Protein AF-A0A200QWH9-F1 (afdb_monomer_lite)

Sequence (392 aa):
MADGPEIVFFDLETTYQFHKRERIVILEFASILVCPQRLIKLQSYSTLVRPLEYPFLHEIQRANGITSDALNSAPTFEEVADKIYDILHGKIWAGHNIEKFDHFHIQQAFKEIGRLPPKQKDMIDTLVLLKAEFKETAGDSILEMGMANLATYFGLGKQTHRALDDVRMNLEVVRSCATKLFLESRLPHIFKPVENDSPFNMGPLTNLIGSGYDEFLEPKEVSTNLIRVEPRKLLHNNVLLQLRCSRLKIIYDAQKICLGPTGQPQFDIIVKPSTRLCEVLNCCDELARNEIVKLRSKFEWEHVLLEKFNFSAIRLYIQDIDSMEIYEEASLQLQKLSIRGAEAHDELASLLARDMFVDAFFDLYIHEDNQRAWVALDYLMGRWKEFIFDPP

Structure (mmCIF, N/CA/C/O backbone):
data_AF-A0A200QWH9-F1
#
_entry.id   AF-A0A200QWH9-F1
#
loop_
_atom_site.group_PDB
_atom_site.id
_atom_site.type_symbol
_atom_site.label_atom_id
_atom_site.label_alt_id
_atom_site.label_comp_id
_atom_site.label_asym_id
_atom_site.label_entity_id
_atom_site.label_seq_id
_atom_site.pdbx_PDB_ins_code
_atom_site.Cartn_x
_atom_site.Cartn_y
_atom_site.Cartn_z
_atom_site.occupancy
_atom_site.B_iso_or_equiv
_atom_site.auth_seq_id
_atom_site.auth_comp_id
_atom_site.auth_asym_id
_atom_site.auth_atom_id
_atom_site.pdbx_PDB_model_num
ATOM 1 N N . MET A 1 1 ? -32.935 -13.141 9.992 1.00 40.78 1 MET A N 1
ATOM 2 C CA . MET A 1 1 ? -31.899 -12.198 10.458 1.00 40.78 1 MET A CA 1
ATOM 3 C C . MET A 1 1 ? -30.711 -13.050 10.858 1.00 40.78 1 MET A C 1
ATOM 5 O O . MET A 1 1 ? -30.907 -13.982 11.626 1.00 40.78 1 MET A O 1
ATOM 9 N N . ALA A 1 2 ? -29.566 -12.880 10.200 1.00 43.31 2 ALA A N 1
ATOM 10 C CA . ALA A 1 2 ? -28.411 -13.750 10.398 1.00 43.31 2 ALA A CA 1
ATOM 11 C C . ALA A 1 2 ? -27.652 -13.294 11.650 1.00 43.31 2 ALA A C 1
ATOM 13 O O . ALA A 1 2 ? -26.925 -12.314 11.603 1.00 43.31 2 ALA A O 1
ATOM 14 N N . ASP A 1 3 ? -27.852 -13.998 12.760 1.00 53.56 3 ASP A N 1
ATOM 15 C CA . ASP A 1 3 ? -27.254 -13.718 14.076 1.00 53.56 3 ASP A CA 1
ATOM 16 C C . ASP A 1 3 ? -25.813 -14.275 14.192 1.00 53.56 3 ASP A C 1
ATOM 18 O O . ASP A 1 3 ? -25.374 -14.778 15.225 1.00 53.56 3 ASP A O 1
ATOM 22 N N . GLY A 1 4 ? -25.087 -14.286 13.070 1.00 63.75 4 GLY A N 1
ATOM 23 C CA . GLY A 1 4 ? -23.708 -14.766 12.995 1.00 63.75 4 GLY A CA 1
ATOM 24 C C . GLY A 1 4 ? -22.715 -13.630 13.252 1.00 63.75 4 GLY A C 1
ATOM 25 O O . GLY A 1 4 ? -23.026 -12.484 12.934 1.00 63.75 4 GLY A O 1
ATOM 26 N N . PRO A 1 5 ? -21.515 -13.908 13.800 1.00 71.25 5 PRO A N 1
ATOM 27 C CA . PRO A 1 5 ? -20.472 -12.889 13.888 1.00 71.25 5 PRO A CA 1
ATOM 28 C C . PRO A 1 5 ? -20.179 -12.352 12.486 1.00 71.25 5 PRO A C 1
ATOM 30 O O . PRO A 1 5 ? -20.071 -13.138 11.556 1.00 71.25 5 PRO A O 1
ATOM 33 N N . GLU A 1 6 ? -20.061 -11.040 12.321 1.00 87.00 6 GLU A N 1
ATOM 34 C CA . GLU A 1 6 ? -19.663 -10.424 11.053 1.00 87.00 6 GLU A CA 1
ATOM 35 C C . GLU A 1 6 ? -18.219 -9.934 11.160 1.00 87.00 6 GLU A C 1
ATOM 37 O O . GLU A 1 6 ? -17.797 -9.477 12.228 1.00 87.00 6 GLU A O 1
ATOM 42 N N . ILE A 1 7 ? -17.469 -10.027 10.061 1.00 95.38 7 ILE A N 1
ATOM 43 C CA . ILE A 1 7 ? -16.106 -9.497 9.982 1.00 95.38 7 ILE A CA 1
ATOM 44 C C . ILE A 1 7 ? -16.177 -8.154 9.267 1.00 95.38 7 ILE A C 1
ATOM 46 O O . ILE A 1 7 ? -16.746 -8.057 8.179 1.00 95.38 7 ILE A O 1
ATOM 50 N N . VAL A 1 8 ? -15.603 -7.122 9.870 1.00 97.62 8 VAL A N 1
ATOM 51 C CA . VAL A 1 8 ? -15.427 -5.814 9.249 1.00 97.62 8 VAL A CA 1
ATOM 52 C C . VAL A 1 8 ? -13.947 -5.590 8.993 1.00 97.62 8 VAL A C 1
ATOM 54 O O . VAL A 1 8 ? -13.153 -5.501 9.926 1.00 97.62 8 VAL A O 1
ATOM 57 N N . PHE A 1 9 ? -13.589 -5.508 7.715 1.00 97.88 9 PHE A N 1
ATOM 58 C CA . PHE A 1 9 ? -12.290 -4.987 7.323 1.00 97.88 9 PHE A CA 1
ATOM 59 C C . PHE A 1 9 ? -12.369 -3.466 7.329 1.00 97.88 9 PHE A C 1
ATOM 61 O O . PHE A 1 9 ? -13.326 -2.928 6.770 1.00 97.88 9 PHE A O 1
ATOM 68 N N . PHE A 1 10 ? -11.419 -2.771 7.943 1.00 98.19 10 PHE A N 1
ATOM 69 C CA . PHE A 1 10 ? -11.364 -1.311 7.892 1.00 98.19 10 PHE A CA 1
ATOM 70 C C . PHE A 1 10 ? -9.928 -0.795 7.934 1.00 98.19 10 PHE A C 1
ATOM 72 O O . PHE A 1 10 ? -9.021 -1.517 8.341 1.00 98.19 10 PHE A O 1
ATOM 79 N N . ASP A 1 11 ? -9.769 0.441 7.475 1.00 97.06 11 ASP A N 1
ATOM 80 C CA . ASP A 1 11 ? -8.498 1.152 7.364 1.00 97.06 11 ASP A CA 1
ATOM 81 C C . ASP A 1 11 ? -8.745 2.656 7.550 1.00 97.06 11 ASP A C 1
ATOM 83 O O . ASP A 1 11 ? -9.863 3.151 7.304 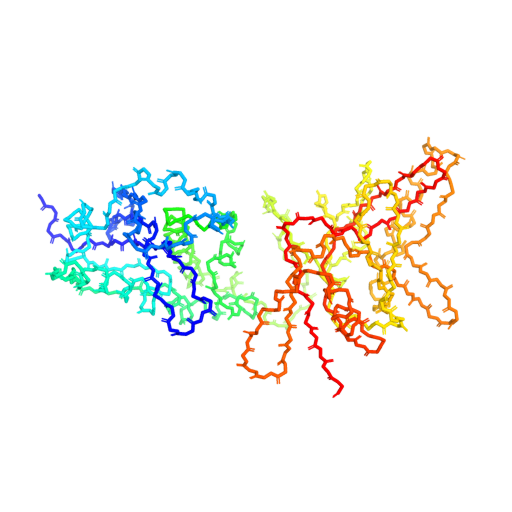1.00 97.06 11 ASP A O 1
ATOM 87 N N . LEU A 1 12 ? -7.723 3.367 8.019 1.00 93.00 12 LEU A N 1
ATOM 88 C CA . LEU A 1 12 ? -7.740 4.802 8.263 1.00 93.00 12 LEU A CA 1
ATOM 89 C C . LEU A 1 12 ? -6.634 5.511 7.487 1.00 93.00 12 LEU A C 1
ATOM 91 O O . LEU A 1 12 ? -5.452 5.231 7.671 1.00 93.00 12 LEU A O 1
ATOM 95 N N . GLU A 1 13 ? -6.998 6.597 6.809 1.00 90.19 13 GLU A N 1
ATOM 96 C CA . GLU A 1 13 ? -6.013 7.626 6.480 1.00 90.19 13 GLU A CA 1
ATOM 97 C C . GLU A 1 13 ? -5.955 8.625 7.630 1.00 90.19 13 GLU A C 1
ATOM 99 O O . GLU A 1 13 ? -6.974 9.201 8.012 1.00 90.19 13 GLU A O 1
ATOM 104 N N . THR A 1 14 ? -4.769 8.881 8.173 1.00 84.12 14 THR A N 1
ATOM 105 C CA . THR A 1 14 ? -4.566 9.833 9.280 1.00 84.12 14 THR A CA 1
ATOM 106 C C . THR A 1 14 ? -3.514 10.866 8.931 1.00 84.12 14 THR A C 1
ATOM 108 O O . THR A 1 14 ? -2.709 10.594 8.051 1.00 84.12 14 THR A O 1
ATOM 111 N N . THR A 1 15 ? -3.427 12.001 9.632 1.00 75.44 15 THR A N 1
ATOM 112 C CA . THR A 1 15 ? -2.305 12.958 9.513 1.00 75.44 15 THR A CA 1
ATOM 113 C C . THR A 1 15 ? -0.940 12.288 9.748 1.00 75.44 15 THR A C 1
ATOM 115 O O . THR A 1 15 ? -0.852 11.266 10.429 1.00 75.44 15 THR A O 1
ATOM 118 N N . TYR A 1 16 ? 0.129 12.847 9.162 1.00 63.06 16 TYR A N 1
ATOM 119 C CA . TYR A 1 16 ? 1.499 12.401 9.447 1.00 63.06 16 TYR A CA 1
ATOM 120 C C . TYR A 1 16 ? 1.950 12.934 10.805 1.00 63.06 16 TYR A C 1
ATOM 122 O O . TYR A 1 16 ? 1.564 14.030 11.208 1.00 63.06 16 TYR A O 1
ATOM 130 N N . GLN A 1 17 ? 2.787 12.159 11.487 1.00 51.91 17 GLN A N 1
ATOM 131 C CA . GLN A 1 17 ? 3.441 12.572 12.719 1.00 51.91 17 GLN A CA 1
ATOM 132 C C . GLN A 1 17 ? 4.877 12.997 12.385 1.00 51.91 17 GLN A C 1
ATOM 134 O O . GLN A 1 17 ? 5.747 12.144 12.227 1.00 51.91 17 GLN A O 1
ATOM 139 N N . PHE A 1 18 ? 5.134 14.300 12.247 1.00 43.72 18 PHE A N 1
ATOM 140 C CA . PHE A 1 18 ? 6.482 14.834 12.008 1.00 43.72 18 PHE A CA 1
ATOM 141 C C . PHE A 1 18 ? 7.312 14.848 13.300 1.00 43.72 18 PHE A C 1
ATOM 143 O O . PHE A 1 18 ? 8.532 14.679 13.277 1.00 43.72 18 PHE A O 1
ATOM 150 N N . HIS A 1 19 ? 6.651 14.966 14.455 1.00 42.47 19 HIS A N 1
ATOM 151 C CA . HIS A 1 19 ? 7.283 14.894 15.772 1.00 42.47 19 HIS A CA 1
ATOM 152 C C . HIS A 1 19 ? 6.542 13.937 16.710 1.00 42.47 19 HIS A C 1
ATOM 154 O O . HIS A 1 19 ? 5.317 13.909 16.733 1.00 42.47 19 HIS A O 1
ATOM 160 N N . LYS A 1 20 ? 7.262 13.226 17.595 1.00 42.56 20 LYS A N 1
ATOM 161 C CA . LYS A 1 20 ? 6.688 12.260 18.571 1.00 42.56 20 LYS A CA 1
ATOM 162 C C . LYS A 1 20 ? 5.583 12.823 19.490 1.00 42.56 20 LYS A C 1
ATOM 164 O O . LYS A 1 20 ? 4.955 12.061 20.216 1.00 42.56 20 LYS A O 1
ATOM 169 N N . ARG A 1 21 ? 5.388 14.146 19.522 1.00 43.97 21 ARG A N 1
ATOM 170 C CA . ARG A 1 21 ? 4.368 14.847 20.323 1.00 43.97 21 ARG A CA 1
ATOM 171 C C . ARG A 1 21 ? 3.194 15.379 19.499 1.00 43.97 21 ARG A C 1
ATOM 173 O O . ARG A 1 21 ? 2.263 15.922 20.082 1.00 43.97 21 ARG A O 1
ATOM 180 N N . GLU A 1 22 ? 3.237 15.256 18.176 1.00 58.72 22 GLU A N 1
ATOM 181 C CA . GLU A 1 22 ? 2.151 15.710 17.314 1.00 58.72 22 GLU A CA 1
ATOM 182 C C . GLU A 1 22 ? 0.977 14.742 17.351 1.00 58.72 22 GLU A C 1
ATOM 184 O O . GLU A 1 22 ? 1.143 13.518 17.390 1.00 58.72 22 GLU A O 1
ATOM 189 N N . ARG A 1 23 ? -0.218 15.330 17.351 1.00 67.94 23 ARG A N 1
ATOM 190 C CA . ARG A 1 23 ? -1.491 14.623 17.385 1.00 67.94 23 ARG A CA 1
ATOM 191 C C . ARG A 1 23 ? -1.795 14.050 16.001 1.00 67.94 23 ARG A C 1
ATOM 193 O O . ARG A 1 23 ? -1.864 14.791 15.021 1.00 67.94 23 ARG A O 1
ATOM 200 N N . ILE A 1 24 ? -2.016 12.740 15.947 1.00 76.81 24 ILE A N 1
ATOM 201 C CA . ILE A 1 24 ? -2.508 12.057 14.750 1.00 76.81 24 ILE A CA 1
ATOM 202 C C . ILE A 1 24 ? -4.035 12.167 14.725 1.00 76.81 24 ILE A C 1
ATOM 204 O O . ILE A 1 24 ? -4.697 11.822 15.701 1.00 76.81 24 ILE A O 1
ATOM 208 N N . VAL A 1 25 ? -4.589 12.658 13.617 1.00 84.38 25 VAL A N 1
ATOM 209 C CA . VAL A 1 25 ? -6.032 12.853 13.421 1.00 84.38 25 VAL A CA 1
ATOM 210 C C . VAL A 1 25 ? -6.494 12.053 12.209 1.00 84.38 25 VAL A C 1
ATOM 212 O O . VAL A 1 25 ? -5.787 11.993 11.206 1.00 84.38 25 VAL A O 1
ATOM 215 N N . ILE A 1 26 ? -7.679 11.446 12.291 1.00 91.25 26 ILE A N 1
ATOM 216 C CA . ILE A 1 26 ? -8.290 10.691 11.189 1.00 91.25 26 ILE A CA 1
ATOM 217 C C . ILE A 1 26 ? -8.768 11.664 10.100 1.00 91.25 26 ILE A C 1
ATOM 219 O O . ILE A 1 26 ? -9.463 12.634 10.398 1.00 91.25 26 ILE A O 1
ATOM 223 N N . LEU A 1 27 ? -8.400 11.383 8.850 1.00 91.38 27 LEU A N 1
ATOM 224 C CA . LEU A 1 27 ? -8.750 12.131 7.637 1.00 91.38 27 LEU A CA 1
ATOM 225 C C . LEU A 1 27 ? -9.683 11.340 6.710 1.00 91.38 27 LEU A C 1
ATOM 227 O O . LEU A 1 27 ? -10.489 11.933 5.997 1.00 91.38 27 LEU A O 1
ATOM 231 N N . GLU A 1 28 ? -9.599 10.011 6.720 1.00 95.31 28 GLU A N 1
ATOM 232 C CA . GLU A 1 28 ? -10.522 9.116 6.018 1.00 95.31 28 GLU A CA 1
ATOM 233 C C . GLU A 1 28 ? -10.771 7.874 6.874 1.00 95.31 28 GLU A C 1
ATOM 235 O O . GLU A 1 28 ? -9.855 7.340 7.494 1.00 95.31 28 GLU A O 1
ATOM 240 N N . PHE A 1 29 ? -12.015 7.408 6.893 1.00 97.88 29 PHE A N 1
ATOM 241 C CA . PHE A 1 29 ? -12.395 6.103 7.421 1.00 97.88 29 PHE A CA 1
ATOM 242 C C . PHE A 1 29 ? -13.025 5.302 6.294 1.00 97.88 29 PHE A C 1
ATOM 244 O O . PHE A 1 29 ? -13.954 5.792 5.642 1.00 97.88 29 PHE A O 1
ATOM 251 N N . ALA A 1 30 ? -12.604 4.055 6.108 1.00 98.06 30 ALA A N 1
ATOM 252 C CA . ALA A 1 30 ? -13.294 3.143 5.213 1.00 98.06 30 ALA A CA 1
ATOM 253 C C . ALA A 1 30 ? -13.419 1.744 5.793 1.00 98.06 30 ALA A C 1
ATOM 255 O O . ALA A 1 30 ? -12.594 1.298 6.576 1.00 98.06 30 ALA A O 1
ATOM 256 N N . SER A 1 31 ? -14.468 1.038 5.382 1.00 98.00 31 SER A N 1
ATOM 257 C CA . SER A 1 31 ? -14.746 -0.317 5.831 1.00 98.00 31 SER A CA 1
ATOM 258 C C . SER A 1 31 ? -15.481 -1.147 4.783 1.00 98.00 31 SER A C 1
ATOM 260 O O . SER A 1 31 ? -16.233 -0.631 3.946 1.00 98.00 31 SER A O 1
ATOM 262 N N . ILE A 1 32 ? -15.292 -2.460 4.866 1.00 96.69 32 ILE A N 1
ATOM 263 C CA . ILE A 1 32 ? -16.027 -3.481 4.133 1.00 96.69 32 ILE A CA 1
ATOM 264 C C . ILE A 1 32 ? -16.518 -4.534 5.124 1.00 96.69 32 ILE A C 1
ATOM 266 O O . ILE A 1 32 ? -15.736 -5.211 5.786 1.00 96.69 32 ILE A O 1
ATOM 270 N N . LEU A 1 33 ? -17.837 -4.702 5.178 1.00 93.81 33 LEU A N 1
ATOM 271 C CA . LEU A 1 33 ? -18.483 -5.786 5.902 1.00 93.81 33 LEU A CA 1
ATOM 272 C C . LEU A 1 33 ? -18.434 -7.061 5.059 1.00 93.81 33 LEU A C 1
ATOM 274 O O . LEU A 1 33 ? -18.843 -7.059 3.892 1.00 93.81 33 LEU A O 1
ATOM 278 N N . VAL A 1 34 ? -17.964 -8.149 5.655 1.00 91.88 34 VAL A N 1
ATOM 279 C CA . VAL A 1 34 ? -17.741 -9.437 5.000 1.00 91.88 34 VAL A CA 1
ATOM 280 C C . VAL A 1 34 ? -18.544 -10.525 5.705 1.00 91.88 34 VAL A C 1
ATOM 282 O O . VAL A 1 34 ? -18.536 -10.639 6.930 1.00 91.88 34 VAL A O 1
ATOM 285 N N . CYS A 1 35 ? -19.221 -11.361 4.915 1.00 85.31 35 CYS A N 1
ATOM 286 C CA . CYS A 1 35 ? -19.870 -12.575 5.410 1.00 85.31 35 CYS A CA 1
ATOM 287 C C . CYS A 1 35 ? -18.797 -13.626 5.744 1.00 85.31 35 CYS A C 1
ATOM 289 O O . CYS A 1 35 ? -18.139 -14.090 4.813 1.00 85.31 35 CYS A O 1
ATOM 291 N N . PRO A 1 36 ? -18.627 -14.066 7.002 1.00 84.06 36 PRO A N 1
ATOM 292 C CA . PRO A 1 36 ? -17.552 -14.999 7.351 1.00 84.06 36 PRO A CA 1
ATOM 293 C C . PRO A 1 36 ? -17.678 -16.365 6.673 1.00 84.06 36 PRO A C 1
ATOM 295 O O . PRO A 1 36 ? -16.674 -16.994 6.372 1.00 84.06 36 PRO A O 1
ATOM 298 N N . GLN A 1 37 ? -18.901 -16.831 6.400 1.00 83.19 37 GLN A N 1
ATOM 299 C CA . GLN A 1 37 ? -19.129 -18.156 5.810 1.00 83.19 37 GLN A CA 1
ATOM 300 C C . GLN A 1 37 ? -18.766 -18.211 4.325 1.00 83.19 37 GLN A C 1
ATOM 302 O O . GLN A 1 37 ? -18.442 -19.272 3.803 1.00 83.19 37 GLN A O 1
ATOM 307 N N . ARG A 1 38 ? -18.888 -17.080 3.624 1.00 81.50 38 ARG A N 1
ATOM 308 C CA . ARG A 1 38 ? -18.714 -17.000 2.165 1.00 81.50 38 ARG A CA 1
ATOM 309 C C . ARG A 1 38 ? -17.546 -16.113 1.751 1.00 81.50 38 ARG A C 1
ATOM 311 O O . ARG A 1 38 ? -17.228 -16.069 0.570 1.00 81.50 38 ARG A O 1
ATOM 318 N N . LEU A 1 39 ? -16.972 -15.370 2.694 1.00 81.44 39 LEU A N 1
ATOM 319 C CA . LEU A 1 39 ? -15.953 -14.341 2.495 1.00 81.44 39 LEU A CA 1
ATOM 320 C C . LEU A 1 39 ? -16.309 -13.330 1.399 1.00 81.44 39 LEU A C 1
ATOM 322 O O . LEU A 1 39 ? -15.423 -12.783 0.754 1.00 81.44 39 LEU A O 1
ATOM 326 N N . ILE A 1 40 ? -17.599 -13.063 1.176 1.00 80.50 40 ILE A N 1
ATOM 327 C CA . ILE A 1 40 ? -18.069 -12.093 0.178 1.00 80.50 40 ILE A CA 1
ATOM 328 C C . ILE A 1 40 ? -18.328 -10.741 0.836 1.00 80.50 40 ILE A C 1
ATOM 330 O O . ILE A 1 40 ? -18.795 -10.671 1.977 1.00 80.50 40 ILE A O 1
ATOM 334 N N . LYS A 1 41 ? -18.064 -9.670 0.087 1.00 88.19 41 LYS A N 1
ATOM 335 C CA . LYS A 1 41 ? -18.444 -8.311 0.472 1.00 88.19 41 LYS A CA 1
ATOM 336 C C . LYS A 1 41 ? -19.970 -8.210 0.555 1.00 88.19 41 LYS A C 1
ATOM 338 O O . LYS A 1 41 ? -20.661 -8.520 -0.412 1.00 88.19 41 LYS A O 1
ATOM 343 N N . LEU A 1 42 ? -20.469 -7.730 1.690 1.00 84.38 42 LEU A N 1
ATOM 344 C CA . LEU A 1 42 ? -21.881 -7.415 1.906 1.00 84.38 42 LEU A CA 1
ATOM 345 C C . LEU A 1 42 ? -22.143 -5.928 1.691 1.00 84.38 42 LEU A C 1
ATOM 347 O O . LEU A 1 42 ? -23.019 -5.543 0.923 1.00 84.38 42 LEU A O 1
ATOM 351 N N . GLN A 1 43 ? -21.344 -5.089 2.347 1.00 89.69 43 GLN A N 1
ATOM 352 C CA . GLN A 1 43 ? -21.494 -3.642 2.318 1.00 89.69 43 GLN A CA 1
ATOM 353 C C . GLN A 1 43 ? -20.123 -2.976 2.401 1.00 89.69 43 GLN A C 1
ATOM 355 O O . GLN A 1 43 ? -19.191 -3.534 2.971 1.00 89.69 43 GLN A O 1
ATOM 360 N N . SER A 1 44 ? -19.995 -1.785 1.821 1.00 94.69 44 SER A N 1
ATOM 361 C CA . SER A 1 44 ? -18.866 -0.889 2.074 1.00 94.69 44 SER A CA 1
ATOM 362 C C . SER A 1 44 ? -19.357 0.458 2.570 1.00 94.69 44 SER A C 1
ATOM 364 O O . SER A 1 44 ? -20.436 0.903 2.176 1.00 94.69 44 SER A O 1
ATOM 366 N N . TYR A 1 45 ? -18.536 1.115 3.373 1.00 97.50 45 TYR A N 1
ATOM 367 C CA . TYR A 1 45 ? -18.731 2.490 3.804 1.00 97.50 45 TYR A CA 1
ATOM 368 C C . TYR A 1 45 ? -17.389 3.213 3.773 1.00 97.50 45 TYR A C 1
ATOM 370 O O . TYR A 1 45 ? -16.382 2.631 4.162 1.00 97.50 45 TYR A O 1
ATOM 378 N N . SER A 1 46 ? -17.377 4.460 3.318 1.00 97.06 46 SER A N 1
ATOM 379 C CA . SER A 1 46 ? -16.198 5.322 3.344 1.00 97.06 46 SER A CA 1
ATOM 380 C C . SER A 1 46 ? -16.621 6.765 3.557 1.00 97.06 46 SER A C 1
ATOM 382 O O . SER A 1 46 ? -17.626 7.195 2.989 1.00 97.06 46 SER A O 1
ATOM 384 N N . THR A 1 47 ? -15.850 7.514 4.334 1.00 96.88 47 THR A N 1
ATOM 385 C CA . THR A 1 47 ? -16.060 8.946 4.546 1.00 96.88 47 THR A CA 1
ATOM 386 C C . THR A 1 47 ? -14.727 9.640 4.766 1.00 96.88 47 THR A C 1
ATOM 388 O O . THR A 1 47 ? -13.865 9.118 5.470 1.00 96.88 47 THR A O 1
ATOM 391 N N . LEU A 1 48 ? -14.583 10.839 4.205 1.00 95.75 48 LEU A N 1
ATOM 392 C CA . LEU A 1 48 ? -13.578 11.782 4.684 1.00 95.75 48 LEU A CA 1
ATOM 393 C C . LEU A 1 48 ? -14.004 12.317 6.055 1.00 95.75 48 LEU A C 1
ATOM 395 O O . LEU A 1 48 ? -15.193 12.305 6.390 1.00 95.75 48 LEU A O 1
ATOM 399 N N . VAL A 1 49 ? -13.031 12.776 6.833 1.00 94.12 49 VAL A N 1
ATOM 400 C CA . VAL A 1 49 ? -13.222 13.330 8.171 1.00 94.12 49 VAL A CA 1
ATOM 401 C C . VAL A 1 49 ? -12.486 14.659 8.262 1.00 94.12 49 VAL A C 1
ATOM 403 O O . VAL A 1 49 ? -11.275 14.737 8.064 1.00 94.12 49 VAL A O 1
ATOM 406 N N . ARG A 1 50 ? -13.231 15.720 8.567 1.00 91.31 50 ARG A N 1
ATOM 407 C CA . ARG A 1 50 ? -12.692 17.063 8.756 1.00 91.31 50 ARG A CA 1
ATOM 408 C C . ARG A 1 50 ? -12.075 17.197 10.150 1.00 91.31 50 ARG A C 1
ATOM 410 O O . ARG A 1 50 ? -12.800 17.048 11.141 1.00 91.31 50 ARG A O 1
ATOM 417 N N . PRO A 1 51 ? -10.777 17.527 10.267 1.00 83.25 51 PRO A N 1
ATOM 418 C CA . PRO A 1 51 ? -10.167 17.816 11.557 1.00 83.25 51 PRO A CA 1
ATOM 419 C C . PRO A 1 51 ? -10.611 19.200 12.068 1.00 83.25 51 PRO A C 1
ATOM 421 O O . PRO A 1 51 ? -10.661 20.163 11.305 1.00 83.25 51 PRO A O 1
ATOM 424 N N . LEU A 1 52 ? -10.937 19.308 13.362 1.00 74.50 52 LEU A N 1
ATOM 425 C CA . LEU A 1 52 ? -11.442 20.552 13.974 1.00 74.50 52 LEU A CA 1
ATOM 426 C C . LEU A 1 52 ? -10.345 21.599 14.239 1.00 74.50 52 LEU A C 1
ATOM 428 O O . LEU A 1 52 ? -10.600 22.794 14.140 1.00 74.50 52 LEU A O 1
ATOM 432 N N . GLU A 1 53 ? -9.128 21.154 14.557 1.00 64.81 53 GLU A N 1
ATOM 433 C CA . GLU A 1 53 ? -8.003 22.007 14.962 1.00 64.81 53 GLU A CA 1
ATOM 434 C C . GLU A 1 53 ? -6.719 21.553 14.258 1.00 64.81 53 GLU A C 1
ATOM 436 O O . GLU A 1 53 ? -5.805 21.014 14.882 1.00 64.81 53 GLU A O 1
ATOM 441 N N . TYR A 1 54 ? -6.653 21.710 12.934 1.00 61.09 54 TYR A N 1
ATOM 442 C CA . TYR A 1 54 ? -5.422 21.423 12.197 1.00 61.09 54 TYR A CA 1
ATOM 443 C C . TYR A 1 54 ? -4.963 22.664 11.420 1.00 61.09 54 TYR A C 1
ATOM 445 O O . TYR A 1 54 ? -5.434 22.897 10.305 1.00 61.09 54 TYR A O 1
ATOM 453 N N . PRO A 1 55 ? -4.064 23.488 12.002 1.00 52.84 55 PRO A N 1
ATOM 454 C CA . PRO A 1 55 ? -3.647 24.766 11.417 1.00 52.84 55 PRO A CA 1
ATOM 455 C C . PRO A 1 55 ? -2.911 24.637 10.072 1.00 52.84 55 PRO A C 1
ATOM 457 O O . PRO A 1 55 ? -2.715 25.641 9.395 1.00 52.84 55 PRO A O 1
ATOM 460 N N . PHE A 1 56 ? -2.568 23.416 9.645 1.00 53.41 56 PHE A N 1
ATOM 461 C CA . PHE A 1 56 ? -1.812 23.136 8.420 1.00 53.41 56 PHE A CA 1
ATOM 462 C C . PHE A 1 56 ? -2.588 22.287 7.398 1.00 53.41 56 PHE A C 1
ATOM 464 O O . PHE A 1 56 ? -1.999 21.532 6.629 1.00 53.41 56 PHE A O 1
ATOM 471 N N . LEU A 1 57 ? -3.922 22.419 7.336 1.00 51.97 57 LEU A N 1
ATOM 472 C CA . LEU A 1 57 ? -4.735 21.786 6.278 1.00 51.97 57 LEU A CA 1
ATOM 473 C C . LEU A 1 57 ? -4.265 22.155 4.856 1.00 51.97 57 LEU A C 1
ATOM 475 O O . LEU A 1 57 ? -4.470 21.376 3.928 1.00 51.97 57 LEU A O 1
ATOM 479 N N . HIS A 1 58 ? -3.620 23.313 4.686 1.00 47.78 58 HIS A N 1
ATOM 480 C CA . HIS A 1 58 ? -3.106 23.818 3.408 1.00 47.78 58 HIS A CA 1
ATOM 481 C C . HIS A 1 58 ? -1.861 23.079 2.883 1.00 47.78 58 HIS A C 1
ATOM 483 O O . HIS A 1 58 ? -1.523 23.237 1.714 1.00 47.78 58 HIS A O 1
ATOM 489 N N . GLU A 1 59 ? -1.202 22.261 3.709 1.00 47.31 59 GLU A N 1
ATOM 490 C CA . GLU A 1 59 ? 0.044 21.559 3.353 1.00 47.31 59 GLU A CA 1
ATOM 491 C C . GLU A 1 59 ? -0.159 20.057 3.089 1.00 47.31 59 GLU A C 1
ATOM 493 O O . GLU A 1 59 ? 0.791 19.328 2.805 1.00 47.31 59 GLU A O 1
ATOM 498 N N . ILE A 1 60 ? -1.405 19.570 3.137 1.00 51.38 60 ILE A N 1
ATOM 499 C CA . ILE A 1 60 ? -1.739 18.168 2.860 1.00 51.38 60 ILE A CA 1
ATOM 500 C C . ILE A 1 60 ? -1.780 17.947 1.335 1.00 51.38 60 ILE A C 1
ATOM 502 O O . ILE A 1 60 ? -2.839 17.778 0.740 1.00 51.38 60 ILE A O 1
ATOM 506 N N . GLN A 1 61 ? -0.617 17.953 0.678 1.00 49.09 61 GLN A N 1
ATOM 507 C CA . GLN A 1 61 ? -0.449 17.367 -0.656 1.00 49.09 61 GLN A CA 1
ATOM 508 C C . GLN A 1 61 ? 0.038 15.927 -0.497 1.00 49.09 61 GLN A C 1
ATOM 510 O O . GLN A 1 61 ? 1.230 15.657 -0.369 1.00 49.09 61 GLN A O 1
ATOM 515 N N . ARG A 1 62 ? -0.907 14.986 -0.451 1.00 56.53 62 ARG A N 1
ATOM 516 C CA . ARG A 1 62 ? -0.619 13.551 -0.344 1.00 56.53 62 ARG A CA 1
ATOM 517 C C . ARG A 1 62 ? -0.632 12.867 -1.699 1.00 56.53 62 ARG A C 1
ATOM 519 O O . ARG A 1 62 ? -1.444 13.195 -2.561 1.00 56.53 62 ARG A O 1
ATOM 526 N N . ALA A 1 63 ? 0.165 11.805 -1.812 1.00 53.62 63 ALA A N 1
ATOM 527 C CA . ALA A 1 63 ? 0.096 10.852 -2.920 1.00 53.62 63 ALA A CA 1
ATOM 528 C C . ALA A 1 63 ? -1.279 10.159 -3.044 1.00 53.62 63 ALA A C 1
ATOM 530 O O . ALA A 1 63 ? -1.587 9.617 -4.102 1.00 53.62 63 ALA A O 1
ATOM 531 N N . ASN A 1 64 ? -2.114 10.211 -1.997 1.00 61.88 64 ASN A N 1
ATOM 532 C CA . ASN A 1 64 ? -3.464 9.655 -2.007 1.00 61.88 64 ASN A CA 1
ATOM 533 C C . ASN A 1 64 ? -4.532 10.553 -2.660 1.00 61.88 64 ASN A C 1
ATOM 535 O O . ASN A 1 64 ? -5.651 10.110 -2.905 1.00 61.88 64 ASN A O 1
ATOM 539 N N . GLY A 1 65 ? -4.218 11.814 -2.970 1.00 69.69 65 GLY A N 1
ATOM 540 C CA . GLY A 1 65 ? -5.150 12.715 -3.652 1.00 69.69 65 GLY A CA 1
ATOM 541 C C . GLY A 1 65 ? -6.300 13.254 -2.789 1.00 69.69 65 GLY A C 1
ATOM 542 O O . GLY A 1 65 ? -7.251 13.807 -3.343 1.00 69.69 65 GLY A O 1
ATOM 543 N N . ILE A 1 66 ? -6.245 13.128 -1.455 1.00 76.06 66 ILE A N 1
ATOM 544 C CA . ILE A 1 66 ? -7.159 13.847 -0.554 1.00 76.06 66 ILE A CA 1
ATOM 545 C C . ILE A 1 66 ? -6.782 15.334 -0.569 1.00 76.06 66 ILE A C 1
ATOM 547 O O . ILE A 1 66 ? -5.679 15.701 -0.171 1.00 76.06 66 ILE A O 1
ATOM 551 N N . THR A 1 67 ? -7.697 16.191 -1.028 1.00 80.12 67 THR A N 1
ATOM 552 C CA . THR A 1 67 ? -7.471 17.641 -1.113 1.00 80.12 67 THR A CA 1
ATOM 553 C C . THR A 1 67 ? -7.974 18.369 0.131 1.00 80.12 67 THR A C 1
ATOM 555 O O . THR A 1 67 ? -8.947 17.952 0.766 1.00 80.12 67 THR A O 1
ATOM 558 N N . SER A 1 68 ? -7.357 19.508 0.453 1.00 78.75 68 SER A N 1
ATOM 559 C CA . SER A 1 68 ? -7.795 20.379 1.551 1.00 78.75 68 SER A CA 1
ATOM 560 C C . SER A 1 68 ? -9.255 20.813 1.394 1.00 78.75 68 SER A C 1
ATOM 562 O O . SER A 1 68 ? -9.999 20.818 2.368 1.00 78.75 68 SER A O 1
ATOM 564 N N . ASP A 1 69 ? -9.698 21.107 0.168 1.00 82.06 69 ASP A N 1
ATOM 565 C CA . ASP A 1 69 ? -11.088 21.491 -0.116 1.00 82.06 69 ASP A CA 1
ATOM 566 C C . ASP A 1 69 ? -12.078 20.351 0.155 1.00 82.06 69 ASP A C 1
ATOM 568 O O . ASP A 1 69 ? -13.161 20.578 0.707 1.00 82.06 69 ASP A O 1
ATOM 572 N N . ALA A 1 70 ? -11.695 19.114 -0.185 1.00 85.81 70 ALA A N 1
ATOM 573 C CA . ALA A 1 70 ? -12.499 17.935 0.108 1.00 85.81 70 ALA A CA 1
ATOM 574 C C . ALA A 1 70 ? -12.608 17.697 1.622 1.00 85.81 70 ALA A C 1
ATOM 576 O O . ALA A 1 70 ? -13.698 17.402 2.106 1.00 85.81 70 ALA A O 1
ATOM 577 N N . LEU A 1 71 ? -11.519 17.892 2.376 1.00 87.00 71 LEU A N 1
ATOM 578 C CA . LEU A 1 71 ? -11.528 17.810 3.842 1.00 87.00 71 LEU A CA 1
ATOM 579 C C . LEU A 1 71 ? -12.336 18.943 4.485 1.00 87.00 71 LEU A C 1
ATOM 581 O O . LEU A 1 71 ? -13.084 18.699 5.425 1.00 87.00 71 LEU A O 1
ATOM 585 N N . ASN A 1 72 ? -12.244 20.169 3.969 1.00 86.50 72 ASN A N 1
ATOM 586 C CA . ASN A 1 72 ? -13.012 21.311 4.474 1.00 86.50 72 ASN A CA 1
ATOM 587 C C . ASN A 1 72 ? -14.523 21.129 4.291 1.00 86.50 72 ASN A C 1
ATOM 589 O O . ASN A 1 72 ? -15.306 21.623 5.101 1.00 86.50 72 ASN A O 1
ATOM 593 N N . SER A 1 73 ? -14.921 20.403 3.247 1.00 89.56 73 SER A N 1
ATOM 594 C CA . SER A 1 73 ? -16.320 20.073 2.959 1.00 89.56 73 SER A CA 1
ATOM 595 C C . SER A 1 73 ? -16.783 18.771 3.628 1.00 89.56 73 SER A C 1
ATOM 597 O O . SER A 1 73 ? -17.960 18.424 3.536 1.00 89.56 73 SER A O 1
ATOM 599 N N . ALA A 1 74 ? -15.874 18.030 4.269 1.00 94.56 74 ALA A N 1
ATOM 600 C CA . ALA A 1 74 ? -16.168 16.755 4.909 1.00 94.56 74 ALA A CA 1
ATOM 601 C C . ALA A 1 74 ? -16.857 16.941 6.278 1.00 94.56 74 ALA A C 1
ATOM 603 O O . ALA A 1 74 ? -16.684 17.975 6.938 1.00 94.56 74 ALA A O 1
ATOM 604 N N . PRO A 1 75 ? -17.618 15.932 6.741 1.00 96.75 75 PRO A N 1
ATOM 605 C CA . PRO A 1 75 ? -18.157 15.936 8.093 1.00 96.75 75 PRO A CA 1
ATOM 606 C C . PRO A 1 75 ? -17.036 15.806 9.131 1.00 96.75 75 PRO A C 1
ATOM 608 O O . PRO A 1 75 ? -15.972 15.242 8.871 1.00 96.75 75 PRO A O 1
ATOM 611 N N . THR A 1 76 ? -17.274 16.314 10.331 1.00 95.94 76 THR A N 1
ATOM 612 C CA . THR A 1 76 ? -16.411 16.102 11.497 1.00 95.94 76 THR A CA 1
ATOM 613 C C . THR A 1 76 ? -16.509 14.656 11.982 1.00 95.94 76 THR A C 1
ATOM 615 O O . THR A 1 76 ? -17.466 13.942 11.673 1.00 95.94 76 THR A O 1
ATOM 618 N N . PHE A 1 77 ? -15.544 14.218 12.796 1.00 96.06 77 PHE A N 1
ATOM 619 C CA . PHE A 1 77 ? -15.601 12.877 13.382 1.00 96.06 77 PHE A CA 1
ATOM 620 C C . PHE A 1 77 ? -16.859 12.676 14.243 1.00 96.06 77 PHE A C 1
ATOM 622 O O . PHE A 1 77 ? -17.471 11.614 14.186 1.00 96.06 77 PHE A O 1
ATOM 629 N N . GLU A 1 78 ? -17.281 13.702 14.991 1.00 96.94 78 GLU A N 1
ATOM 630 C CA . GLU A 1 78 ? -18.488 13.658 15.825 1.00 96.94 78 GLU A CA 1
ATOM 631 C C . GLU A 1 78 ? -19.753 13.378 15.000 1.00 96.94 78 GLU A C 1
ATOM 633 O O . GLU A 1 78 ? -20.566 12.541 15.390 1.00 96.94 78 GLU A O 1
ATOM 638 N N . GLU A 1 79 ? -19.870 13.994 13.820 1.00 97.94 79 GLU A N 1
ATOM 639 C CA . GLU A 1 79 ? -21.013 13.825 12.912 1.00 97.94 79 GLU A CA 1
ATOM 640 C C . GLU A 1 79 ? -21.096 12.412 12.308 1.00 97.94 79 GLU A C 1
ATOM 642 O O . GLU A 1 79 ? -22.191 11.927 12.022 1.00 97.94 79 GLU A O 1
ATOM 647 N N . VAL A 1 80 ? -19.961 11.725 12.128 1.00 98.00 80 VAL A N 1
ATOM 648 C CA . VAL A 1 80 ? -19.920 10.351 11.586 1.00 98.00 80 VAL A CA 1
ATOM 649 C C . VAL A 1 80 ? -19.779 9.267 12.659 1.00 98.00 80 VAL A C 1
ATOM 651 O O . VAL A 1 80 ? -19.870 8.077 12.339 1.00 98.00 80 VAL A O 1
ATOM 654 N N . ALA A 1 81 ? -19.588 9.643 13.927 1.00 98.06 81 ALA A N 1
ATOM 655 C CA . ALA A 1 81 ? -19.257 8.724 15.014 1.00 98.06 81 ALA A CA 1
ATOM 656 C C . ALA A 1 81 ? -20.331 7.653 15.251 1.00 98.06 81 ALA A C 1
ATOM 658 O O . ALA A 1 81 ? -19.981 6.492 15.448 1.00 98.06 81 ALA A O 1
ATOM 659 N N . ASP A 1 82 ? -21.622 8.000 15.179 1.00 98.25 82 ASP A N 1
ATOM 660 C CA . ASP A 1 82 ? -22.718 7.022 15.309 1.00 98.25 82 ASP A CA 1
ATOM 661 C C . ASP A 1 82 ? -22.626 5.937 14.239 1.00 98.25 82 ASP A C 1
ATOM 663 O O . ASP A 1 82 ? -22.683 4.741 14.524 1.00 98.25 82 ASP A O 1
ATOM 667 N N . LYS A 1 83 ? -22.403 6.357 12.991 1.00 98.25 83 LYS A N 1
ATOM 668 C CA . LYS A 1 83 ? -22.345 5.434 11.865 1.00 98.25 83 LYS A CA 1
ATOM 669 C C . LYS A 1 83 ? -21.137 4.509 11.958 1.00 98.25 83 LYS A C 1
ATOM 671 O O . LYS A 1 83 ? -21.268 3.312 11.706 1.00 98.25 83 LYS A O 1
ATOM 676 N N . ILE A 1 84 ? -19.975 5.056 12.315 1.00 98.31 84 ILE A N 1
ATOM 677 C CA . ILE A 1 84 ? -18.748 4.279 12.526 1.00 98.31 84 ILE A CA 1
ATOM 678 C C . ILE A 1 84 ? -18.930 3.315 13.705 1.00 98.31 84 ILE A C 1
ATOM 680 O O . ILE A 1 84 ? -18.533 2.154 13.609 1.00 98.31 84 ILE A O 1
ATOM 684 N N . TYR A 1 85 ? -19.577 3.751 14.789 1.00 98.44 85 TYR A N 1
ATOM 685 C CA . TYR A 1 85 ? -19.863 2.898 15.938 1.00 98.44 85 TYR A CA 1
ATOM 686 C C . TYR A 1 85 ? -20.714 1.691 15.537 1.00 98.44 85 TYR A C 1
ATOM 688 O O . TYR A 1 85 ? -20.325 0.567 15.832 1.00 98.44 85 TYR A O 1
ATOM 696 N N . ASP A 1 86 ? -21.810 1.889 14.802 1.00 97.19 86 ASP A N 1
ATOM 697 C CA . ASP A 1 86 ? -22.679 0.793 14.345 1.00 97.19 86 ASP A CA 1
ATOM 698 C C . ASP A 1 86 ? -21.965 -0.188 13.401 1.00 97.19 86 ASP A C 1
ATOM 700 O O . ASP A 1 86 ? -22.244 -1.391 13.387 1.00 97.19 86 ASP A O 1
ATOM 704 N N . ILE A 1 87 ? -21.033 0.324 12.591 1.00 97.06 87 ILE A N 1
ATOM 705 C CA . ILE A 1 87 ? -20.217 -0.487 11.683 1.00 97.06 87 ILE A CA 1
ATOM 706 C C . ILE A 1 87 ? -19.223 -1.353 12.458 1.00 97.06 87 ILE A C 1
ATOM 708 O O . ILE A 1 87 ? -18.971 -2.482 12.050 1.00 97.06 87 ILE A O 1
ATOM 712 N N . LEU A 1 88 ? -18.650 -0.851 13.550 1.00 97.44 88 LEU A N 1
ATOM 713 C CA . LEU A 1 88 ? -17.546 -1.514 14.243 1.00 97.44 88 LEU A CA 1
ATOM 714 C C . LEU A 1 88 ? -17.984 -2.301 15.485 1.00 97.44 88 LEU A C 1
ATOM 716 O O . LEU A 1 88 ? -17.412 -3.350 15.791 1.00 97.44 88 LEU A O 1
ATOM 720 N N . HIS A 1 89 ? -18.968 -1.810 16.232 1.00 97.06 89 HIS A N 1
ATOM 721 C CA . HIS A 1 89 ? -19.322 -2.353 17.537 1.00 97.06 89 HIS A CA 1
ATOM 722 C C . HIS A 1 89 ? -19.887 -3.776 17.433 1.00 97.06 89 HIS A C 1
ATOM 724 O O . HIS A 1 89 ? -20.778 -4.065 16.637 1.00 97.06 89 HIS A O 1
ATOM 730 N N . GLY A 1 90 ? -19.365 -4.678 18.264 1.00 95.56 90 GLY A N 1
ATOM 731 C CA . GLY A 1 90 ? -19.778 -6.080 18.322 1.00 95.56 90 GLY A CA 1
ATOM 732 C C . GLY A 1 90 ? -19.327 -6.935 17.132 1.00 95.56 90 GLY A C 1
ATOM 733 O O . GLY A 1 90 ? -19.671 -8.118 17.085 1.00 95.56 90 GLY A O 1
ATOM 734 N N . LYS A 1 91 ? -18.555 -6.379 16.188 1.00 95.44 91 LYS A N 1
ATOM 735 C CA . LYS A 1 91 ? -18.020 -7.101 15.022 1.00 95.44 91 LYS A CA 1
ATOM 736 C C . LYS A 1 91 ? -16.588 -7.570 15.253 1.00 95.44 91 LYS A C 1
ATOM 738 O O . LYS A 1 91 ? -15.901 -7.085 16.151 1.00 95.44 91 LYS A O 1
ATOM 743 N N . ILE A 1 92 ? -16.141 -8.526 14.445 1.00 96.25 92 ILE A N 1
ATOM 744 C CA . ILE A 1 92 ? -14.733 -8.930 14.387 1.00 96.25 92 ILE A CA 1
ATOM 745 C C . ILE A 1 92 ? -14.004 -7.926 13.504 1.00 96.25 92 ILE A C 1
ATOM 747 O O . ILE A 1 92 ? -14.430 -7.686 12.377 1.00 96.25 92 ILE A O 1
ATOM 751 N N . TRP A 1 93 ? -12.938 -7.327 14.014 1.00 97.62 93 TRP A N 1
ATOM 752 C CA . TRP A 1 93 ? -12.174 -6.315 13.291 1.00 97.62 93 TRP A CA 1
ATOM 753 C C . TRP A 1 93 ? -11.058 -6.975 12.497 1.00 97.62 93 TRP A C 1
ATOM 755 O O . TRP A 1 93 ? -10.379 -7.852 13.017 1.00 97.62 93 TRP A O 1
ATOM 765 N N . ALA A 1 94 ? -10.854 -6.556 11.256 1.00 97.56 94 ALA A N 1
ATOM 766 C CA . ALA A 1 94 ? -9.750 -7.018 10.432 1.00 97.56 94 ALA A CA 1
ATOM 767 C C . ALA A 1 94 ? -9.089 -5.835 9.720 1.00 97.56 94 ALA A C 1
ATOM 769 O O . ALA A 1 94 ? -9.762 -4.907 9.280 1.00 97.56 94 ALA A O 1
ATOM 770 N N . GLY A 1 95 ? -7.769 -5.863 9.608 1.00 96.00 95 GLY A N 1
ATOM 771 C CA . GLY A 1 95 ? -7.002 -4.805 8.954 1.00 96.00 95 GLY A CA 1
ATOM 772 C C . GLY A 1 95 ? -5.522 -5.160 8.908 1.00 96.00 95 GLY A C 1
ATOM 773 O O . GLY A 1 95 ? -5.122 -6.226 9.381 1.00 96.00 95 GLY A O 1
ATOM 774 N N . HIS A 1 96 ? -4.700 -4.323 8.285 1.00 91.56 96 HIS A N 1
ATOM 775 C CA . HIS A 1 96 ? -3.269 -4.581 8.139 1.00 91.56 96 HIS A CA 1
ATOM 776 C C . HIS A 1 96 ? -2.502 -3.693 9.104 1.00 91.56 96 HIS A C 1
ATOM 778 O O . HIS A 1 96 ? -2.572 -2.480 8.973 1.00 91.56 96 HIS A O 1
ATOM 784 N N . ASN A 1 97 ? -1.799 -4.280 10.081 1.00 87.56 97 ASN A N 1
ATOM 785 C CA . ASN A 1 97 ? -1.219 -3.538 11.209 1.00 87.56 97 ASN A CA 1
ATOM 786 C C . ASN A 1 97 ? -2.279 -2.833 12.094 1.00 87.56 97 ASN A C 1
ATOM 788 O O . ASN A 1 97 ? -1.987 -1.870 12.812 1.00 87.56 97 ASN A O 1
ATOM 792 N N . ILE A 1 98 ? -3.514 -3.345 12.061 1.00 91.81 98 ILE A N 1
ATOM 793 C CA . ILE A 1 98 ? -4.691 -2.794 12.744 1.00 91.81 98 ILE A CA 1
ATOM 794 C C . ILE A 1 98 ? -4.512 -2.706 14.263 1.00 91.81 98 ILE A C 1
ATOM 796 O O . ILE A 1 98 ? -5.021 -1.775 14.888 1.00 91.81 98 ILE A O 1
ATOM 800 N N . GLU A 1 99 ? -3.773 -3.642 14.869 1.00 86.38 99 GLU A N 1
ATOM 801 C CA . GLU A 1 99 ? -3.552 -3.687 16.318 1.00 86.38 99 GLU A CA 1
ATOM 802 C C . GLU A 1 99 ? -2.787 -2.467 16.817 1.00 86.38 99 GLU A C 1
ATOM 804 O O . GLU A 1 99 ? -3.113 -1.884 17.855 1.00 86.38 99 GLU A O 1
ATOM 809 N N . LYS A 1 100 ? -1.746 -2.093 16.072 1.00 81.19 100 LYS A N 1
ATOM 810 C CA . LYS A 1 100 ? -0.820 -1.026 16.454 1.00 81.19 100 LYS A CA 1
ATOM 811 C C . LYS A 1 100 ? -1.261 0.338 15.951 1.00 81.19 100 LYS A C 1
ATOM 813 O O . LYS A 1 100 ? -0.767 1.341 16.462 1.00 81.19 100 LYS A O 1
ATOM 818 N N . PHE A 1 101 ? -2.153 0.375 14.963 1.00 85.88 101 PHE A N 1
ATOM 819 C CA . PHE A 1 101 ? -2.503 1.600 14.266 1.00 85.88 101 PHE A CA 1
ATOM 820 C C . PHE A 1 101 ? -3.993 1.927 14.367 1.00 85.88 101 PHE A C 1
ATOM 822 O O . PHE A 1 101 ? -4.381 2.715 15.234 1.00 85.88 101 PHE A O 1
ATOM 829 N N . ASP A 1 102 ? -4.841 1.353 13.520 1.00 91.62 102 ASP A N 1
ATOM 830 C CA . ASP A 1 102 ? -6.222 1.811 13.352 1.00 91.62 102 ASP A CA 1
ATOM 831 C C . ASP A 1 102 ? -7.059 1.626 14.617 1.00 91.62 102 ASP A C 1
ATOM 833 O O . ASP A 1 102 ? -7.849 2.505 14.978 1.00 91.62 102 ASP A O 1
ATOM 837 N N . HIS A 1 103 ? -6.848 0.517 15.339 1.00 90.12 103 HIS A N 1
ATOM 838 C CA . HIS A 1 103 ? -7.511 0.272 16.615 1.00 90.12 103 HIS A CA 1
ATOM 839 C C . HIS A 1 103 ? -7.239 1.418 17.591 1.00 90.12 103 HIS A C 1
ATOM 841 O O . HIS A 1 103 ? -8.175 1.988 18.153 1.00 90.12 103 HIS A O 1
ATOM 847 N N . PHE A 1 104 ? -5.973 1.802 17.764 1.00 89.44 104 PHE A N 1
ATOM 848 C CA . PHE A 1 104 ? -5.600 2.878 18.676 1.00 89.44 104 PHE A CA 1
ATOM 849 C C . PHE A 1 104 ? -6.247 4.207 18.270 1.00 89.44 104 PHE A C 1
ATOM 851 O O . PHE A 1 104 ? -6.861 4.867 19.111 1.00 89.44 104 PHE A O 1
ATOM 858 N N . HIS A 1 105 ? -6.171 4.579 16.992 1.00 89.19 105 HIS A N 1
ATOM 859 C CA . HIS A 1 105 ? -6.657 5.876 16.518 1.00 89.19 105 HIS A CA 1
ATOM 860 C C . HIS A 1 105 ? -8.182 5.998 16.569 1.00 89.19 105 HIS A C 1
ATOM 862 O O . HIS A 1 105 ? -8.683 7.034 17.005 1.00 89.19 105 HIS A O 1
ATOM 868 N N . ILE A 1 106 ? -8.932 4.940 16.238 1.00 95.12 106 ILE A N 1
ATOM 869 C CA . ILE A 1 106 ? -10.390 4.928 16.433 1.00 95.12 106 ILE A CA 1
ATOM 870 C C . ILE A 1 106 ? -10.737 5.090 17.913 1.00 95.12 106 ILE A C 1
ATOM 872 O O . ILE A 1 106 ? -11.589 5.906 18.262 1.00 95.12 106 ILE A O 1
ATOM 876 N N . GLN A 1 107 ? -10.063 4.362 18.807 1.00 93.44 107 GLN A N 1
ATOM 877 C CA . GLN A 1 107 ? -10.328 4.461 20.244 1.00 93.44 107 GLN A CA 1
ATOM 878 C C . GLN A 1 107 ? -10.057 5.874 20.777 1.00 93.44 107 GLN A C 1
ATOM 880 O O . GLN A 1 107 ? -10.820 6.362 21.611 1.00 93.44 107 GLN A O 1
ATOM 885 N N . GLN A 1 108 ? -8.994 6.536 20.308 1.00 91.25 108 GLN A N 1
ATOM 886 C CA . GLN A 1 108 ? -8.703 7.921 20.683 1.00 91.25 108 GLN A CA 1
ATOM 887 C C . GLN A 1 108 ? -9.743 8.894 20.127 1.00 91.25 108 GLN A C 1
ATOM 889 O O . GLN A 1 108 ? -10.284 9.681 20.898 1.00 91.25 108 GLN A O 1
ATOM 894 N N . ALA A 1 109 ? -10.102 8.792 18.847 1.00 93.25 109 ALA A N 1
ATOM 895 C CA . ALA A 1 109 ? -11.059 9.702 18.219 1.00 93.25 109 ALA A CA 1
ATOM 896 C C . ALA A 1 109 ? -12.428 9.705 18.930 1.00 93.25 109 ALA A C 1
ATOM 898 O O . ALA A 1 109 ? -13.007 10.765 19.159 1.00 93.25 109 ALA A O 1
ATOM 899 N N . PHE A 1 110 ? -12.922 8.540 19.371 1.00 96.75 110 PHE A N 1
ATOM 900 C CA . PHE A 1 110 ? -14.148 8.461 20.182 1.00 96.75 110 PHE A CA 1
ATOM 901 C C . PHE A 1 110 ? -13.989 9.093 21.573 1.00 96.75 110 PHE A C 1
ATOM 903 O O . PHE A 1 110 ? -14.895 9.790 22.033 1.00 96.75 110 PHE A O 1
ATOM 910 N N . LYS A 1 111 ? -12.847 8.883 22.240 1.00 94.62 111 LYS A N 1
ATOM 911 C CA . LYS A 1 111 ? -12.573 9.489 23.554 1.00 94.62 111 LYS A CA 1
ATOM 912 C C . LYS A 1 111 ? -12.514 11.011 23.479 1.00 94.62 111 LYS A C 1
ATOM 914 O O . LYS A 1 111 ? -13.014 11.672 24.383 1.00 94.62 111 LYS A O 1
ATOM 919 N N . GLU A 1 112 ? -11.926 11.555 22.418 1.00 91.75 112 GLU A N 1
ATOM 920 C CA . GLU A 1 112 ? -11.775 13.000 22.214 1.00 91.75 112 GLU A CA 1
ATOM 921 C C . GLU A 1 112 ? -13.122 13.721 22.099 1.00 91.75 112 GLU A C 1
ATOM 923 O O . GLU A 1 112 ? -13.273 14.817 22.630 1.00 91.75 112 GLU A O 1
ATOM 928 N N . ILE A 1 113 ? -14.121 13.083 21.487 1.00 94.56 113 ILE A N 1
ATOM 929 C CA . ILE A 1 113 ? -15.495 13.609 21.419 1.00 94.56 113 ILE A CA 1
ATOM 930 C C . ILE A 1 113 ? -16.344 13.221 22.645 1.00 94.56 113 ILE A C 1
ATOM 932 O O . ILE A 1 113 ? -17.565 13.346 22.629 1.00 94.56 113 ILE A O 1
ATOM 936 N N . GLY A 1 114 ? -15.727 12.698 23.711 1.00 96.00 114 GLY A N 1
ATOM 937 C CA . GLY A 1 114 ? -16.415 12.330 24.952 1.00 96.00 114 GLY A CA 1
ATOM 938 C C . GLY A 1 114 ? -17.351 11.123 24.828 1.00 96.00 114 GLY A C 1
ATOM 939 O O . GLY A 1 114 ? -18.256 10.960 25.648 1.00 96.00 114 GLY A O 1
ATOM 940 N N . ARG A 1 115 ? -17.157 10.268 23.818 1.00 97.00 115 ARG A N 1
ATOM 941 C CA . ARG A 1 115 ? -18.007 9.100 23.554 1.00 97.00 115 ARG A CA 1
ATOM 942 C C . ARG A 1 115 ? -17.309 7.794 23.911 1.00 97.00 115 ARG A C 1
ATOM 944 O O . ARG A 1 115 ? -16.086 7.670 23.877 1.00 97.00 115 ARG A O 1
ATOM 951 N N . LEU A 1 116 ? -18.111 6.781 24.242 1.00 96.94 116 LEU A N 1
ATOM 952 C CA . LEU A 1 116 ? -17.594 5.430 24.430 1.00 96.94 116 LEU A CA 1
ATOM 953 C C . LEU A 1 116 ? -17.173 4.849 23.072 1.00 96.94 116 LEU A C 1
ATOM 955 O O . LEU A 1 116 ? -17.983 4.850 22.143 1.00 96.94 116 LEU A O 1
ATOM 959 N N . PRO A 1 117 ? -15.941 4.335 22.947 1.00 96.94 117 PRO A N 1
ATOM 960 C CA . PRO A 1 117 ? -15.480 3.749 21.701 1.00 96.94 117 PRO A CA 1
ATOM 961 C C . PRO A 1 117 ? -16.171 2.406 21.413 1.00 96.94 117 PRO A C 1
ATOM 963 O O . PRO A 1 117 ? -16.595 1.706 22.345 1.00 96.94 117 PRO A O 1
ATOM 966 N N . PRO A 1 118 ? -16.274 2.006 20.132 1.00 97.06 118 PRO A N 1
ATOM 967 C CA . PRO A 1 118 ? -16.806 0.703 19.767 1.00 97.06 118 PRO A CA 1
ATOM 968 C C . PRO A 1 118 ? -15.920 -0.416 20.331 1.00 97.06 118 PRO A C 1
ATOM 970 O O . PRO A 1 118 ? -14.704 -0.264 20.470 1.00 97.06 118 PRO A O 1
ATOM 973 N N . LYS A 1 119 ? -16.543 -1.549 20.669 1.00 95.88 119 LYS A N 1
ATOM 974 C CA . LYS A 1 119 ? -15.856 -2.743 21.168 1.00 95.88 119 LYS A CA 1
ATOM 975 C C . LYS A 1 119 ? -15.889 -3.818 20.100 1.00 95.88 119 LYS A C 1
ATOM 977 O O . LYS A 1 119 ? -16.970 -4.210 19.664 1.00 95.88 119 LYS A O 1
ATOM 982 N N . GLN A 1 120 ? -14.720 -4.295 19.712 1.00 95.06 120 GLN A N 1
ATOM 983 C CA . GLN A 1 120 ? -14.576 -5.461 18.859 1.00 95.06 120 GLN A CA 1
ATOM 984 C C . GLN A 1 120 ? -14.960 -6.737 19.613 1.00 95.06 120 GLN A C 1
ATOM 986 O O . GLN A 1 120 ? -14.755 -6.848 20.823 1.00 95.06 120 GLN A O 1
ATOM 991 N N . LYS A 1 121 ? -15.508 -7.709 18.886 1.00 95.44 121 LYS A N 1
ATOM 992 C CA . LYS A 1 121 ? -15.736 -9.068 19.393 1.00 95.44 121 LYS A CA 1
ATOM 993 C C . LYS A 1 121 ? -14.455 -9.899 19.362 1.00 95.44 121 LYS A C 1
ATOM 995 O O . LYS A 1 121 ? -14.240 -10.710 20.253 1.00 95.44 121 LYS A O 1
ATOM 1000 N N . ASP A 1 122 ? -13.650 -9.681 18.330 1.00 95.44 122 ASP A N 1
ATOM 1001 C CA . ASP A 1 122 ? -12.336 -10.280 18.113 1.00 95.44 122 ASP A CA 1
ATOM 1002 C C . ASP A 1 122 ? -11.556 -9.404 17.116 1.00 95.44 122 ASP A C 1
ATOM 1004 O O . ASP A 1 122 ? -12.129 -8.457 16.559 1.00 95.44 122 ASP A O 1
ATOM 1008 N N . MET A 1 123 ? -10.279 -9.695 16.880 1.00 95.12 123 MET A N 1
ATOM 1009 C CA . MET A 1 123 ? -9.422 -8.915 15.990 1.00 95.12 123 MET A CA 1
ATOM 1010 C C . MET A 1 123 ? -8.478 -9.796 15.170 1.00 95.12 123 MET A C 1
ATOM 1012 O O . MET A 1 123 ? -7.903 -10.756 15.668 1.00 95.12 123 MET A O 1
ATOM 1016 N N . ILE A 1 124 ? -8.318 -9.443 13.898 1.00 95.25 124 ILE A N 1
ATOM 1017 C CA . ILE A 1 124 ? -7.447 -10.108 12.936 1.00 95.25 124 ILE A CA 1
ATOM 1018 C C . ILE A 1 124 ? -6.495 -9.057 12.374 1.00 95.25 124 ILE A C 1
ATOM 1020 O O . ILE A 1 124 ? -6.838 -8.314 11.451 1.00 95.25 124 ILE A O 1
ATOM 1024 N N . ASP A 1 125 ? -5.282 -9.010 12.918 1.00 94.25 125 ASP A N 1
ATOM 1025 C CA . ASP A 1 125 ? -4.200 -8.268 12.288 1.00 94.25 125 ASP A CA 1
ATOM 1026 C C . ASP A 1 125 ? -3.584 -9.105 11.169 1.00 94.25 125 ASP A C 1
ATOM 1028 O O . ASP A 1 125 ? -2.862 -10.078 11.393 1.00 94.25 125 ASP A O 1
ATOM 1032 N N . THR A 1 126 ? -3.895 -8.725 9.935 1.00 91.75 126 THR A N 1
ATOM 1033 C CA . THR A 1 126 ? -3.445 -9.442 8.741 1.00 91.75 126 THR A CA 1
ATOM 1034 C C . THR A 1 126 ? -1.933 -9.369 8.555 1.00 91.75 126 THR A C 1
ATOM 1036 O O . THR A 1 126 ? -1.363 -10.312 8.023 1.00 91.75 126 THR A O 1
ATOM 1039 N N . LEU A 1 127 ? -1.244 -8.336 9.054 1.00 88.88 127 LEU A N 1
ATOM 1040 C CA . LEU A 1 127 ? 0.220 -8.301 9.018 1.00 88.88 127 LEU A CA 1
ATOM 1041 C C . LEU A 1 127 ? 0.806 -9.383 9.930 1.00 88.88 127 LEU A C 1
ATOM 1043 O O . LEU A 1 127 ? 1.727 -10.099 9.537 1.00 88.88 127 LEU A O 1
ATOM 1047 N N . VAL A 1 128 ? 0.265 -9.516 11.143 1.00 87.69 128 VAL A N 1
ATOM 1048 C CA . VAL A 1 128 ? 0.699 -10.534 12.112 1.00 87.69 128 VAL A CA 1
ATOM 1049 C C . VAL A 1 128 ? 0.365 -11.933 11.600 1.00 87.69 128 VAL A C 1
ATOM 1051 O O . VAL A 1 128 ? 1.237 -12.801 11.580 1.00 87.69 128 VAL A O 1
ATOM 1054 N N . LEU A 1 129 ? -0.871 -12.131 11.132 1.00 88.06 129 LEU A N 1
ATOM 1055 C CA . LEU A 1 129 ? -1.345 -13.404 10.598 1.00 88.06 129 LEU A CA 1
ATOM 1056 C C . LEU A 1 129 ? -0.486 -13.871 9.419 1.00 88.06 129 LEU A C 1
ATOM 1058 O O . LEU A 1 129 ? -0.030 -15.009 9.399 1.00 88.06 129 LEU A O 1
ATOM 1062 N N . LEU A 1 130 ? -0.231 -12.992 8.448 1.00 85.50 130 LEU A N 1
ATOM 1063 C CA . LEU A 1 130 ? 0.559 -13.351 7.274 1.00 85.50 130 LEU A CA 1
ATOM 1064 C C . LEU A 1 130 ? 2.024 -13.601 7.640 1.00 85.50 130 LEU A C 1
ATOM 1066 O O . LEU A 1 130 ? 2.619 -14.539 7.114 1.00 85.50 130 LEU A O 1
ATOM 1070 N N . LYS A 1 131 ? 2.596 -12.849 8.591 1.00 82.81 131 LYS A N 1
ATOM 1071 C CA . LYS A 1 131 ? 3.964 -13.104 9.078 1.00 82.81 131 LYS A CA 1
ATOM 1072 C C . LYS A 1 131 ? 4.111 -14.470 9.732 1.00 82.81 131 LYS A C 1
ATOM 1074 O O . LYS A 1 131 ? 5.176 -15.066 9.610 1.00 82.81 131 LYS A O 1
ATOM 1079 N N . ALA A 1 132 ? 3.073 -14.949 10.409 1.00 81.12 132 ALA A N 1
ATOM 1080 C CA . ALA A 1 132 ? 3.075 -16.264 11.033 1.00 81.12 132 ALA A CA 1
ATOM 1081 C C . ALA A 1 132 ? 2.853 -17.391 10.013 1.00 81.12 132 ALA A C 1
ATOM 1083 O O . ALA A 1 132 ? 3.595 -18.367 10.009 1.00 81.12 132 ALA A O 1
ATOM 1084 N N . GLU A 1 133 ? 1.858 -17.246 9.137 1.00 77.75 133 GLU A N 1
ATOM 1085 C CA . GLU A 1 133 ? 1.345 -18.363 8.331 1.00 77.75 133 GLU A CA 1
ATOM 1086 C C . GLU A 1 133 ? 1.886 -18.395 6.896 1.00 77.75 133 GLU A C 1
ATOM 1088 O O . GLU A 1 133 ? 1.890 -19.442 6.258 1.00 77.75 133 GLU A O 1
ATOM 1093 N N . PHE A 1 134 ? 2.324 -17.256 6.352 1.00 74.31 134 PHE A N 1
ATOM 1094 C CA . PHE A 1 134 ? 2.665 -17.122 4.931 1.00 74.31 134 PHE A CA 1
ATOM 1095 C C . PHE A 1 134 ? 4.157 -16.886 4.669 1.00 74.31 134 PHE A C 1
ATOM 1097 O O . PHE A 1 134 ? 4.610 -17.015 3.533 1.00 74.31 134 PHE A O 1
ATOM 1104 N N . LYS A 1 135 ? 4.947 -16.559 5.698 1.00 68.94 135 LYS A N 1
ATOM 1105 C CA . LYS A 1 135 ? 6.362 -16.179 5.539 1.00 68.94 135 LYS A CA 1
ATOM 1106 C C . LYS A 1 135 ? 7.213 -17.299 4.950 1.00 68.94 135 LYS A C 1
ATOM 1108 O O . LYS A 1 135 ? 7.957 -17.066 4.004 1.00 68.94 135 LYS A O 1
ATOM 1113 N N . GLU A 1 136 ? 7.043 -18.512 5.464 1.00 64.62 136 GLU A N 1
ATOM 1114 C CA . GLU A 1 136 ? 7.743 -19.713 4.988 1.00 64.62 136 GLU A CA 1
ATOM 1115 C C . GLU A 1 136 ? 7.416 -20.024 3.518 1.00 64.62 136 GLU A C 1
ATOM 1117 O O . GLU A 1 136 ? 8.256 -20.484 2.752 1.00 64.62 136 GLU A O 1
ATOM 1122 N N . THR A 1 137 ? 6.192 -19.707 3.103 1.00 57.88 137 THR A N 1
ATOM 1123 C CA . THR A 1 137 ? 5.665 -19.927 1.753 1.00 57.88 137 THR A CA 1
ATOM 1124 C C . THR A 1 137 ? 6.087 -18.839 0.750 1.00 57.88 137 THR A C 1
ATOM 1126 O O . THR A 1 137 ? 6.072 -19.039 -0.469 1.00 57.88 137 THR A O 1
ATOM 1129 N N . ALA A 1 138 ? 6.409 -17.648 1.245 1.00 58.31 138 ALA A N 1
ATOM 1130 C CA . ALA A 1 138 ? 6.762 -16.480 0.451 1.00 58.31 138 ALA A CA 1
ATOM 1131 C C . ALA A 1 138 ? 8.261 -16.396 0.118 1.00 58.31 138 ALA A C 1
ATOM 1133 O O . ALA A 1 138 ? 8.620 -15.772 -0.879 1.00 58.31 138 ALA A O 1
ATOM 1134 N N . GLY A 1 139 ? 9.116 -17.033 0.925 1.00 56.06 139 GLY A N 1
ATOM 1135 C CA . GLY A 1 139 ? 10.571 -16.896 0.846 1.00 56.06 139 GLY A CA 1
ATOM 1136 C C . GLY A 1 139 ? 11.087 -15.535 1.340 1.00 56.06 139 GLY A C 1
ATOM 1137 O O . GLY A 1 139 ? 10.319 -14.660 1.749 1.00 56.06 139 GLY A O 1
ATOM 1138 N N . ASP A 1 140 ? 12.409 -15.343 1.277 1.00 45.81 140 ASP A N 1
ATOM 1139 C CA . ASP A 1 140 ? 13.109 -14.126 1.734 1.00 45.81 140 ASP A CA 1
ATOM 1140 C C . ASP A 1 140 ? 12.781 -12.860 0.910 1.00 45.81 140 ASP A C 1
ATOM 1142 O O . ASP A 1 140 ? 13.266 -11.775 1.214 1.00 45.81 140 ASP A O 1
ATOM 1146 N N . SER A 1 141 ? 11.947 -12.947 -0.130 1.00 47.31 141 SER A N 1
ATOM 1147 C CA . SER A 1 141 ? 11.585 -11.811 -0.990 1.00 47.31 141 SER A CA 1
ATOM 1148 C C . SER A 1 141 ? 10.408 -10.969 -0.473 1.00 47.31 141 SER A C 1
ATOM 1150 O O . SER A 1 141 ? 10.157 -9.894 -1.009 1.00 47.31 141 SER A O 1
ATOM 1152 N N . ILE A 1 142 ? 9.707 -11.388 0.592 1.00 53.97 142 ILE A N 1
ATOM 1153 C CA . ILE A 1 142 ? 8.601 -10.619 1.211 1.00 53.97 142 ILE A CA 1
ATOM 1154 C C . ILE A 1 142 ? 8.933 -10.244 2.666 1.00 53.97 142 ILE A C 1
ATOM 1156 O O . ILE A 1 142 ? 8.105 -10.370 3.571 1.00 53.97 142 ILE A O 1
ATOM 1160 N N . LEU A 1 143 ? 10.166 -9.794 2.922 1.00 49.12 143 LEU A N 1
ATOM 1161 C CA . LEU A 1 143 ? 10.686 -9.584 4.283 1.00 49.12 143 LEU A CA 1
ATOM 1162 C C . LEU A 1 143 ? 9.864 -8.608 5.143 1.00 49.12 143 LEU A C 1
ATOM 1164 O O . LEU A 1 143 ? 9.839 -8.756 6.366 1.00 49.12 143 LEU A O 1
ATOM 1168 N N . GLU A 1 144 ? 9.121 -7.679 4.540 1.00 61.66 144 GLU A N 1
ATOM 1169 C CA . GLU A 1 144 ? 8.344 -6.694 5.306 1.00 61.66 144 GLU A CA 1
ATOM 1170 C C . GLU A 1 144 ? 6.837 -6.972 5.371 1.00 61.66 144 GLU A C 1
ATOM 1172 O O . GLU A 1 144 ? 6.169 -6.467 6.276 1.00 61.66 144 GLU A O 1
ATOM 1177 N N . MET A 1 145 ? 6.306 -7.820 4.479 1.00 71.81 145 MET A N 1
ATOM 1178 C CA . MET A 1 145 ? 4.866 -8.107 4.333 1.00 71.81 145 MET A CA 1
ATOM 1179 C C . MET A 1 145 ? 3.958 -6.873 4.315 1.00 71.81 145 MET A C 1
ATOM 1181 O O . MET A 1 145 ? 2.800 -6.964 4.701 1.00 71.81 145 MET A O 1
ATOM 1185 N N . GLY A 1 146 ? 4.466 -5.723 3.870 1.00 79.06 146 GLY A N 1
ATOM 1186 C CA . GLY A 1 146 ? 3.645 -4.532 3.691 1.00 79.06 146 GLY A CA 1
ATOM 1187 C C . GLY A 1 146 ? 2.585 -4.739 2.609 1.00 79.06 146 GLY A C 1
ATOM 1188 O O . GLY A 1 146 ? 2.783 -5.520 1.673 1.00 79.06 146 GLY A O 1
ATOM 1189 N N . MET A 1 147 ? 1.478 -4.002 2.715 1.00 79.62 147 MET A N 1
ATOM 1190 C CA . MET A 1 147 ? 0.367 -4.068 1.758 1.00 79.62 147 MET A CA 1
ATOM 1191 C C . MET A 1 147 ? 0.815 -3.904 0.303 1.00 79.62 147 MET A C 1
ATOM 1193 O O . MET A 1 147 ? 0.438 -4.726 -0.527 1.00 79.62 147 MET A O 1
ATOM 1197 N N . ALA A 1 148 ? 1.666 -2.920 -0.006 1.00 76.94 148 ALA A N 1
ATOM 1198 C CA . ALA A 1 148 ? 2.201 -2.721 -1.355 1.00 76.94 148 ALA A CA 1
ATOM 1199 C C . ALA A 1 148 ? 2.984 -3.942 -1.874 1.00 76.94 148 ALA A C 1
ATOM 1201 O O . ALA A 1 148 ? 2.766 -4.374 -3.002 1.00 76.94 148 ALA A O 1
ATOM 1202 N N . ASN A 1 149 ? 3.835 -4.549 -1.040 1.00 76.94 149 ASN A N 1
ATOM 1203 C CA . ASN A 1 149 ? 4.618 -5.729 -1.422 1.00 76.94 149 ASN A CA 1
ATOM 1204 C C . ASN A 1 149 ? 3.714 -6.939 -1.673 1.00 76.94 149 ASN A C 1
ATOM 1206 O O . ASN A 1 149 ? 3.902 -7.663 -2.648 1.00 76.94 149 ASN A O 1
ATOM 1210 N N . LEU A 1 150 ? 2.704 -7.142 -0.822 1.00 79.06 150 LEU A N 1
ATOM 1211 C CA . LEU A 1 150 ? 1.713 -8.207 -0.992 1.00 79.06 150 LEU A CA 1
ATOM 1212 C C . LEU A 1 150 ? 0.855 -7.981 -2.244 1.00 79.06 150 LEU A C 1
ATOM 1214 O O . LEU A 1 150 ? 0.560 -8.930 -2.968 1.00 79.06 150 LEU A O 1
ATOM 1218 N N . ALA A 1 151 ? 0.491 -6.734 -2.533 1.00 76.50 151 ALA A N 1
ATOM 1219 C CA . ALA A 1 151 ? -0.245 -6.381 -3.738 1.00 76.50 151 ALA A CA 1
ATOM 1220 C C . ALA A 1 151 ? 0.566 -6.662 -5.004 1.00 76.50 151 ALA A C 1
ATOM 1222 O O . ALA A 1 151 ? 0.044 -7.288 -5.924 1.00 76.50 151 ALA A O 1
ATOM 1223 N N . THR A 1 152 ? 1.845 -6.280 -5.025 1.00 77.56 152 THR A N 1
ATOM 1224 C CA . THR A 1 152 ? 2.773 -6.621 -6.111 1.00 77.56 152 THR A CA 1
ATOM 1225 C C . THR A 1 152 ? 2.898 -8.133 -6.259 1.00 77.56 152 THR A C 1
ATOM 1227 O O . THR A 1 152 ? 2.701 -8.659 -7.352 1.00 77.56 152 THR A O 1
ATOM 1230 N N . TYR A 1 153 ? 3.123 -8.846 -5.153 1.00 76.19 153 TYR A N 1
ATOM 1231 C CA . TYR A 1 153 ? 3.294 -10.297 -5.141 1.00 76.19 153 TYR A CA 1
ATOM 1232 C C . TYR A 1 153 ? 2.109 -11.054 -5.762 1.00 76.19 153 TYR A C 1
ATOM 1234 O O . TYR A 1 153 ? 2.299 -12.015 -6.505 1.00 76.19 153 TYR A O 1
ATOM 1242 N N . PHE A 1 154 ? 0.879 -10.618 -5.478 1.00 77.69 154 PHE A N 1
ATOM 1243 C CA . PHE A 1 154 ? -0.339 -11.231 -6.015 1.00 77.69 154 PHE A CA 1
ATOM 1244 C C . PHE A 1 154 ? -0.859 -10.577 -7.306 1.00 77.69 154 PHE A C 1
ATOM 1246 O O . PHE A 1 154 ? -1.901 -10.993 -7.811 1.00 77.69 154 PHE A O 1
ATOM 1253 N N . GLY A 1 155 ? -0.176 -9.563 -7.846 1.00 77.06 155 GLY A N 1
ATOM 1254 C CA . GLY A 1 155 ? -0.617 -8.851 -9.049 1.00 77.06 155 GLY A CA 1
ATOM 1255 C C . GLY A 1 155 ? -1.915 -8.050 -8.863 1.00 77.06 155 GLY A C 1
ATOM 1256 O O . GLY A 1 155 ? -2.710 -7.935 -9.792 1.00 77.06 155 GLY A O 1
ATOM 1257 N N . LEU A 1 156 ? -2.151 -7.495 -7.670 1.00 79.00 156 LEU A N 1
ATOM 1258 C CA . LEU A 1 156 ? -3.371 -6.755 -7.306 1.00 79.00 156 LEU A CA 1
ATOM 1259 C C . LEU A 1 156 ? -3.324 -5.259 -7.674 1.00 79.00 156 LEU A C 1
ATOM 1261 O O . LEU A 1 156 ? -4.267 -4.521 -7.389 1.00 79.00 156 LEU A O 1
ATOM 1265 N N . GLY A 1 157 ? -2.247 -4.813 -8.321 1.00 75.94 157 GLY A N 1
ATOM 1266 C CA . GLY A 1 157 ? -2.028 -3.419 -8.699 1.00 75.94 157 GLY A CA 1
ATOM 1267 C C . GLY A 1 157 ? -1.391 -2.575 -7.591 1.00 75.94 157 GLY A C 1
ATOM 1268 O O . GLY A 1 157 ? -1.009 -3.070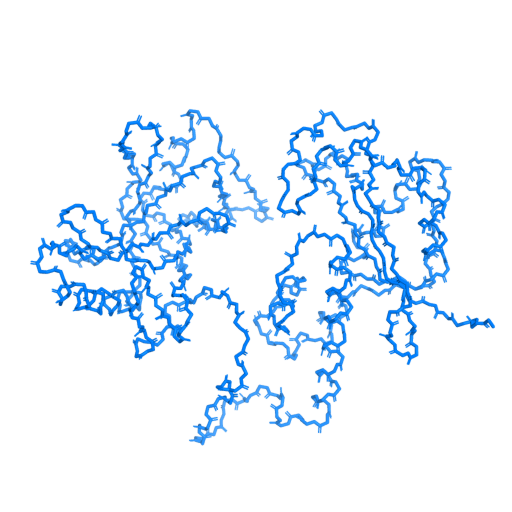 -6.532 1.00 75.94 157 GLY A O 1
ATOM 1269 N N . LYS A 1 158 ? -1.239 -1.275 -7.863 1.00 76.38 158 LYS A N 1
ATOM 1270 C CA . LYS A 1 158 ? -0.555 -0.331 -6.970 1.00 76.38 158 LYS A CA 1
ATOM 1271 C C . LYS A 1 158 ? -1.465 0.111 -5.820 1.00 76.38 158 LYS A C 1
ATOM 1273 O O . LYS A 1 158 ? -2.608 0.497 -6.056 1.00 76.38 158 LYS A O 1
ATOM 1278 N N . GLN A 1 159 ? -0.925 0.142 -4.601 1.00 78.69 159 GLN A N 1
ATOM 1279 C CA . GLN A 1 159 ? -1.589 0.756 -3.449 1.00 78.69 159 GLN A CA 1
ATOM 1280 C C . GLN A 1 159 ? -1.770 2.265 -3.680 1.00 78.69 159 GLN A C 1
ATOM 1282 O O . GLN A 1 159 ? -0.824 2.969 -4.043 1.00 78.69 159 GLN A O 1
ATOM 1287 N N . THR A 1 160 ? -2.996 2.758 -3.506 1.00 78.94 160 THR A N 1
ATOM 1288 C CA . THR A 1 160 ? -3.344 4.169 -3.742 1.00 78.94 160 THR A CA 1
ATOM 1289 C C . THR A 1 160 ? -3.278 5.011 -2.471 1.00 78.94 160 THR A C 1
ATOM 1291 O O . THR A 1 160 ? -3.348 6.236 -2.570 1.00 78.94 160 THR A O 1
ATOM 1294 N N . HIS A 1 161 ? -3.122 4.375 -1.301 1.00 79.81 161 HIS A N 1
ATOM 1295 C CA . HIS A 1 161 ? -3.216 5.011 0.018 1.00 79.81 161 HIS A CA 1
ATOM 1296 C C . HIS A 1 161 ? -4.567 5.706 0.221 1.00 79.81 161 HIS A C 1
ATOM 1298 O O . HIS A 1 161 ? -4.667 6.822 0.726 1.00 79.81 161 HIS A O 1
ATOM 1304 N N . ARG A 1 162 ? -5.626 5.072 -0.286 1.00 88.12 162 ARG A N 1
ATOM 1305 C CA . ARG A 1 162 ? -7.008 5.458 -0.026 1.00 88.12 162 ARG A CA 1
ATOM 1306 C C . ARG A 1 162 ? -7.631 4.375 0.811 1.00 88.12 162 ARG A C 1
ATOM 1308 O O . ARG A 1 162 ? -7.673 3.229 0.367 1.00 88.12 162 ARG A O 1
ATOM 1315 N N . ALA A 1 163 ? -8.204 4.753 1.951 1.00 91.44 163 ALA A N 1
ATOM 1316 C CA . ALA A 1 163 ? -8.644 3.792 2.957 1.00 91.44 163 ALA A CA 1
ATOM 1317 C C . ALA A 1 163 ? -9.545 2.701 2.354 1.00 91.44 163 ALA A C 1
ATOM 1319 O O . ALA A 1 163 ? -9.394 1.516 2.630 1.00 91.44 163 ALA A O 1
ATOM 1320 N N . LEU A 1 164 ? -10.486 3.058 1.468 1.00 92.81 164 LEU A N 1
ATOM 1321 C CA . LEU A 1 164 ? -11.390 2.056 0.890 1.00 92.81 164 LEU A CA 1
ATOM 1322 C C . LEU A 1 164 ? -10.697 1.114 -0.105 1.00 92.81 164 LEU A C 1
ATOM 1324 O O . LEU A 1 164 ? -11.091 -0.049 -0.207 1.00 92.81 164 LEU A O 1
ATOM 1328 N N . ASP A 1 165 ? -9.715 1.605 -0.854 1.00 91.38 165 ASP A N 1
ATOM 1329 C CA . ASP A 1 165 ? -8.942 0.782 -1.784 1.00 91.38 165 ASP A CA 1
ATOM 1330 C C . ASP A 1 165 ? -8.011 -0.154 -1.015 1.00 91.38 165 ASP A C 1
ATOM 1332 O O . ASP A 1 165 ? -7.944 -1.339 -1.338 1.00 91.38 165 ASP A O 1
ATOM 1336 N N . ASP A 1 166 ? -7.416 0.330 0.071 1.00 91.31 166 ASP A N 1
ATOM 1337 C CA . ASP A 1 166 ? -6.5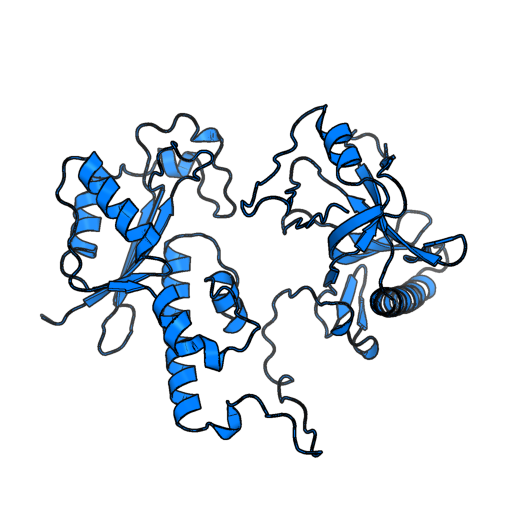39 -0.452 0.939 1.00 91.31 166 ASP A CA 1
ATOM 1338 C C . ASP A 1 166 ? -7.325 -1.542 1.689 1.00 91.31 166 ASP A C 1
ATOM 1340 O O . ASP A 1 166 ? -6.895 -2.696 1.736 1.00 91.31 166 ASP A O 1
ATOM 1344 N N . VAL A 1 167 ? -8.556 -1.258 2.138 1.00 94.50 167 VAL A N 1
ATOM 1345 C CA . VAL A 1 167 ? -9.477 -2.280 2.677 1.00 94.50 167 VAL A CA 1
ATOM 1346 C C . VAL A 1 167 ? -9.813 -3.355 1.639 1.00 94.50 167 VAL A C 1
ATOM 1348 O O . VAL A 1 167 ? -9.861 -4.544 1.970 1.00 94.50 167 VAL A O 1
ATOM 1351 N N . ARG A 1 168 ? -10.071 -2.970 0.379 1.00 91.56 168 ARG A N 1
ATOM 1352 C CA . ARG A 1 168 ? -10.327 -3.938 -0.707 1.00 91.56 168 ARG A CA 1
ATOM 1353 C C . ARG A 1 168 ? -9.097 -4.795 -0.959 1.00 91.56 168 ARG A C 1
ATOM 1355 O O . ARG A 1 168 ? -9.219 -6.013 -1.033 1.00 91.56 168 ARG A O 1
ATOM 1362 N N . MET A 1 169 ? -7.938 -4.157 -1.067 1.00 92.75 169 MET A N 1
ATOM 1363 C CA . MET A 1 169 ? -6.667 -4.815 -1.324 1.00 92.75 169 MET A CA 1
ATOM 1364 C C . MET A 1 169 ? -6.337 -5.807 -0.215 1.00 92.75 169 MET A C 1
ATOM 1366 O O . MET A 1 169 ? -6.009 -6.949 -0.509 1.00 92.75 169 MET A O 1
ATOM 1370 N N . ASN A 1 170 ? -6.514 -5.421 1.049 1.00 94.00 170 ASN A N 1
ATOM 1371 C CA . ASN A 1 170 ? -6.310 -6.304 2.191 1.00 94.00 170 ASN A CA 1
ATOM 1372 C C . ASN A 1 170 ? -7.202 -7.553 2.105 1.00 94.00 170 ASN A C 1
ATOM 1374 O O . ASN A 1 170 ? -6.723 -8.683 2.211 1.00 94.00 170 ASN A O 1
ATOM 1378 N N . LEU A 1 171 ? -8.491 -7.371 1.811 1.00 92.75 171 LEU A N 1
ATOM 1379 C CA . LEU A 1 171 ? -9.409 -8.493 1.641 1.00 92.75 171 LEU A CA 1
ATOM 1380 C C . LEU A 1 171 ? -8.983 -9.435 0.499 1.00 92.75 171 LEU A C 1
ATOM 1382 O O . LEU A 1 171 ? -9.053 -10.655 0.664 1.00 92.75 171 LEU A O 1
ATOM 1386 N N . GLU A 1 172 ? -8.526 -8.904 -0.640 1.00 91.00 172 GLU A N 1
ATOM 1387 C CA . GLU A 1 172 ? -8.027 -9.732 -1.748 1.00 91.00 172 GLU A CA 1
ATOM 1388 C C . GLU A 1 172 ? -6.698 -10.424 -1.420 1.00 91.00 172 GLU A C 1
ATOM 1390 O O . GLU A 1 172 ? -6.521 -11.596 -1.758 1.00 91.00 172 GLU A O 1
ATOM 1395 N N . VAL A 1 173 ? -5.790 -9.757 -0.705 1.00 90.62 173 VAL A N 1
ATOM 1396 C CA . VAL A 1 173 ? -4.544 -10.356 -0.208 1.00 90.62 173 VAL A CA 1
ATOM 1397 C C . VAL A 1 173 ? -4.857 -11.547 0.692 1.00 90.62 173 VAL A C 1
ATOM 1399 O O . VAL A 1 173 ? -4.347 -12.638 0.454 1.00 90.62 173 VAL A O 1
ATOM 1402 N N . VAL A 1 174 ? -5.753 -11.393 1.673 1.00 91.06 174 VAL A N 1
ATOM 1403 C CA . VAL A 1 174 ? -6.149 -12.496 2.564 1.00 91.06 174 VAL A CA 1
ATOM 1404 C C . VAL A 1 174 ? -6.731 -13.668 1.772 1.00 91.06 174 VAL A C 1
ATOM 1406 O O . VAL A 1 174 ? -6.362 -14.817 2.021 1.00 91.06 174 VAL A O 1
ATOM 1409 N N . ARG A 1 175 ? -7.597 -13.409 0.783 1.00 89.31 175 ARG A N 1
ATOM 1410 C CA . ARG A 1 175 ? -8.140 -14.467 -0.088 1.00 89.31 175 ARG A CA 1
ATOM 1411 C C . ARG A 1 175 ? -7.054 -15.162 -0.905 1.00 89.31 175 ARG A C 1
ATOM 1413 O O . ARG A 1 175 ? -7.103 -16.384 -1.059 1.00 89.31 175 ARG A O 1
ATOM 1420 N N . SER A 1 176 ? -6.089 -14.405 -1.413 1.00 88.62 176 SER A N 1
ATOM 1421 C CA . SER A 1 176 ? -5.001 -14.920 -2.248 1.00 88.62 176 SER A CA 1
ATOM 1422 C C . SER A 1 176 ? -4.038 -15.775 -1.424 1.00 88.62 176 SER A C 1
ATOM 1424 O O . SER A 1 176 ? -3.746 -16.908 -1.809 1.00 88.62 176 SER A O 1
ATOM 1426 N N . CYS A 1 177 ? -3.652 -15.304 -0.235 1.00 86.94 177 CYS A N 1
ATOM 1427 C CA . CYS A 1 177 ? -2.876 -16.067 0.742 1.00 86.94 177 CYS A CA 1
ATOM 1428 C C . CYS A 1 177 ? -3.594 -17.358 1.144 1.00 86.94 177 CYS A C 1
ATOM 1430 O O . CYS A 1 177 ? -3.006 -18.433 1.061 1.00 86.94 177 CYS A O 1
ATOM 1432 N N . ALA A 1 178 ? -4.876 -17.278 1.515 1.00 87.50 178 ALA A N 1
ATOM 1433 C CA . ALA A 1 178 ? -5.661 -18.449 1.901 1.00 87.50 178 ALA A CA 1
ATOM 1434 C C . ALA A 1 178 ? -5.764 -19.474 0.759 1.00 87.50 178 ALA A C 1
ATOM 1436 O O . ALA A 1 178 ? -5.612 -20.675 0.985 1.00 87.50 178 ALA A O 1
ATOM 1437 N N . THR A 1 179 ? -5.976 -19.008 -0.475 1.00 86.31 179 THR A N 1
ATOM 1438 C CA . THR A 1 179 ? -6.030 -19.867 -1.667 1.00 86.31 179 THR A CA 1
ATOM 1439 C C . THR A 1 179 ? -4.689 -20.540 -1.918 1.00 86.31 179 THR A C 1
ATOM 1441 O O . THR A 1 179 ? -4.653 -21.750 -2.142 1.00 86.31 179 THR A O 1
ATOM 1444 N N . LYS A 1 180 ? -3.590 -19.781 -1.847 1.00 83.06 180 LYS A N 1
ATOM 1445 C CA . LYS A 1 180 ? -2.248 -20.327 -2.023 1.00 83.06 180 LYS A CA 1
ATOM 1446 C C . LYS A 1 180 ? -1.975 -21.388 -0.961 1.00 83.06 180 LYS A C 1
ATOM 1448 O O . LYS A 1 180 ? -1.813 -22.539 -1.339 1.00 83.06 180 LYS A O 1
ATOM 1453 N N . LEU A 1 181 ? -2.064 -21.058 0.330 1.00 84.31 181 LEU A N 1
ATOM 1454 C CA . LEU A 1 181 ? -1.845 -22.005 1.437 1.00 84.31 181 LEU A CA 1
ATOM 1455 C C . LEU A 1 181 ? -2.690 -23.282 1.296 1.00 84.31 181 LEU A C 1
ATOM 1457 O O . LEU A 1 181 ? -2.192 -24.393 1.491 1.00 84.31 181 LEU A O 1
ATOM 1461 N N . PHE A 1 182 ? -3.958 -23.146 0.890 1.00 85.56 182 PHE A N 1
ATOM 1462 C CA . PHE A 1 182 ? -4.812 -24.296 0.604 1.00 85.56 182 PHE A CA 1
ATOM 1463 C C . PHE A 1 182 ? -4.243 -25.170 -0.524 1.00 85.56 182 PHE A C 1
ATOM 1465 O O . PHE A 1 182 ? -4.135 -26.385 -0.353 1.00 85.56 182 PHE A O 1
ATOM 1472 N N . LEU A 1 183 ? -3.852 -24.584 -1.658 1.00 82.88 183 LEU A N 1
ATOM 1473 C CA . LEU A 1 183 ? -3.266 -25.321 -2.782 1.00 82.88 183 LEU A CA 1
ATOM 1474 C C . LEU A 1 183 ? -1.920 -25.964 -2.423 1.00 82.88 183 LEU A C 1
ATOM 1476 O O . LEU A 1 183 ? -1.710 -27.134 -2.751 1.00 82.88 183 LEU A O 1
ATOM 1480 N N . GLU A 1 184 ? -1.045 -25.261 -1.701 1.00 81.06 184 GLU A N 1
ATOM 1481 C CA . GLU A 1 184 ? 0.255 -25.791 -1.265 1.00 81.06 184 GLU A CA 1
ATOM 1482 C C . GLU A 1 184 ? 0.097 -27.023 -0.380 1.00 81.06 184 GLU A C 1
ATOM 1484 O O . GLU A 1 184 ? 0.798 -28.019 -0.567 1.00 81.06 184 GLU A O 1
ATOM 1489 N N . SER A 1 185 ? -0.886 -27.003 0.527 1.00 83.75 185 SER A N 1
ATOM 1490 C CA . SER A 1 185 ? -1.181 -28.144 1.400 1.00 83.75 185 SER A CA 1
ATOM 1491 C C . SER A 1 185 ? -1.579 -29.409 0.625 1.00 83.75 185 SER A C 1
ATOM 1493 O O . SER A 1 185 ? -1.430 -30.526 1.124 1.00 83.75 185 SER A O 1
ATOM 1495 N N . ARG A 1 186 ? -2.087 -29.257 -0.607 1.00 84.12 186 ARG A N 1
ATOM 1496 C CA . ARG A 1 186 ? -2.544 -30.360 -1.468 1.00 84.12 186 ARG A CA 1
ATOM 1497 C C . ARG A 1 186 ? -1.500 -30.777 -2.495 1.00 84.12 186 ARG A C 1
ATOM 1499 O O . ARG A 1 186 ? -1.451 -31.952 -2.854 1.00 84.12 186 ARG A O 1
ATOM 1506 N N . LEU A 1 187 ? -0.697 -29.835 -2.981 1.00 82.50 187 LEU A N 1
ATOM 1507 C CA . LEU A 1 187 ? 0.257 -30.028 -4.074 1.00 82.50 187 LEU A CA 1
ATOM 1508 C C . LEU A 1 187 ? 1.656 -29.515 -3.690 1.00 82.50 187 LEU A C 1
ATOM 1510 O O . LEU A 1 187 ? 2.227 -28.685 -4.398 1.00 82.50 187 LEU A O 1
ATOM 1514 N N . PRO A 1 188 ? 2.267 -30.023 -2.603 1.00 76.25 188 PRO A N 1
ATOM 1515 C CA . PRO A 1 188 ? 3.510 -29.460 -2.078 1.00 76.25 188 PRO A CA 1
ATOM 1516 C C . PRO A 1 188 ? 4.681 -29.556 -3.066 1.00 76.25 188 PRO A C 1
ATOM 1518 O O . PRO A 1 188 ? 5.578 -28.735 -3.027 1.00 76.25 188 PRO A O 1
ATOM 1521 N N . HIS A 1 189 ? 4.681 -30.520 -3.984 1.00 73.81 189 HIS A N 1
ATOM 1522 C CA . HIS A 1 189 ? 5.729 -30.685 -4.999 1.00 73.81 189 HIS A CA 1
ATOM 1523 C C . HIS A 1 189 ? 5.684 -29.627 -6.116 1.00 73.81 189 HIS A C 1
ATOM 1525 O O . HIS A 1 189 ? 6.673 -29.458 -6.818 1.00 73.81 189 HIS A O 1
ATOM 1531 N N . ILE A 1 190 ? 4.550 -28.940 -6.295 1.00 75.00 190 ILE A N 1
ATOM 1532 C CA . ILE A 1 190 ? 4.408 -27.833 -7.254 1.00 75.00 190 ILE A CA 1
ATOM 1533 C C . ILE A 1 190 ? 4.775 -26.503 -6.591 1.00 75.00 190 ILE A C 1
ATOM 1535 O O . ILE A 1 190 ? 5.322 -25.623 -7.246 1.00 75.00 190 ILE A O 1
ATOM 1539 N N . PHE A 1 191 ? 4.453 -26.363 -5.302 1.00 66.56 191 PHE A N 1
ATOM 1540 C CA . PHE A 1 191 ? 4.505 -25.082 -4.600 1.00 66.56 191 PHE A CA 1
ATOM 1541 C C . PHE A 1 191 ? 5.641 -24.950 -3.575 1.00 66.56 191 PHE A C 1
ATOM 1543 O O . PHE A 1 191 ? 5.905 -23.841 -3.121 1.00 66.56 191 PHE A O 1
ATOM 1550 N N . LYS A 1 192 ? 6.349 -26.029 -3.216 1.00 57.66 192 LYS A N 1
ATOM 1551 C CA . LYS A 1 192 ? 7.590 -25.897 -2.444 1.00 57.66 192 LYS A CA 1
ATOM 1552 C C . LYS A 1 192 ? 8.683 -25.264 -3.313 1.00 57.66 192 LYS A C 1
ATOM 1554 O O . LYS A 1 192 ? 8.792 -25.624 -4.488 1.00 57.66 192 LYS A O 1
ATOM 1559 N N . PRO A 1 193 ? 9.536 -24.397 -2.741 1.00 48.16 193 PRO A N 1
ATOM 1560 C CA . PRO A 1 193 ? 10.772 -24.008 -3.398 1.00 48.16 193 PRO A CA 1
ATOM 1561 C C . PRO A 1 193 ? 11.575 -25.274 -3.711 1.00 48.16 193 PRO A C 1
ATOM 1563 O O . PRO A 1 193 ? 11.701 -26.158 -2.861 1.00 48.16 193 PRO A O 1
ATOM 1566 N N . VAL A 1 194 ? 12.077 -25.385 -4.941 1.00 43.69 194 VAL A N 1
ATOM 1567 C CA . VAL A 1 194 ? 12.958 -26.486 -5.342 1.00 43.69 194 VAL A CA 1
ATOM 1568 C C . VAL A 1 194 ? 14.192 -26.434 -4.442 1.00 43.69 194 VAL A C 1
ATOM 1570 O O . VAL A 1 194 ? 14.993 -25.507 -4.545 1.00 43.69 194 VAL A O 1
ATOM 1573 N N . GLU A 1 195 ? 14.340 -27.407 -3.542 1.00 41.50 195 GLU A N 1
ATOM 1574 C CA . GLU A 1 195 ? 15.616 -27.637 -2.868 1.00 41.50 195 GLU A CA 1
ATOM 1575 C C . GLU A 1 195 ? 16.645 -27.990 -3.948 1.00 41.50 195 GLU A C 1
ATOM 1577 O O . GLU A 1 195 ? 16.408 -28.855 -4.795 1.00 41.50 195 GLU A O 1
ATOM 1582 N N . ASN A 1 196 ? 17.749 -27.242 -3.959 1.00 39.91 196 ASN A N 1
ATOM 1583 C CA . ASN A 1 196 ? 18.841 -27.331 -4.923 1.00 39.91 196 ASN A CA 1
ATOM 1584 C C . ASN A 1 196 ? 19.466 -28.735 -4.960 1.00 39.91 196 ASN A C 1
ATOM 1586 O O . ASN A 1 196 ? 20.497 -28.916 -4.333 1.00 39.91 196 ASN A O 1
ATOM 1590 N N . ASP A 1 197 ? 18.888 -29.699 -5.682 1.00 38.34 197 ASP A N 1
ATOM 1591 C CA . ASP A 1 197 ? 19.552 -30.962 -6.045 1.00 38.34 197 ASP A CA 1
ATOM 1592 C C . ASP A 1 197 ? 18.756 -31.743 -7.117 1.00 38.34 197 ASP A C 1
ATOM 1594 O O . ASP A 1 197 ? 18.007 -32.665 -6.804 1.00 38.34 197 ASP A O 1
ATOM 1598 N N . SER A 1 198 ? 18.894 -31.398 -8.408 1.00 32.97 198 SER A N 1
ATOM 1599 C CA . SER A 1 198 ? 18.727 -32.340 -9.545 1.00 32.97 198 SER A CA 1
ATOM 1600 C C . SER A 1 198 ? 18.962 -31.657 -10.909 1.00 32.97 198 SER A C 1
ATOM 1602 O O . SER A 1 198 ? 18.515 -30.528 -11.110 1.00 32.97 198 SER A O 1
ATOM 1604 N N . PRO A 1 199 ? 19.617 -32.321 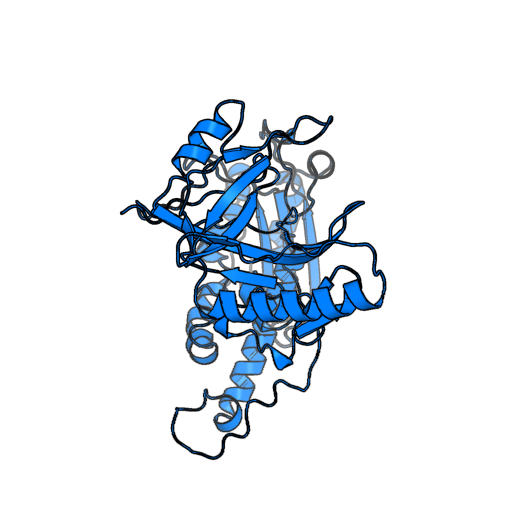-11.890 1.00 34.62 199 PRO A N 1
ATOM 1605 C CA . PRO A 1 199 ? 20.122 -31.694 -13.115 1.00 34.62 199 PRO A CA 1
ATOM 1606 C C . PRO A 1 199 ? 19.098 -31.578 -14.260 1.00 34.62 199 PRO A C 1
ATOM 1608 O O . PRO A 1 199 ? 19.469 -31.224 -15.379 1.00 34.62 199 PRO A O 1
ATOM 1611 N N . PHE A 1 200 ? 17.811 -31.836 -14.019 1.00 33.25 200 PHE A N 1
ATOM 1612 C CA . PHE A 1 200 ? 16.760 -31.613 -15.020 1.00 33.25 200 PHE A CA 1
ATOM 1613 C C . PHE A 1 200 ? 16.125 -30.238 -14.829 1.00 33.25 200 PHE A C 1
ATOM 1615 O O . PHE A 1 200 ? 15.007 -30.092 -14.342 1.00 33.25 200 PHE A O 1
ATOM 1622 N N . ASN A 1 201 ? 16.888 -29.221 -15.225 1.00 32.69 201 ASN A N 1
ATOM 1623 C CA . ASN A 1 201 ? 16.490 -27.823 -15.215 1.00 32.69 201 ASN A CA 1
ATOM 1624 C C . ASN A 1 201 ? 15.465 -27.550 -16.335 1.00 32.69 201 ASN A C 1
ATOM 1626 O O . ASN A 1 201 ? 15.804 -27.057 -17.409 1.00 32.69 201 ASN A O 1
ATOM 1630 N N . MET A 1 202 ? 14.201 -27.905 -16.099 1.00 35.84 202 MET A N 1
ATOM 1631 C CA . MET A 1 202 ? 13.083 -27.199 -16.722 1.00 35.84 202 MET A CA 1
ATOM 1632 C C . MET A 1 202 ? 12.831 -25.982 -15.837 1.00 35.84 202 MET A C 1
ATOM 1634 O O . MET A 1 202 ? 12.221 -26.102 -14.777 1.00 35.84 202 MET A O 1
ATOM 1638 N N . GLY A 1 203 ? 13.396 -24.841 -16.242 1.00 34.44 203 GLY A N 1
ATOM 1639 C CA . GLY A 1 203 ? 13.251 -23.572 -15.533 1.00 34.44 203 GLY A CA 1
ATOM 1640 C C . GLY A 1 203 ? 11.780 -23.212 -15.283 1.00 34.44 203 GLY A C 1
ATOM 1641 O O . GLY A 1 203 ? 10.889 -23.773 -15.931 1.00 34.44 203 GLY A O 1
ATOM 1642 N N . PRO A 1 204 ? 11.505 -22.289 -14.346 1.00 35.91 204 PRO A N 1
ATOM 1643 C CA . PRO A 1 204 ? 10.145 -21.974 -13.942 1.00 35.91 204 PRO A CA 1
ATOM 1644 C C . PRO A 1 204 ? 9.293 -21.617 -15.161 1.00 35.91 204 PRO A C 1
ATOM 1646 O O . PRO A 1 204 ? 9.687 -20.813 -16.006 1.00 35.91 204 PRO A O 1
ATOM 1649 N N . LEU A 1 205 ? 8.101 -22.206 -15.232 1.00 32.28 205 LEU A N 1
ATOM 1650 C CA . LEU A 1 205 ? 7.026 -21.880 -16.172 1.00 32.28 205 LEU A CA 1
ATOM 1651 C C . LEU A 1 205 ? 6.445 -20.467 -15.912 1.00 32.28 205 LEU A C 1
ATOM 1653 O O . LEU A 1 205 ? 5.240 -20.260 -15.990 1.00 32.28 205 LEU A O 1
ATOM 1657 N N . THR A 1 206 ? 7.290 -19.472 -15.628 1.00 37.28 206 THR A N 1
ATOM 1658 C CA . THR A 1 206 ? 6.930 -18.052 -15.477 1.00 37.28 206 THR A CA 1
ATOM 1659 C C . THR A 1 206 ? 6.674 -17.358 -16.818 1.00 37.28 206 THR A C 1
ATOM 1661 O O . THR A 1 206 ? 6.221 -16.221 -16.850 1.00 37.28 206 THR A O 1
ATOM 1664 N N . ASN A 1 207 ? 6.867 -18.053 -17.944 1.00 33.75 207 ASN A N 1
ATOM 1665 C CA . ASN A 1 207 ? 6.587 -17.523 -19.282 1.00 33.75 207 ASN A CA 1
ATOM 1666 C C . ASN A 1 207 ? 5.107 -17.578 -19.705 1.00 33.75 207 ASN A C 1
ATOM 1668 O O . ASN A 1 207 ? 4.799 -17.263 -20.853 1.00 33.75 207 ASN A O 1
ATOM 1672 N N . LEU A 1 208 ? 4.176 -17.945 -18.820 1.00 31.02 208 LEU A N 1
ATOM 1673 C CA . LEU A 1 208 ? 2.742 -17.908 -19.116 1.00 31.02 208 LEU A CA 1
ATOM 1674 C C . LEU A 1 208 ? 1.969 -17.285 -17.946 1.00 31.02 208 LEU A C 1
ATOM 1676 O O . LEU A 1 208 ? 1.407 -17.997 -17.129 1.00 31.02 208 LEU A O 1
ATOM 1680 N N . ILE A 1 209 ? 1.991 -15.956 -17.853 1.00 29.73 209 ILE A N 1
ATOM 1681 C CA . ILE A 1 209 ? 0.861 -15.053 -17.554 1.00 29.73 209 ILE A CA 1
ATOM 1682 C C . ILE A 1 209 ? 1.475 -13.650 -17.523 1.00 29.73 209 ILE A C 1
ATOM 1684 O O . ILE A 1 209 ? 2.098 -13.225 -16.557 1.00 29.73 209 ILE A O 1
ATOM 1688 N N . GLY A 1 210 ? 1.341 -12.946 -18.645 1.00 35.22 210 GLY A N 1
ATOM 1689 C CA . GLY A 1 210 ? 1.572 -11.514 -18.686 1.00 35.22 210 GLY A CA 1
ATOM 1690 C C . GLY A 1 210 ? 0.400 -10.790 -18.030 1.00 35.22 210 GLY A C 1
ATOM 1691 O O . GLY A 1 210 ? -0.731 -10.896 -18.498 1.00 35.22 210 GLY A O 1
ATOM 1692 N N . SER A 1 211 ? 0.683 -10.016 -16.990 1.00 29.73 211 SER A N 1
ATOM 1693 C CA . SER A 1 211 ? -0.090 -8.828 -16.623 1.00 29.73 211 SER A CA 1
ATOM 1694 C C . SER A 1 211 ? 0.889 -7.841 -15.995 1.00 29.73 211 SER A C 1
ATOM 1696 O O . SER A 1 211 ? 1.354 -8.050 -14.879 1.00 29.73 211 SER A O 1
ATOM 1698 N N . GLY A 1 212 ? 1.302 -6.855 -16.789 1.00 31.45 212 GLY A N 1
ATOM 1699 C CA . GLY A 1 212 ? 2.473 -6.030 -16.514 1.00 31.45 212 GLY A CA 1
ATOM 1700 C C . GLY A 1 212 ? 2.349 -5.104 -15.311 1.00 31.45 212 GLY A C 1
ATOM 1701 O O . GLY A 1 212 ? 1.297 -4.511 -15.117 1.00 31.45 212 GLY A O 1
ATOM 1702 N N . TYR A 1 213 ? 3.461 -4.936 -14.591 1.00 33.53 213 TYR A N 1
ATOM 1703 C CA . TYR A 1 213 ? 3.812 -3.737 -13.828 1.00 33.53 213 TYR A CA 1
ATOM 1704 C C . TYR A 1 213 ? 5.342 -3.595 -13.715 1.00 33.53 213 TYR A C 1
ATOM 1706 O O . TYR A 1 213 ? 6.067 -4.585 -13.718 1.00 33.53 213 TYR A O 1
ATOM 1714 N N . ASP A 1 214 ? 5.766 -2.332 -13.652 1.00 43.03 214 ASP A N 1
ATOM 1715 C CA . ASP A 1 214 ? 7.104 -1.761 -13.440 1.00 43.03 214 ASP A CA 1
ATOM 1716 C C . ASP A 1 214 ? 7.871 -2.352 -12.228 1.00 43.03 214 ASP A C 1
ATOM 1718 O O . ASP A 1 214 ? 7.634 -1.937 -11.090 1.00 43.03 214 ASP A O 1
ATOM 1722 N N . GLU A 1 215 ? 8.827 -3.257 -12.446 1.00 58.97 215 GLU A N 1
ATOM 1723 C CA . GLU A 1 215 ? 9.781 -3.712 -11.420 1.00 58.97 215 GLU A CA 1
ATOM 1724 C C . GLU A 1 215 ? 11.199 -3.269 -11.820 1.00 58.97 215 GLU A C 1
ATOM 1726 O O . GLU A 1 215 ? 11.667 -3.582 -12.916 1.00 58.97 215 GLU A O 1
ATOM 1731 N N . PHE A 1 216 ? 11.873 -2.494 -10.958 1.00 69.31 216 PHE A N 1
ATOM 1732 C CA . PHE A 1 216 ? 13.270 -2.105 -11.173 1.00 69.31 216 PHE A CA 1
ATOM 1733 C C . PHE A 1 216 ? 14.159 -3.335 -10.991 1.00 69.31 216 PHE A C 1
ATOM 1735 O O . PHE A 1 216 ? 14.244 -3.879 -9.893 1.00 69.31 216 PHE A O 1
ATOM 1742 N N . LEU A 1 217 ? 14.847 -3.738 -12.054 1.00 80.94 217 LEU A N 1
ATOM 1743 C CA . LEU A 1 217 ? 15.717 -4.907 -12.057 1.00 80.94 217 LEU A CA 1
ATOM 1744 C C . LEU A 1 217 ? 17.086 -4.565 -11.466 1.00 80.94 217 LEU A C 1
ATOM 1746 O O . LEU A 1 217 ? 17.673 -3.524 -11.772 1.00 80.94 217 LEU A O 1
ATOM 1750 N N . GLU A 1 218 ? 17.667 -5.470 -10.689 1.00 81.62 218 GLU A N 1
ATOM 1751 C CA . GLU A 1 218 ? 19.102 -5.411 -10.441 1.00 81.62 218 GLU A CA 1
ATOM 1752 C C . GLU A 1 218 ? 19.872 -5.756 -11.732 1.00 81.62 218 GLU A C 1
ATOM 1754 O O . GLU A 1 218 ? 19.441 -6.612 -12.511 1.00 81.62 218 GLU A O 1
ATOM 1759 N N . PRO A 1 219 ? 21.081 -5.205 -11.967 1.00 85.06 219 PRO A N 1
ATOM 1760 C CA . PRO A 1 219 ? 21.863 -5.510 -13.170 1.00 85.06 219 PRO A CA 1
ATOM 1761 C C . PRO A 1 219 ? 22.088 -7.013 -13.420 1.00 85.06 219 PRO A C 1
ATOM 1763 O O . PRO A 1 219 ? 22.238 -7.450 -14.564 1.00 85.06 219 PRO A O 1
ATOM 1766 N N . LYS A 1 220 ? 22.120 -7.824 -12.355 1.00 82.94 220 LYS A N 1
ATOM 1767 C CA . LYS A 1 220 ? 22.282 -9.286 -12.429 1.00 82.94 220 LYS A CA 1
ATOM 1768 C C . LYS A 1 220 ? 21.059 -10.006 -13.014 1.00 82.94 220 LYS A C 1
ATOM 1770 O O . LYS A 1 220 ? 21.215 -11.087 -13.570 1.00 82.94 220 LYS A O 1
ATOM 1775 N N . GLU A 1 221 ? 19.878 -9.403 -12.926 1.00 80.06 221 GLU A N 1
ATOM 1776 C CA . GLU A 1 221 ? 18.596 -9.963 -13.378 1.00 80.06 221 GLU A CA 1
ATOM 1777 C C . GLU A 1 221 ? 18.316 -9.630 -14.848 1.00 80.06 221 GLU A C 1
ATOM 1779 O O . GLU A 1 221 ? 17.575 -10.329 -15.544 1.00 80.06 221 GLU A O 1
ATOM 1784 N N . VAL A 1 222 ? 18.966 -8.587 -15.365 1.00 82.12 222 VAL A N 1
ATOM 1785 C CA . VAL A 1 222 ? 18.818 -8.160 -16.753 1.00 82.12 222 VAL A CA 1
ATOM 1786 C C . VAL A 1 222 ? 19.511 -9.148 -17.679 1.00 82.12 222 VAL A C 1
ATOM 1788 O O . VAL A 1 222 ? 20.730 -9.156 -17.804 1.00 82.12 222 VAL A O 1
ATOM 1791 N N . SER A 1 223 ? 18.750 -9.961 -18.401 1.00 87.44 223 SER A N 1
ATOM 1792 C CA . SER A 1 223 ? 19.278 -10.696 -19.559 1.00 87.44 223 SER A CA 1
ATOM 1793 C C . SER A 1 223 ? 19.488 -9.766 -20.764 1.00 87.44 223 SER A C 1
ATOM 1795 O O . SER A 1 223 ? 18.520 -9.250 -21.321 1.00 87.44 223 SER A O 1
ATOM 1797 N N . THR A 1 224 ? 20.737 -9.586 -21.208 1.00 88.12 224 THR A N 1
ATOM 1798 C CA . THR A 1 224 ? 21.106 -8.695 -22.330 1.00 88.12 224 THR A CA 1
ATOM 1799 C C . THR A 1 224 ? 20.452 -9.094 -23.656 1.00 88.12 224 THR A C 1
ATOM 1801 O O . THR A 1 224 ? 20.107 -8.237 -24.460 1.00 88.12 224 THR A O 1
ATOM 1804 N N . ASN A 1 225 ? 20.179 -10.386 -23.854 1.00 86.06 225 ASN A N 1
ATOM 1805 C CA . ASN A 1 225 ? 19.496 -10.903 -25.048 1.00 86.06 225 ASN A CA 1
ATOM 1806 C C . ASN A 1 225 ? 18.009 -10.520 -25.124 1.00 86.06 225 ASN A C 1
ATOM 1808 O O . ASN A 1 225 ? 17.384 -10.679 -26.172 1.00 86.06 225 ASN A O 1
ATOM 1812 N N . LEU A 1 226 ? 17.425 -10.071 -24.012 1.00 86.25 226 LEU A N 1
ATOM 1813 C CA . LEU A 1 226 ? 16.028 -9.643 -23.937 1.00 86.25 226 LEU A CA 1
ATOM 1814 C C . LEU A 1 226 ? 15.878 -8.121 -24.022 1.00 86.25 226 LEU A C 1
ATOM 1816 O O . LEU A 1 226 ? 14.750 -7.629 -23.942 1.00 86.25 226 LEU A O 1
ATOM 1820 N N . ILE A 1 227 ? 16.986 -7.390 -24.187 1.00 88.31 227 ILE A N 1
ATOM 1821 C CA . ILE A 1 227 ? 16.970 -5.941 -24.360 1.00 88.31 227 ILE A CA 1
ATOM 1822 C C . ILE A 1 227 ? 16.542 -5.616 -25.791 1.00 88.31 227 ILE A C 1
ATOM 1824 O O . ILE A 1 227 ? 17.048 -6.181 -26.762 1.00 88.31 227 ILE A O 1
ATOM 1828 N N . ARG A 1 228 ? 15.586 -4.699 -25.923 1.00 86.44 228 ARG A N 1
ATOM 1829 C CA . ARG A 1 228 ? 15.075 -4.199 -27.199 1.00 86.44 228 ARG A CA 1
ATOM 1830 C C . ARG A 1 228 ? 15.048 -2.683 -27.190 1.00 86.44 228 ARG A C 1
ATOM 1832 O O . ARG A 1 228 ? 14.841 -2.062 -26.153 1.00 86.44 228 ARG A O 1
ATOM 1839 N N . VAL A 1 229 ? 15.232 -2.100 -28.365 1.00 86.88 229 VAL A N 1
ATOM 1840 C CA . VAL A 1 229 ? 15.171 -0.654 -28.563 1.00 86.88 229 VAL A CA 1
ATOM 1841 C C . VAL A 1 229 ? 13.876 -0.313 -29.276 1.00 86.88 229 VAL A C 1
ATOM 1843 O O . VAL A 1 229 ? 13.565 -0.875 -30.325 1.00 86.88 229 VAL A O 1
ATOM 1846 N N . GLU A 1 230 ? 13.147 0.635 -28.707 1.00 83.69 230 GLU A N 1
ATOM 1847 C CA . GLU A 1 230 ? 12.026 1.316 -29.340 1.00 83.69 230 GLU A CA 1
ATOM 1848 C C . GLU A 1 230 ? 12.332 2.818 -29.436 1.00 83.69 230 GLU A C 1
ATOM 1850 O O . GLU A 1 230 ? 13.253 3.309 -28.776 1.00 83.69 230 GLU A O 1
ATOM 1855 N N . PRO A 1 231 ? 11.585 3.595 -30.243 1.00 79.31 231 PRO A N 1
ATOM 1856 C CA . PRO A 1 231 ? 11.793 5.035 -30.319 1.00 79.31 231 PRO A CA 1
ATOM 1857 C C . PRO A 1 231 ? 11.781 5.684 -28.927 1.00 79.31 231 PRO A C 1
ATOM 1859 O O . PRO A 1 231 ? 10.760 5.690 -28.239 1.00 79.31 231 PRO A O 1
ATOM 1862 N N . ARG A 1 232 ? 12.931 6.252 -28.536 1.00 77.25 232 ARG A N 1
ATOM 1863 C CA . ARG A 1 232 ? 13.189 6.912 -27.241 1.00 77.25 232 ARG A CA 1
ATOM 1864 C C . ARG A 1 232 ? 13.167 6.004 -26.001 1.00 77.25 232 ARG A C 1
ATOM 1866 O O . ARG A 1 232 ? 13.263 6.535 -24.898 1.00 77.25 232 ARG A O 1
ATOM 1873 N N . LYS A 1 233 ? 13.057 4.677 -26.132 1.00 81.94 233 LYS A N 1
ATOM 1874 C CA . LYS A 1 233 ? 12.922 3.751 -24.991 1.00 81.94 233 LYS A CA 1
ATOM 1875 C C . LYS A 1 233 ? 13.812 2.521 -25.130 1.00 81.94 233 LYS A C 1
ATOM 1877 O O . LYS A 1 233 ? 13.941 1.957 -26.215 1.00 81.94 233 LYS A O 1
ATOM 1882 N N . LEU A 1 234 ? 14.349 2.064 -24.004 1.00 84.62 234 LEU A N 1
ATOM 1883 C CA . LEU A 1 234 ? 14.954 0.743 -23.877 1.00 84.62 234 LEU A CA 1
ATOM 1884 C C . LEU A 1 234 ? 13.995 -0.163 -23.119 1.00 84.62 234 LEU A C 1
ATOM 1886 O O . LEU A 1 234 ? 13.470 0.216 -22.076 1.00 84.62 234 LEU A O 1
ATOM 1890 N N . LEU A 1 235 ? 13.751 -1.350 -23.659 1.00 83.19 235 LEU A N 1
ATOM 1891 C CA . LEU A 1 235 ? 12.865 -2.338 -23.069 1.00 83.19 235 LEU A CA 1
ATOM 1892 C C . LEU A 1 235 ? 13.651 -3.586 -22.683 1.00 83.19 235 LEU A C 1
ATOM 1894 O O . LEU A 1 235 ? 14.547 -3.999 -23.414 1.00 83.19 235 LEU A O 1
ATOM 1898 N N . HIS A 1 236 ? 13.266 -4.244 -21.598 1.00 85.06 236 HIS A N 1
ATOM 1899 C CA . HIS A 1 236 ? 13.671 -5.604 -21.267 1.00 85.06 236 HIS A CA 1
ATOM 1900 C C . HIS A 1 236 ? 12.423 -6.468 -21.143 1.00 85.06 236 HIS A C 1
ATOM 1902 O O . HIS A 1 236 ? 11.455 -6.087 -20.493 1.00 85.06 236 HIS A O 1
ATOM 1908 N N . ASN A 1 237 ? 12.397 -7.596 -21.858 1.00 81.38 237 ASN A N 1
ATOM 1909 C CA . ASN A 1 237 ? 11.218 -8.466 -21.921 1.00 81.38 237 ASN A CA 1
ATOM 1910 C C . ASN A 1 237 ? 9.913 -7.721 -22.316 1.00 81.38 237 ASN A C 1
ATOM 1912 O O . ASN A 1 237 ? 8.826 -8.032 -21.837 1.00 81.38 237 ASN A O 1
ATOM 1916 N N . ASN A 1 238 ? 10.029 -6.733 -23.214 1.00 75.81 238 ASN A N 1
ATOM 1917 C CA . ASN A 1 238 ? 8.950 -5.843 -23.681 1.00 75.81 238 ASN A CA 1
ATOM 1918 C C . ASN A 1 238 ? 8.347 -4.899 -22.618 1.00 75.81 238 ASN A C 1
ATOM 1920 O O . ASN A 1 238 ? 7.288 -4.319 -22.854 1.00 75.81 238 ASN A O 1
ATOM 1924 N N . VAL A 1 239 ? 9.012 -4.714 -21.480 1.00 75.88 239 VAL A N 1
ATOM 1925 C CA . VAL A 1 239 ? 8.678 -3.704 -20.462 1.00 75.88 239 VAL A CA 1
ATOM 1926 C C . VAL A 1 239 ? 9.797 -2.667 -20.423 1.00 75.88 239 VAL A C 1
ATOM 1928 O O . VAL A 1 239 ? 10.916 -2.981 -20.817 1.00 75.88 239 VAL A O 1
ATOM 1931 N N . LEU A 1 240 ? 9.512 -1.428 -20.010 1.00 80.12 240 LEU A N 1
ATOM 1932 C CA . LEU A 1 240 ? 10.543 -0.396 -19.862 1.00 80.12 240 LEU A CA 1
ATOM 1933 C C . LEU A 1 240 ? 11.692 -0.926 -18.995 1.00 80.12 240 LEU A C 1
ATOM 1935 O O . LEU A 1 240 ? 11.457 -1.489 -17.930 1.00 80.12 240 LEU A O 1
ATOM 1939 N N . LEU A 1 241 ? 12.929 -0.771 -19.466 1.00 84.06 241 LEU A N 1
ATOM 1940 C CA . LEU A 1 241 ? 14.101 -1.192 -18.715 1.00 84.06 241 LEU A CA 1
ATOM 1941 C C . LEU A 1 241 ? 14.377 -0.177 -17.605 1.00 84.06 241 LEU A C 1
ATOM 1943 O O . LEU A 1 241 ? 14.822 0.942 -17.860 1.00 84.06 241 LEU A O 1
ATOM 1947 N N . GLN A 1 242 ? 14.111 -0.602 -16.377 1.00 82.75 242 GLN A N 1
ATOM 1948 C CA . GLN A 1 242 ? 14.304 0.167 -15.154 1.00 82.75 242 GLN A CA 1
ATOM 1949 C C . GLN A 1 242 ? 15.306 -0.575 -14.271 1.00 82.75 242 GLN A C 1
ATOM 1951 O O . GLN A 1 242 ? 15.194 -1.794 -14.126 1.00 82.75 242 GLN A O 1
ATOM 1956 N N . LEU A 1 243 ? 16.296 0.127 -13.709 1.00 82.06 243 LEU A N 1
ATOM 1957 C CA . LEU A 1 243 ? 17.375 -0.487 -12.927 1.00 82.06 243 LEU A CA 1
ATOM 1958 C C . LEU A 1 243 ? 17.455 0.032 -11.493 1.00 82.06 243 LEU A C 1
ATOM 1960 O O . LEU A 1 243 ? 17.424 1.240 -11.262 1.00 82.06 243 LEU A O 1
ATOM 1964 N N . ARG A 1 244 ? 17.657 -0.890 -10.548 1.00 79.94 244 ARG A N 1
ATOM 1965 C CA . ARG A 1 244 ? 18.071 -0.609 -9.168 1.00 79.94 244 ARG A CA 1
ATOM 1966 C C . ARG A 1 244 ? 19.534 -0.995 -8.990 1.00 79.94 244 ARG A C 1
ATOM 1968 O O . ARG A 1 244 ? 19.914 -2.140 -9.218 1.00 79.94 244 ARG A O 1
ATOM 1975 N N . CYS A 1 245 ? 20.357 -0.060 -8.533 1.00 78.19 245 CYS A N 1
ATOM 1976 C CA . CYS A 1 245 ? 21.774 -0.277 -8.271 1.00 78.19 245 CYS A CA 1
ATOM 1977 C C . CYS A 1 245 ? 22.114 0.126 -6.839 1.00 78.19 245 CYS A C 1
ATOM 1979 O O . CYS A 1 245 ? 22.030 1.302 -6.504 1.00 78.19 245 CYS A O 1
ATOM 1981 N N . SER A 1 246 ? 22.552 -0.833 -6.027 1.00 76.19 246 SER A N 1
ATOM 1982 C CA . SER A 1 246 ? 22.987 -0.557 -4.657 1.00 76.19 246 SER A CA 1
ATOM 1983 C C . SER A 1 246 ? 24.494 -0.326 -4.552 1.00 76.19 246 SER A C 1
ATOM 1985 O O . SER A 1 246 ? 25.282 -0.909 -5.304 1.00 76.19 246 SER A O 1
ATOM 1987 N N . ARG A 1 247 ? 24.895 0.501 -3.583 1.00 73.62 247 ARG A N 1
ATOM 1988 C CA . ARG A 1 247 ? 26.282 0.801 -3.197 1.00 73.62 247 ARG A CA 1
ATOM 1989 C C . ARG A 1 247 ? 27.167 1.282 -4.351 1.00 73.62 247 ARG A C 1
ATOM 1991 O O . ARG A 1 247 ? 28.320 0.864 -4.493 1.00 73.62 247 ARG A O 1
ATOM 1998 N N . LEU A 1 248 ? 26.657 2.188 -5.176 1.00 80.44 248 LEU A N 1
ATOM 1999 C CA . LEU A 1 248 ? 27.443 2.895 -6.182 1.00 80.44 248 LEU A CA 1
ATOM 2000 C C . LEU A 1 248 ? 28.397 3.878 -5.499 1.00 80.44 248 LEU A C 1
ATOM 2002 O O . LEU A 1 248 ? 27.978 4.749 -4.745 1.00 80.44 248 LEU A O 1
ATOM 2006 N N . LYS A 1 249 ? 29.696 3.756 -5.770 1.00 82.56 249 LYS A N 1
ATOM 2007 C CA . LYS A 1 249 ? 30.705 4.633 -5.166 1.00 82.56 249 LYS A CA 1
ATOM 2008 C C . LYS A 1 249 ? 30.816 5.951 -5.931 1.00 82.56 249 LYS A C 1
ATOM 2010 O O . LYS A 1 249 ? 31.104 5.913 -7.125 1.00 82.56 249 LYS A O 1
ATOM 2015 N N . ILE A 1 250 ? 30.686 7.091 -5.261 1.00 82.38 250 ILE A N 1
ATOM 2016 C CA . ILE A 1 250 ? 30.927 8.423 -5.828 1.00 82.38 250 ILE A CA 1
ATOM 2017 C C . ILE A 1 250 ? 32.435 8.625 -6.040 1.00 82.38 250 ILE A C 1
ATOM 2019 O O . ILE A 1 250 ? 33.244 8.443 -5.130 1.00 82.38 250 ILE A O 1
ATOM 2023 N N . ILE A 1 251 ? 32.833 8.985 -7.260 1.00 82.44 251 ILE A N 1
ATOM 2024 C CA . ILE A 1 251 ? 34.244 9.136 -7.661 1.00 82.44 251 ILE A CA 1
ATOM 2025 C C . ILE A 1 251 ? 34.677 10.610 -7.675 1.00 82.44 251 ILE A C 1
ATOM 2027 O O . ILE A 1 251 ? 35.852 10.907 -7.453 1.00 82.44 251 ILE A O 1
ATOM 2031 N N . TYR A 1 252 ? 33.740 11.527 -7.917 1.00 78.56 252 TYR A N 1
ATOM 2032 C CA . TYR A 1 252 ? 33.966 12.972 -7.914 1.00 78.56 252 TYR A CA 1
ATOM 2033 C C . TYR A 1 252 ? 32.887 13.658 -7.088 1.00 78.56 252 TYR A C 1
ATOM 2035 O O . TYR A 1 252 ? 31.731 13.244 -7.158 1.00 78.56 252 TYR A O 1
ATOM 2043 N N . ASP A 1 253 ? 33.273 14.701 -6.353 1.00 72.31 253 ASP A N 1
ATOM 2044 C CA . ASP A 1 253 ? 32.335 15.529 -5.596 1.00 72.31 253 ASP A CA 1
ATOM 2045 C C . ASP A 1 253 ? 31.232 16.056 -6.517 1.00 72.31 253 ASP A C 1
ATOM 2047 O O . ASP A 1 253 ? 31.508 16.434 -7.664 1.00 72.31 253 ASP A O 1
ATOM 2051 N N . ALA A 1 254 ? 29.996 16.065 -6.017 1.00 69.81 254 ALA A N 1
ATOM 2052 C CA . ALA A 1 254 ? 28.853 16.552 -6.774 1.00 69.81 254 ALA A CA 1
ATOM 2053 C C . ALA A 1 254 ? 29.100 17.983 -7.271 1.00 69.81 254 ALA A C 1
ATOM 2055 O O . ALA A 1 254 ? 29.485 18.867 -6.500 1.00 69.81 254 ALA A O 1
ATOM 2056 N N . GLN A 1 255 ? 28.872 18.224 -8.563 1.00 66.19 255 GLN A N 1
ATOM 2057 C CA . GLN A 1 255 ? 29.047 19.550 -9.146 1.00 66.19 255 GLN A CA 1
ATOM 2058 C C . GLN A 1 255 ? 27.697 20.187 -9.448 1.00 66.19 255 GLN A C 1
ATOM 2060 O O . GLN A 1 255 ? 26.754 19.552 -9.920 1.00 66.19 255 GLN A O 1
ATOM 2065 N N . LYS A 1 256 ? 27.613 21.492 -9.185 1.00 66.62 256 LYS A N 1
ATOM 2066 C CA . LYS A 1 256 ? 26.475 22.302 -9.603 1.00 66.62 256 LYS A CA 1
ATOM 2067 C C . LYS A 1 256 ? 26.597 22.597 -11.094 1.00 66.62 256 LYS A C 1
ATOM 2069 O O . LYS A 1 256 ? 27.523 23.289 -11.518 1.00 66.62 256 LYS A O 1
ATOM 2074 N N . ILE A 1 257 ? 25.625 22.143 -11.874 1.00 64.19 257 ILE A N 1
ATOM 2075 C CA . ILE A 1 257 ? 25.486 22.471 -13.288 1.00 64.19 257 ILE A CA 1
ATOM 2076 C C . ILE A 1 257 ? 24.440 23.582 -13.432 1.00 64.19 257 ILE A C 1
ATOM 2078 O O . ILE A 1 257 ? 23.275 23.440 -13.056 1.00 64.19 257 ILE A O 1
ATOM 2082 N N . CYS A 1 258 ? 24.853 24.711 -14.007 1.00 52.22 258 CYS A N 1
ATOM 2083 C CA . CYS A 1 258 ? 23.942 25.771 -14.433 1.00 52.22 258 CYS A CA 1
ATOM 2084 C C . CYS A 1 258 ? 23.571 25.536 -15.904 1.00 52.22 258 CYS A C 1
ATOM 2086 O O . CYS A 1 258 ? 24.383 25.832 -16.780 1.00 52.22 258 CYS A O 1
ATOM 2088 N N . LEU A 1 259 ? 22.368 25.036 -16.201 1.00 46.22 259 LEU A N 1
ATOM 2089 C CA . LEU A 1 259 ? 21.881 24.943 -17.583 1.00 46.22 259 LEU A CA 1
ATOM 2090 C C . LEU A 1 259 ? 20.488 25.565 -17.749 1.00 46.22 259 LEU A C 1
ATOM 2092 O O . LEU A 1 259 ? 19.528 25.178 -17.094 1.00 46.22 259 LEU A O 1
ATOM 2096 N N . GLY A 1 260 ? 20.397 26.494 -18.708 1.00 41.16 260 GLY A N 1
ATOM 2097 C CA . GLY A 1 260 ? 19.157 26.929 -19.358 1.00 41.16 260 GLY A CA 1
ATOM 2098 C C . GLY A 1 260 ? 18.370 28.079 -18.697 1.00 41.16 260 GLY A C 1
ATOM 2099 O O . GLY A 1 260 ? 18.422 28.271 -17.485 1.00 41.16 260 GLY A O 1
ATOM 2100 N N . PRO A 1 261 ? 17.605 28.859 -19.493 1.00 35.00 261 PRO A N 1
ATOM 2101 C CA . PRO A 1 261 ? 17.001 30.149 -19.118 1.00 35.00 261 PRO A CA 1
ATOM 2102 C C . PRO A 1 261 ? 15.884 30.094 -18.055 1.00 35.00 261 PRO A C 1
ATOM 2104 O O . PRO A 1 261 ? 15.334 31.137 -17.711 1.00 35.00 261 PRO A O 1
ATOM 2107 N N . THR A 1 262 ? 15.549 28.914 -17.526 1.00 45.75 262 THR A N 1
ATOM 2108 C CA . THR A 1 262 ? 14.559 28.716 -16.452 1.00 45.75 262 THR A CA 1
ATOM 2109 C C . THR A 1 262 ? 15.180 28.545 -15.059 1.00 45.75 262 THR A C 1
ATOM 2111 O O . THR A 1 262 ? 14.444 28.443 -14.084 1.00 45.75 262 THR A O 1
ATOM 2114 N N . GLY A 1 263 ? 16.514 28.578 -14.933 1.00 46.00 263 GLY A N 1
ATOM 2115 C CA . GLY A 1 263 ? 17.196 28.886 -13.668 1.00 46.00 263 GLY A CA 1
ATOM 2116 C C . GLY A 1 263 ? 17.101 27.852 -12.540 1.00 46.00 263 GLY A C 1
ATOM 2117 O O . GLY A 1 263 ? 17.410 28.208 -11.404 1.00 46.00 263 GLY A O 1
ATOM 2118 N N . GLN A 1 264 ? 16.719 26.599 -12.807 1.00 51.75 264 GLN A N 1
ATOM 2119 C CA . GLN A 1 264 ? 16.803 25.548 -11.790 1.00 51.75 264 GLN A CA 1
ATOM 2120 C C . GLN A 1 264 ? 18.207 24.913 -11.752 1.00 51.75 264 GLN A C 1
ATOM 2122 O O . GLN A 1 264 ? 18.757 24.564 -12.798 1.00 51.75 264 GLN A O 1
ATOM 2127 N N . PRO A 1 265 ? 18.808 24.761 -10.562 1.00 49.72 265 PRO A N 1
ATOM 2128 C CA . PRO A 1 265 ? 20.089 24.083 -10.390 1.00 49.72 265 PRO A CA 1
ATOM 2129 C C . PRO A 1 265 ? 19.958 22.573 -10.656 1.00 49.72 265 PRO A C 1
ATOM 2131 O O . PRO A 1 265 ? 19.111 21.913 -10.059 1.00 49.72 265 PRO A O 1
ATOM 2134 N N . GLN A 1 266 ? 20.812 22.026 -11.527 1.00 61.59 266 GLN A N 1
ATOM 2135 C CA . GLN A 1 266 ? 20.929 20.586 -11.800 1.00 61.59 266 GLN A CA 1
ATOM 2136 C C . GLN A 1 266 ? 22.247 20.081 -11.198 1.00 61.59 266 GLN A C 1
ATOM 2138 O O . GLN A 1 266 ? 23.284 20.704 -11.410 1.00 61.59 266 GLN A O 1
ATOM 2143 N N . PHE A 1 267 ? 22.230 18.994 -10.427 1.00 66.94 267 PHE A N 1
ATOM 2144 C CA . PHE A 1 267 ? 23.461 18.377 -9.908 1.00 66.94 267 PHE A CA 1
ATOM 2145 C C . PHE A 1 267 ? 23.832 17.190 -10.778 1.00 66.94 267 PHE A C 1
ATOM 2147 O O . PHE A 1 267 ? 22.950 16.473 -11.250 1.00 66.94 267 PHE A O 1
ATOM 2154 N N . ASP A 1 268 ? 25.123 16.944 -10.954 1.00 72.56 268 ASP A N 1
ATOM 2155 C CA . ASP A 1 268 ? 25.603 15.645 -11.400 1.00 72.56 268 ASP A CA 1
ATOM 2156 C C . ASP A 1 268 ? 26.527 15.007 -10.369 1.00 72.56 268 ASP A C 1
ATOM 2158 O O . ASP A 1 268 ? 27.299 15.669 -9.674 1.00 72.56 268 ASP A O 1
ATOM 2162 N N . ILE A 1 269 ? 26.440 13.684 -10.297 1.00 74.69 269 ILE A N 1
ATOM 2163 C CA . ILE A 1 269 ? 27.417 12.850 -9.610 1.00 74.69 269 ILE A CA 1
ATOM 2164 C C . ILE A 1 269 ? 28.007 11.864 -10.602 1.00 74.69 269 ILE A C 1
ATOM 2166 O O . ILE A 1 269 ? 27.340 11.390 -11.526 1.00 74.69 269 ILE A O 1
ATOM 2170 N N . ILE A 1 270 ? 29.279 11.543 -10.406 1.00 81.44 270 ILE A N 1
ATOM 2171 C CA . ILE A 1 270 ? 29.962 10.520 -11.189 1.00 81.44 270 ILE A CA 1
ATOM 2172 C C . ILE A 1 270 ? 30.222 9.338 -10.273 1.00 81.44 270 ILE A C 1
ATOM 2174 O O . ILE A 1 270 ? 30.921 9.469 -9.268 1.00 81.44 270 ILE A O 1
ATOM 2178 N N . VAL A 1 271 ? 29.679 8.185 -10.641 1.00 84.06 271 VAL A N 1
ATOM 2179 C CA . VAL A 1 271 ? 29.708 6.973 -9.825 1.00 84.06 271 VAL A CA 1
ATOM 2180 C C . VAL A 1 271 ? 30.440 5.831 -10.516 1.00 84.06 271 VAL A C 1
ATOM 2182 O O . VAL A 1 271 ? 30.542 5.779 -11.745 1.00 84.06 271 VAL A O 1
ATOM 2185 N N . LYS A 1 272 ? 30.951 4.897 -9.711 1.00 86.00 272 LYS A N 1
ATOM 2186 C CA . LYS A 1 272 ? 31.596 3.671 -10.175 1.00 86.00 272 LYS A CA 1
ATOM 2187 C C . LYS A 1 272 ? 30.558 2.556 -10.370 1.00 86.00 272 LYS A C 1
ATOM 2189 O O . LYS A 1 272 ? 30.046 2.056 -9.368 1.00 86.00 272 LYS A O 1
ATOM 2194 N N . PRO A 1 273 ? 30.270 2.125 -11.610 1.00 87.75 273 PRO A N 1
ATOM 2195 C CA . PRO A 1 273 ? 29.427 0.959 -11.858 1.00 87.75 273 PRO A CA 1
ATOM 2196 C C . PRO A 1 273 ? 30.075 -0.365 -11.445 1.00 87.75 273 PRO A C 1
ATOM 2198 O O . PRO A 1 273 ? 31.300 -0.508 -11.431 1.00 87.75 273 PRO A O 1
ATOM 2201 N N . SER A 1 274 ? 29.230 -1.366 -11.184 1.00 87.00 274 SER A N 1
ATOM 2202 C CA . SER A 1 274 ? 29.649 -2.770 -11.126 1.00 87.00 274 SER A CA 1
ATOM 2203 C C . SER A 1 274 ? 29.946 -3.309 -12.530 1.00 87.00 274 SER A C 1
ATOM 2205 O O . SER A 1 274 ? 29.419 -2.802 -13.521 1.00 87.00 274 SER A O 1
ATOM 2207 N N . THR A 1 275 ? 30.734 -4.386 -12.630 1.00 88.56 275 THR A N 1
ATOM 2208 C CA . THR A 1 275 ? 31.013 -5.056 -13.916 1.00 88.56 275 THR A CA 1
ATOM 2209 C C . THR A 1 275 ? 29.725 -5.418 -14.649 1.00 88.56 275 THR A C 1
ATOM 2211 O O . THR A 1 275 ? 29.600 -5.182 -15.847 1.00 88.56 275 THR A O 1
ATOM 2214 N N . ARG A 1 276 ? 28.728 -5.916 -13.909 1.00 90.56 276 ARG A N 1
ATOM 2215 C CA . ARG A 1 276 ? 27.449 -6.306 -14.492 1.00 90.56 276 ARG A CA 1
ATOM 2216 C C . ARG A 1 276 ? 26.649 -5.111 -15.007 1.00 90.56 276 ARG A C 1
ATOM 2218 O O . ARG A 1 276 ? 26.042 -5.201 -16.069 1.00 90.56 276 ARG A O 1
ATOM 2225 N N . LEU A 1 277 ? 26.672 -3.989 -14.288 1.00 89.81 277 LEU A N 1
ATOM 2226 C CA . LEU A 1 277 ? 26.043 -2.757 -14.756 1.00 89.81 277 LEU A CA 1
ATOM 2227 C C . LEU A 1 277 ? 26.724 -2.238 -16.031 1.00 89.81 277 LEU A C 1
ATOM 2229 O O . LEU A 1 277 ? 26.024 -1.865 -16.968 1.00 89.81 277 LEU A O 1
ATOM 2233 N N . CYS A 1 278 ? 28.059 -2.288 -16.117 1.00 89.88 278 CYS A N 1
ATOM 2234 C CA . CYS A 1 278 ? 28.777 -1.941 -17.349 1.00 89.88 278 CYS A CA 1
ATOM 2235 C C . CYS A 1 278 ? 28.334 -2.802 -18.538 1.00 89.88 278 CYS A C 1
ATOM 2237 O O . CYS A 1 278 ? 28.092 -2.270 -19.615 1.00 89.88 278 CYS A O 1
ATOM 2239 N N . GLU A 1 279 ? 28.210 -4.118 -18.354 1.00 90.94 279 GLU A N 1
ATOM 2240 C CA . GLU A 1 279 ? 27.771 -5.038 -19.413 1.00 90.94 279 GLU A CA 1
ATOM 2241 C C . GLU A 1 279 ? 26.364 -4.706 -19.923 1.00 90.94 279 GLU A C 1
ATOM 2243 O O . GLU A 1 279 ? 26.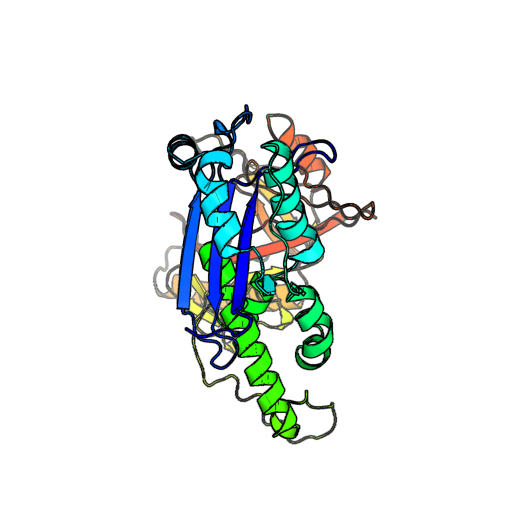139 -4.653 -21.133 1.00 90.94 279 GLU A O 1
ATOM 2248 N N . VAL A 1 280 ? 25.422 -4.457 -19.007 1.00 91.00 280 VAL A N 1
ATOM 2249 C CA . VAL A 1 280 ? 24.042 -4.088 -19.356 1.00 91.00 280 VAL A CA 1
ATOM 2250 C C . VAL A 1 280 ? 24.010 -2.763 -20.112 1.00 91.00 280 VAL A C 1
ATOM 2252 O O . VAL A 1 280 ? 23.370 -2.672 -21.160 1.00 91.00 280 VAL A O 1
ATOM 2255 N N . LEU A 1 281 ? 24.721 -1.751 -19.614 1.00 91.81 281 LEU A N 1
ATOM 2256 C CA . LEU A 1 281 ? 24.730 -0.421 -20.217 1.00 91.81 281 LEU A CA 1
ATOM 2257 C C . LEU A 1 281 ? 25.434 -0.395 -21.570 1.00 91.81 281 LEU A C 1
ATOM 2259 O O . LEU A 1 281 ? 24.901 0.208 -22.492 1.00 91.81 281 LEU A O 1
ATOM 2263 N N . ASN A 1 282 ? 26.553 -1.104 -21.729 1.00 91.06 282 ASN A N 1
ATOM 2264 C CA . ASN A 1 282 ? 27.207 -1.258 -23.029 1.00 91.06 282 ASN A CA 1
ATOM 2265 C C . ASN A 1 282 ? 26.284 -1.927 -24.047 1.00 91.06 282 ASN A C 1
ATOM 2267 O O . ASN A 1 282 ? 26.192 -1.475 -25.184 1.00 91.06 282 ASN A O 1
ATOM 2271 N N . CYS A 1 283 ? 25.551 -2.966 -23.637 1.00 92.12 283 CYS A N 1
ATOM 2272 C CA . CYS A 1 283 ? 24.575 -3.609 -24.512 1.00 92.12 283 CYS A CA 1
ATOM 2273 C C . CYS A 1 283 ? 23.457 -2.637 -24.926 1.00 92.12 283 CYS A C 1
ATOM 2275 O O . CYS A 1 283 ? 23.124 -2.552 -26.108 1.00 92.12 283 CYS A O 1
ATOM 2277 N N . CYS A 1 284 ? 22.912 -1.868 -23.977 1.00 90.75 284 CYS A N 1
ATOM 2278 C CA . CYS A 1 284 ? 21.911 -0.839 -24.265 1.00 90.75 284 CYS A CA 1
ATOM 2279 C C . CYS A 1 284 ? 22.442 0.214 -25.242 1.00 90.75 284 CYS A C 1
ATOM 2281 O O . CYS A 1 284 ? 21.759 0.565 -26.202 1.00 90.75 284 CYS A O 1
ATOM 2283 N N . ASP A 1 285 ? 23.661 0.689 -25.003 1.00 89.56 285 ASP A N 1
ATOM 2284 C CA . ASP A 1 285 ? 24.325 1.723 -25.784 1.00 89.56 285 ASP A CA 1
ATOM 2285 C C . ASP A 1 285 ? 24.584 1.262 -27.226 1.00 89.56 285 ASP A C 1
ATOM 2287 O O . ASP A 1 285 ? 24.216 1.945 -28.180 1.00 89.56 285 ASP A O 1
ATOM 2291 N N . GLU A 1 286 ? 25.106 0.046 -27.410 1.00 90.50 286 GLU A N 1
ATOM 2292 C CA . GLU A 1 286 ? 25.320 -0.546 -28.731 1.00 90.50 286 GLU A CA 1
ATOM 2293 C C . GLU A 1 286 ? 24.015 -0.746 -29.505 1.00 90.50 286 GLU A C 1
ATOM 2295 O O . GLU A 1 286 ? 23.945 -0.418 -30.695 1.00 90.50 286 GLU A O 1
ATOM 2300 N N . LEU A 1 287 ? 22.977 -1.280 -28.852 1.00 90.44 287 LEU A N 1
ATOM 2301 C CA . LEU A 1 287 ? 21.675 -1.489 -29.482 1.00 90.44 287 LEU A CA 1
ATOM 2302 C C . LEU A 1 287 ? 21.041 -0.151 -29.879 1.00 90.44 287 LEU A C 1
ATOM 2304 O O . LEU A 1 287 ? 20.592 -0.002 -31.018 1.00 90.44 287 LEU A O 1
ATOM 2308 N N . ALA A 1 288 ? 21.036 0.829 -28.973 1.00 87.25 288 ALA A N 1
ATOM 2309 C CA . ALA A 1 288 ? 20.427 2.134 -29.206 1.00 87.25 288 ALA A CA 1
ATOM 2310 C C . ALA A 1 288 ? 21.158 2.913 -30.308 1.00 87.25 288 ALA A C 1
ATOM 2312 O O . ALA A 1 288 ? 20.518 3.419 -31.235 1.00 87.25 288 ALA A O 1
ATOM 2313 N N . ARG A 1 289 ? 22.498 2.912 -30.284 1.00 87.81 289 ARG A N 1
ATOM 2314 C CA . ARG A 1 289 ? 23.335 3.490 -31.341 1.00 87.81 289 ARG A CA 1
ATOM 2315 C C . ARG A 1 289 ? 23.025 2.870 -32.693 1.00 87.81 289 ARG A C 1
ATOM 2317 O O . ARG A 1 289 ? 22.847 3.588 -33.674 1.00 87.81 289 ARG A O 1
ATOM 2324 N N . ASN A 1 290 ? 22.958 1.541 -32.761 1.00 85.44 290 ASN A N 1
ATOM 2325 C CA . ASN A 1 290 ? 22.704 0.840 -34.014 1.00 85.44 290 ASN A CA 1
ATOM 2326 C C . ASN A 1 290 ? 21.328 1.180 -34.592 1.00 85.44 290 ASN A C 1
ATOM 2328 O O . ASN A 1 290 ? 21.213 1.303 -35.806 1.00 85.44 290 ASN A O 1
ATOM 2332 N N . GLU A 1 291 ? 20.300 1.353 -33.767 1.00 82.81 291 GLU A N 1
ATOM 2333 C CA . GLU A 1 291 ? 18.970 1.722 -34.257 1.00 82.81 291 GLU A CA 1
ATOM 2334 C C . GLU A 1 291 ? 18.879 3.196 -34.677 1.00 82.81 291 GLU A C 1
ATOM 2336 O O . GLU A 1 291 ? 18.350 3.505 -35.747 1.00 82.81 291 GLU A O 1
ATOM 2341 N N . ILE A 1 292 ? 19.466 4.117 -33.910 1.00 75.00 292 ILE A N 1
ATOM 2342 C CA . ILE A 1 292 ? 19.375 5.557 -34.199 1.00 75.00 292 ILE A CA 1
ATOM 2343 C C . ILE A 1 292 ? 20.279 5.968 -35.359 1.00 75.00 292 ILE A C 1
ATOM 2345 O O . ILE A 1 292 ? 19.831 6.682 -36.260 1.00 75.00 292 ILE A O 1
ATOM 2349 N N . VAL A 1 293 ? 21.520 5.477 -35.405 1.00 69.75 293 VAL A N 1
ATOM 2350 C CA . VAL A 1 293 ? 22.466 5.806 -36.484 1.00 69.75 293 VAL A CA 1
ATOM 2351 C C . VAL A 1 293 ? 21.988 5.254 -37.833 1.00 69.75 293 VAL A C 1
ATOM 2353 O O . VAL A 1 293 ? 22.188 5.906 -38.859 1.00 69.75 293 VAL A O 1
ATOM 2356 N N . LYS A 1 294 ? 21.286 4.107 -37.856 1.00 66.25 294 LYS A N 1
ATOM 2357 C CA . LYS A 1 294 ? 20.643 3.578 -39.078 1.00 66.25 294 LYS A CA 1
ATOM 2358 C C . LYS A 1 294 ? 19.559 4.511 -39.619 1.00 66.25 294 LYS A C 1
ATOM 2360 O O . LYS A 1 294 ? 19.434 4.659 -40.832 1.00 66.25 294 LYS A O 1
ATOM 2365 N N . LEU A 1 295 ? 18.759 5.109 -38.737 1.00 62.31 295 LEU A N 1
ATOM 2366 C CA . LEU A 1 295 ? 17.614 5.935 -39.120 1.00 62.31 295 LEU A CA 1
ATOM 2367 C C . LEU A 1 295 ? 18.001 7.397 -39.383 1.00 62.31 295 LEU A C 1
ATOM 2369 O O . LEU A 1 295 ? 17.325 8.078 -40.158 1.00 62.31 295 LEU A O 1
ATOM 2373 N N . ARG A 1 296 ? 19.054 7.904 -38.727 1.00 66.62 296 ARG A N 1
ATOM 2374 C CA . ARG A 1 296 ? 19.411 9.330 -38.705 1.00 66.62 296 ARG A CA 1
ATOM 2375 C C . ARG A 1 296 ? 20.930 9.528 -38.666 1.00 66.62 296 ARG A C 1
ATOM 2377 O O . ARG A 1 296 ? 21.517 9.807 -37.627 1.00 66.62 296 ARG A O 1
ATOM 2384 N N . SER A 1 297 ? 21.559 9.476 -39.837 1.00 59.00 297 SER A N 1
ATOM 2385 C CA . SER A 1 297 ? 23.018 9.546 -40.050 1.00 59.00 297 SER A CA 1
ATOM 2386 C C . SER A 1 297 ? 23.726 10.856 -39.648 1.00 59.00 297 SER A C 1
ATOM 2388 O O . SER A 1 297 ? 24.907 11.017 -39.943 1.00 59.00 297 SER A O 1
ATOM 2390 N N . LYS A 1 298 ? 23.029 11.812 -39.018 1.00 67.94 298 LYS A N 1
ATOM 2391 C CA . LYS A 1 298 ? 23.565 13.138 -38.657 1.00 67.94 298 LYS A CA 1
ATOM 2392 C C . LYS A 1 298 ? 23.883 13.316 -37.168 1.00 67.94 298 LYS A C 1
ATOM 2394 O O . LYS A 1 298 ? 24.462 14.342 -36.833 1.00 67.94 298 LYS A O 1
ATOM 2399 N N . PHE A 1 299 ? 23.499 12.381 -36.299 1.00 71.12 299 PHE A N 1
ATOM 2400 C CA . PHE A 1 299 ? 23.750 12.494 -34.859 1.00 71.12 299 PHE A CA 1
ATOM 2401 C C . PHE A 1 299 ? 25.112 11.920 -34.463 1.00 71.12 299 PHE A C 1
ATOM 2403 O O . PHE A 1 299 ? 25.487 10.839 -34.918 1.00 71.12 299 PHE A O 1
ATOM 2410 N N . GLU A 1 300 ? 25.825 12.630 -33.589 1.00 80.50 300 GLU A N 1
ATOM 2411 C CA . GLU A 1 300 ? 26.990 12.105 -32.874 1.00 80.50 300 GLU A CA 1
ATOM 2412 C C . GLU A 1 300 ? 26.510 11.297 -31.656 1.00 80.50 300 GLU A C 1
ATOM 2414 O O . GLU A 1 300 ? 25.683 11.774 -30.877 1.00 80.50 300 GLU A O 1
ATOM 2419 N N . TRP A 1 301 ? 26.976 10.053 -31.516 1.00 83.62 301 TRP A N 1
ATOM 2420 C CA . TRP A 1 301 ? 26.583 9.190 -30.400 1.00 83.62 301 TRP A CA 1
ATOM 2421 C C . TRP A 1 301 ? 27.491 9.422 -29.193 1.00 83.62 301 TRP A C 1
ATOM 2423 O O . TRP A 1 301 ? 28.708 9.275 -29.307 1.00 83.62 301 TRP A O 1
ATOM 2433 N N . GLU A 1 302 ? 26.903 9.747 -28.045 1.00 82.94 302 GLU A N 1
ATOM 2434 C CA . GLU A 1 302 ? 27.611 9.906 -26.776 1.00 82.94 302 GLU A CA 1
ATOM 2435 C C . GLU A 1 302 ? 27.377 8.667 -25.897 1.00 82.94 302 GLU A C 1
ATOM 2437 O O . GLU A 1 302 ? 26.243 8.270 -25.638 1.00 82.94 302 GLU A O 1
ATOM 2442 N N . HIS A 1 303 ? 28.470 8.024 -25.479 1.00 83.62 303 HIS A N 1
ATOM 2443 C CA . HIS A 1 303 ? 28.422 6.779 -24.716 1.00 83.62 303 HIS A CA 1
ATOM 2444 C C . HIS A 1 303 ? 27.992 7.025 -23.267 1.00 83.62 303 HIS A C 1
ATOM 2446 O O . HIS A 1 303 ? 28.538 7.895 -22.585 1.00 83.62 303 HIS A O 1
ATOM 2452 N N . VAL A 1 304 ? 27.075 6.193 -22.764 1.00 85.44 304 VAL A N 1
ATOM 2453 C CA . VAL A 1 304 ? 26.632 6.238 -21.355 1.00 85.44 304 VAL A CA 1
ATOM 2454 C C . VAL A 1 304 ? 27.763 5.946 -20.358 1.00 85.44 304 VAL A C 1
ATOM 2456 O O . VAL A 1 304 ? 27.785 6.496 -19.254 1.00 85.44 304 VAL A O 1
ATOM 2459 N N . LEU A 1 305 ? 28.723 5.094 -20.739 1.00 85.31 305 LEU A N 1
ATOM 2460 C CA . LEU A 1 305 ? 29.924 4.841 -19.949 1.00 85.31 305 LEU A CA 1
ATOM 2461 C C . LEU A 1 305 ? 31.006 5.870 -20.280 1.00 85.31 305 LEU A C 1
ATOM 2463 O O . LEU A 1 305 ? 31.464 5.997 -21.413 1.00 85.31 305 LEU A O 1
ATOM 2467 N N . LEU A 1 306 ? 31.473 6.555 -19.243 1.00 81.06 306 LEU A N 1
ATOM 2468 C CA . LEU A 1 306 ? 32.617 7.448 -19.298 1.00 81.06 306 LEU A CA 1
ATOM 2469 C C . LEU A 1 306 ? 33.893 6.639 -19.058 1.00 81.06 306 LEU A C 1
ATOM 2471 O O . LEU A 1 306 ? 34.169 6.217 -17.934 1.00 81.06 306 LEU A O 1
ATOM 2475 N N . GLU A 1 307 ? 34.698 6.449 -20.098 1.00 75.25 307 GLU A N 1
ATOM 2476 C CA . GLU A 1 307 ? 36.023 5.842 -19.971 1.00 75.25 307 GLU A CA 1
ATOM 2477 C C . GLU A 1 307 ? 37.067 6.925 -19.676 1.00 75.25 307 GLU A C 1
ATOM 2479 O O . GLU A 1 307 ? 37.472 7.692 -20.552 1.00 75.25 307 GLU A O 1
ATOM 2484 N N . LYS A 1 308 ? 37.502 7.028 -18.415 1.00 60.72 308 LYS A N 1
ATOM 2485 C CA . LYS A 1 308 ? 38.569 7.954 -18.005 1.00 60.72 308 LYS A CA 1
ATOM 2486 C C . LYS A 1 308 ? 39.536 7.255 -17.053 1.00 60.72 308 LYS A C 1
ATOM 2488 O O . LYS A 1 308 ? 39.120 6.592 -16.114 1.00 60.72 308 LYS A O 1
ATOM 2493 N N . PHE A 1 309 ? 40.840 7.430 -17.284 1.00 48.03 309 PHE A N 1
ATOM 2494 C CA . PHE A 1 309 ? 41.914 7.057 -16.348 1.00 48.03 309 PHE A CA 1
ATOM 2495 C C . PHE A 1 309 ? 41.799 5.631 -15.750 1.00 48.03 309 PHE A C 1
ATOM 2497 O O . PHE A 1 309 ? 41.887 5.453 -14.537 1.00 48.03 309 PHE A O 1
ATOM 2504 N N . ASN A 1 310 ? 41.652 4.614 -16.611 1.00 67.38 310 ASN A N 1
ATOM 2505 C CA . ASN A 1 310 ? 41.632 3.171 -16.292 1.0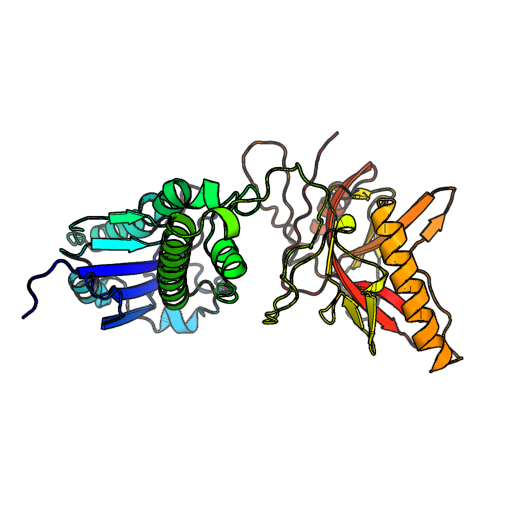0 67.38 310 ASN A CA 1
ATOM 2506 C C . ASN A 1 310 ? 40.398 2.623 -15.547 1.00 67.38 310 ASN A C 1
ATOM 2508 O O . ASN A 1 310 ? 40.445 1.493 -15.057 1.00 67.38 310 ASN A O 1
ATOM 2512 N N . PHE A 1 311 ? 39.289 3.357 -15.464 1.00 71.44 311 PHE A N 1
ATOM 2513 C CA . PHE A 1 311 ? 38.027 2.809 -14.960 1.00 71.44 311 PHE A CA 1
ATOM 2514 C C . PHE A 1 311 ? 36.828 3.320 -15.764 1.00 71.44 311 PHE A C 1
ATOM 2516 O O . PHE A 1 311 ? 36.850 4.423 -16.310 1.00 71.44 311 PHE A O 1
ATOM 2523 N N . SER A 1 312 ? 35.773 2.507 -15.822 1.00 83.38 312 SER A N 1
ATOM 2524 C CA . SER A 1 312 ? 34.464 2.933 -16.315 1.00 83.38 312 SER A CA 1
ATOM 2525 C C . SER A 1 312 ? 33.748 3.716 -15.221 1.00 83.38 312 SER A C 1
ATOM 2527 O O . SER A 1 312 ? 33.786 3.331 -14.049 1.00 83.38 312 SER A O 1
ATOM 2529 N N . ALA A 1 313 ? 33.084 4.798 -15.603 1.00 85.38 313 ALA A N 1
ATOM 2530 C CA . ALA A 1 313 ? 32.237 5.583 -14.722 1.00 85.38 313 ALA A CA 1
ATOM 2531 C C . ALA A 1 313 ? 30.909 5.904 -15.404 1.00 85.38 313 ALA A C 1
ATOM 2533 O O . ALA A 1 313 ? 30.799 5.866 -16.626 1.00 85.38 313 ALA A O 1
ATOM 2534 N N . ILE A 1 314 ? 29.909 6.238 -14.603 1.00 85.44 314 ILE A N 1
ATOM 2535 C CA . ILE A 1 314 ? 28.604 6.687 -15.077 1.00 85.44 314 ILE A CA 1
ATOM 2536 C C . ILE A 1 314 ? 28.339 8.060 -14.488 1.00 85.44 314 ILE A C 1
ATOM 2538 O O . ILE A 1 314 ? 28.647 8.306 -13.322 1.00 85.44 314 ILE A O 1
ATOM 2542 N N . ARG A 1 315 ? 27.746 8.944 -15.286 1.00 79.88 315 ARG A N 1
ATOM 2543 C CA . ARG A 1 315 ? 27.215 10.217 -14.808 1.00 79.88 315 ARG A CA 1
ATOM 2544 C C . ARG A 1 315 ? 25.724 10.073 -14.526 1.00 79.88 315 ARG A C 1
ATOM 2546 O O . ARG A 1 315 ? 24.971 9.689 -15.414 1.00 79.88 315 ARG A O 1
ATOM 2553 N N . LEU A 1 316 ? 25.319 10.388 -13.301 1.00 77.50 316 LEU A N 1
ATOM 2554 C CA . LEU A 1 316 ? 23.919 10.458 -12.899 1.00 77.50 316 LEU A CA 1
ATOM 2555 C C . LEU A 1 316 ? 23.538 11.923 -12.722 1.00 77.50 316 LEU A C 1
ATOM 2557 O O . LEU A 1 316 ? 24.244 12.674 -12.047 1.00 77.50 316 LEU A O 1
ATOM 2561 N N . TYR A 1 317 ? 22.424 12.313 -13.329 1.00 72.50 317 TYR A N 1
ATOM 2562 C CA . TYR A 1 317 ? 21.886 13.661 -13.227 1.00 72.50 317 TYR A CA 1
ATOM 2563 C C . TYR A 1 317 ? 20.776 13.686 -12.181 1.00 72.50 317 TYR A C 1
ATOM 2565 O O . TYR A 1 317 ? 19.816 12.923 -12.254 1.00 72.50 317 TYR A O 1
ATOM 2573 N N . ILE A 1 318 ? 20.901 14.586 -11.214 1.00 66.50 318 ILE A N 1
ATOM 2574 C CA . ILE A 1 318 ? 19.915 14.804 -10.164 1.00 66.50 318 ILE A CA 1
ATOM 2575 C C . ILE A 1 318 ? 19.133 16.063 -10.526 1.00 66.50 318 ILE A C 1
ATOM 2577 O O . ILE A 1 318 ? 19.633 17.189 -10.442 1.00 66.50 318 ILE A O 1
ATOM 2581 N N . GLN A 1 319 ? 17.890 15.846 -10.940 1.00 60.31 319 GLN A N 1
ATOM 2582 C CA . GLN A 1 319 ? 16.905 16.895 -11.170 1.00 60.31 319 GLN A CA 1
ATOM 2583 C C . GLN A 1 319 ? 16.011 17.045 -9.930 1.00 60.31 319 GLN A C 1
ATOM 2585 O O . GLN A 1 319 ? 15.894 16.108 -9.130 1.00 60.31 319 GLN A O 1
ATOM 2590 N N . ASP A 1 320 ? 15.403 18.226 -9.786 1.00 56.38 320 ASP A N 1
ATOM 2591 C CA . ASP A 1 320 ? 14.369 18.527 -8.789 1.00 56.38 320 ASP A CA 1
ATOM 2592 C C . ASP A 1 320 ? 14.776 18.165 -7.343 1.00 56.38 320 ASP A C 1
ATOM 2594 O O . ASP A 1 320 ? 14.375 17.155 -6.762 1.00 56.38 320 ASP A O 1
ATOM 2598 N N . ILE A 1 321 ? 15.676 18.974 -6.778 1.00 54.56 321 ILE A N 1
ATOM 2599 C CA . ILE A 1 321 ? 16.232 18.778 -5.426 1.00 54.56 321 ILE A CA 1
ATOM 2600 C C . ILE A 1 321 ? 15.145 18.956 -4.362 1.00 54.56 321 ILE A C 1
ATOM 2602 O O . ILE A 1 321 ? 15.177 18.275 -3.344 1.00 54.56 321 ILE A O 1
ATOM 2606 N N . ASP A 1 322 ? 14.151 19.806 -4.624 1.00 51.28 322 ASP A N 1
ATOM 2607 C CA . ASP A 1 322 ? 13.071 20.113 -3.682 1.00 51.28 322 ASP A CA 1
ATOM 2608 C C . ASP A 1 322 ? 12.147 18.906 -3.409 1.00 51.28 322 ASP A C 1
ATOM 2610 O O . ASP A 1 322 ? 11.476 18.865 -2.377 1.00 51.28 322 ASP A O 1
ATOM 2614 N N . SER A 1 323 ? 12.123 17.907 -4.303 1.00 47.69 323 SER A N 1
ATOM 2615 C CA . SER A 1 323 ? 11.366 16.654 -4.143 1.00 47.69 323 SER A CA 1
ATOM 2616 C C . SER A 1 323 ? 12.233 15.452 -3.738 1.00 47.69 323 SER A C 1
ATOM 2618 O O . SER A 1 323 ? 11.764 14.312 -3.735 1.00 47.69 323 SER A O 1
ATOM 2620 N N . MET A 1 324 ? 13.504 15.689 -3.397 1.00 48.75 324 MET A N 1
ATOM 2621 C CA . MET A 1 324 ? 14.460 14.653 -3.013 1.00 48.75 324 MET A CA 1
ATOM 2622 C C . MET A 1 324 ? 14.276 14.213 -1.560 1.00 48.75 324 MET A C 1
ATOM 2624 O O . MET A 1 324 ? 14.268 15.035 -0.650 1.00 48.75 324 MET A O 1
ATOM 2628 N N . GLU A 1 325 ? 14.184 12.903 -1.337 1.00 46.28 325 GLU A N 1
ATOM 2629 C CA . GLU A 1 325 ? 14.255 12.302 -0.004 1.00 46.28 325 GLU A CA 1
ATOM 2630 C C . GLU A 1 325 ? 15.631 11.650 0.169 1.00 46.28 325 GLU A C 1
ATOM 2632 O O . GLU A 1 325 ? 16.128 10.988 -0.741 1.00 46.28 325 GLU A O 1
ATOM 2637 N N . ILE A 1 326 ? 16.278 11.897 1.308 1.00 48.84 326 ILE A N 1
ATOM 2638 C CA . ILE A 1 326 ? 17.612 11.379 1.633 1.00 48.84 326 ILE A CA 1
ATOM 2639 C C . ILE A 1 326 ? 17.533 10.632 2.961 1.00 48.84 326 ILE A C 1
ATOM 2641 O O . ILE A 1 326 ? 16.901 11.117 3.905 1.00 48.84 326 ILE A O 1
ATOM 2645 N N . TYR A 1 327 ? 18.183 9.467 3.007 1.00 48.25 327 TYR A N 1
ATOM 2646 C CA . TYR A 1 327 ? 18.149 8.527 4.120 1.00 48.25 327 TYR A CA 1
ATOM 2647 C C . TYR A 1 327 ? 19.578 8.253 4.619 1.00 48.25 327 TYR A C 1
ATOM 2649 O O . TYR A 1 327 ? 20.411 7.724 3.886 1.00 48.25 327 TYR A O 1
ATOM 2657 N N . GLU A 1 328 ? 19.872 8.612 5.870 1.00 45.56 328 GLU A N 1
ATOM 2658 C CA . GLU A 1 328 ? 21.161 8.332 6.522 1.00 45.56 328 GLU A CA 1
ATOM 2659 C C . GLU A 1 328 ? 21.037 7.107 7.448 1.00 45.56 328 GLU A C 1
ATOM 2661 O O . GLU A 1 328 ? 20.143 7.047 8.295 1.00 45.56 328 GLU A O 1
ATOM 2666 N N . GLU A 1 329 ? 21.925 6.117 7.302 1.00 41.47 329 GLU A N 1
ATOM 2667 C CA . GLU A 1 329 ? 21.823 4.814 7.987 1.00 41.47 329 GLU A CA 1
ATOM 2668 C C . GLU A 1 329 ? 22.347 4.832 9.448 1.00 41.47 329 GLU A C 1
ATOM 2670 O O . GLU A 1 329 ? 22.100 3.918 10.237 1.00 41.47 329 GLU A O 1
ATOM 2675 N N . ALA A 1 330 ? 23.027 5.903 9.869 1.00 36.28 330 ALA A N 1
ATOM 2676 C CA . ALA A 1 330 ? 23.992 5.882 10.972 1.00 36.28 330 ALA A CA 1
ATOM 2677 C C . ALA A 1 330 ? 23.463 5.738 12.423 1.00 36.28 330 ALA A C 1
ATOM 2679 O O . ALA A 1 330 ? 24.264 5.822 13.355 1.00 36.28 330 ALA A O 1
ATOM 2680 N N . SER A 1 331 ? 22.167 5.536 12.706 1.00 32.75 331 SER A N 1
ATOM 2681 C CA . SER A 1 331 ? 21.719 5.562 14.122 1.00 32.75 331 SER A CA 1
ATOM 2682 C C . SER A 1 331 ? 20.492 4.737 14.539 1.00 32.75 331 SER A C 1
ATOM 2684 O O . SER A 1 331 ? 19.923 4.995 15.601 1.00 32.75 331 SER A O 1
ATOM 2686 N N . LEU A 1 332 ? 20.093 3.696 13.792 1.00 33.62 332 LEU A N 1
ATOM 2687 C CA . LEU A 1 332 ? 18.912 2.861 14.127 1.00 33.62 332 LEU A CA 1
ATOM 2688 C C . LEU A 1 332 ? 17.598 3.672 14.280 1.00 33.62 332 LEU A C 1
ATOM 2690 O O . LEU A 1 332 ? 16.617 3.197 14.856 1.00 33.62 332 LEU A O 1
ATOM 2694 N N . GLN A 1 333 ? 17.561 4.893 13.744 1.00 32.06 333 GLN A N 1
ATOM 2695 C CA . GLN A 1 333 ? 16.369 5.711 13.548 1.00 32.06 333 GLN A CA 1
ATOM 2696 C C . GLN A 1 333 ? 16.437 6.290 12.138 1.00 32.06 333 GLN A C 1
ATOM 2698 O O . GLN A 1 333 ? 17.294 7.116 11.851 1.00 32.06 333 GLN A O 1
ATOM 2703 N N . LEU A 1 334 ? 15.526 5.848 11.271 1.00 33.19 334 LEU A N 1
ATOM 2704 C CA . LEU A 1 334 ? 15.327 6.428 9.945 1.00 33.19 334 LEU A CA 1
ATOM 2705 C C . LEU A 1 334 ? 14.946 7.908 10.106 1.00 33.19 334 LEU A C 1
ATOM 2707 O O . LEU A 1 334 ? 13.890 8.216 10.664 1.00 33.19 334 LEU A O 1
ATOM 2711 N N . GLN A 1 335 ? 15.802 8.819 9.641 1.00 36.19 335 GLN A N 1
ATOM 2712 C CA . GLN A 1 335 ? 15.496 10.245 9.545 1.00 36.19 335 GLN A CA 1
ATOM 2713 C C . GLN A 1 335 ? 15.401 10.647 8.075 1.00 36.19 335 GLN A C 1
ATOM 2715 O O . GLN A 1 335 ? 16.341 10.469 7.308 1.00 36.19 335 GLN A O 1
ATOM 2720 N N . LYS A 1 336 ? 14.247 11.201 7.694 1.00 39.19 336 LYS A N 1
ATOM 2721 C CA . LYS A 1 336 ? 14.039 11.845 6.397 1.00 39.19 336 LYS A CA 1
ATOM 2722 C C . LYS A 1 336 ? 14.658 13.241 6.447 1.00 39.19 336 LYS A C 1
ATOM 2724 O O . LYS A 1 336 ? 14.134 14.112 7.142 1.00 39.19 336 LYS A O 1
ATOM 2729 N N . LEU A 1 337 ? 15.736 13.467 5.702 1.00 42.19 337 LEU A N 1
ATOM 2730 C CA . LEU A 1 337 ? 16.304 14.805 5.521 1.00 42.19 337 LEU A CA 1
ATOM 2731 C C . LEU A 1 337 ? 15.467 15.568 4.484 1.00 42.19 337 LEU A C 1
ATOM 2733 O O . LEU A 1 337 ? 15.493 15.262 3.295 1.00 42.19 337 LEU A O 1
ATOM 2737 N N . SER A 1 338 ? 14.678 16.544 4.943 1.00 46.50 338 SER A N 1
ATOM 2738 C CA . SER A 1 338 ? 13.978 17.496 4.069 1.00 46.50 338 SER A CA 1
ATOM 2739 C C . SER A 1 338 ? 14.895 18.686 3.815 1.00 46.50 338 SER A C 1
ATOM 2741 O O . SER A 1 338 ? 14.763 19.720 4.471 1.00 46.50 338 SER A O 1
ATOM 2743 N N . ILE A 1 339 ? 15.806 18.549 2.860 1.00 51.88 339 ILE A N 1
ATOM 2744 C CA . ILE A 1 339 ? 16.681 19.645 2.463 1.00 51.88 339 ILE A CA 1
ATOM 2745 C C . ILE A 1 339 ? 15.835 20.698 1.715 1.00 51.88 339 ILE A C 1
ATOM 2747 O O . ILE A 1 339 ? 15.305 20.420 0.642 1.00 51.88 339 ILE A O 1
ATOM 2751 N N . ARG A 1 340 ? 15.657 21.901 2.284 1.00 49.44 340 ARG A N 1
ATOM 2752 C CA . ARG A 1 340 ? 14.887 23.006 1.669 1.00 49.44 340 ARG A CA 1
ATOM 2753 C C . ARG A 1 340 ? 15.663 24.321 1.705 1.00 49.44 340 ARG A C 1
ATOM 2755 O O . ARG A 1 340 ? 16.206 24.693 2.738 1.00 49.44 340 ARG A O 1
ATOM 2762 N N . GLY A 1 341 ? 15.601 25.086 0.613 1.00 49.34 341 GLY A N 1
ATOM 2763 C CA . GLY A 1 341 ? 16.082 26.473 0.554 1.00 49.34 341 GLY A CA 1
ATOM 2764 C C . GLY A 1 341 ? 17.473 26.651 -0.068 1.00 49.34 341 GLY A C 1
ATOM 2765 O O . GLY A 1 341 ? 18.041 25.729 -0.636 1.00 49.34 341 GLY A O 1
ATOM 2766 N N . ALA A 1 342 ? 18.025 27.868 0.003 1.00 48.53 342 ALA A N 1
ATOM 2767 C CA . ALA A 1 342 ? 19.279 28.232 -0.676 1.00 48.53 342 ALA A CA 1
ATOM 2768 C C . ALA A 1 342 ? 20.523 27.466 -0.169 1.00 48.53 342 ALA A C 1
ATOM 2770 O O . ALA A 1 342 ? 21.492 27.330 -0.913 1.00 48.53 342 ALA A O 1
ATOM 2771 N N . GLU A 1 343 ? 20.471 26.948 1.062 1.00 53.66 343 GLU A N 1
ATOM 2772 C CA . GLU A 1 343 ? 21.525 26.150 1.714 1.00 53.66 343 GLU A CA 1
ATOM 2773 C C . GLU A 1 343 ? 21.467 24.659 1.328 1.00 53.66 343 GLU A C 1
ATOM 2775 O O . GLU A 1 343 ? 22.413 23.914 1.577 1.00 53.66 343 GLU A O 1
ATOM 2780 N N . ALA A 1 344 ? 20.404 24.237 0.627 1.00 58.97 344 ALA A N 1
ATOM 2781 C CA . ALA A 1 344 ? 20.185 22.853 0.210 1.00 58.97 344 ALA A CA 1
ATOM 2782 C C . ALA A 1 344 ? 21.319 22.267 -0.635 1.00 58.97 344 ALA A C 1
ATOM 2784 O O . ALA A 1 344 ? 21.558 21.063 -0.671 1.00 58.97 344 ALA A O 1
ATOM 2785 N N . HIS A 1 345 ? 22.002 23.146 -1.357 1.00 60.78 345 HIS A N 1
ATOM 2786 C CA . HIS A 1 345 ? 23.081 22.796 -2.257 1.00 60.78 345 HIS A CA 1
ATOM 2787 C C . HIS A 1 345 ? 24.350 22.383 -1.535 1.00 60.78 345 HIS A C 1
ATOM 2789 O O . HIS A 1 345 ? 24.959 21.392 -1.926 1.00 60.78 345 HIS A O 1
ATOM 2795 N N . ASP A 1 346 ? 24.741 23.136 -0.511 1.00 65.44 346 ASP A N 1
ATOM 2796 C CA . ASP A 1 346 ? 25.974 22.874 0.226 1.00 65.44 346 ASP A CA 1
ATOM 2797 C C . ASP A 1 346 ? 25.802 21.620 1.093 1.00 65.44 346 ASP A C 1
ATOM 2799 O O . ASP A 1 346 ? 26.701 20.782 1.162 1.00 65.44 346 ASP A O 1
ATOM 2803 N N . GLU A 1 347 ? 24.605 21.431 1.657 1.00 65.56 347 GLU A N 1
ATOM 2804 C CA . GLU A 1 347 ? 24.224 20.217 2.381 1.00 65.56 347 GLU A CA 1
ATOM 2805 C C . GLU A 1 347 ? 24.221 18.988 1.457 1.00 65.56 347 GLU A C 1
ATOM 2807 O O . GLU A 1 347 ? 24.905 18.004 1.740 1.00 65.56 347 GLU A O 1
ATOM 2812 N N . LEU A 1 348 ? 23.559 19.057 0.295 1.00 67.19 348 LEU A N 1
ATOM 2813 C CA . LEU A 1 348 ? 23.543 17.961 -0.679 1.00 67.19 348 LEU A CA 1
ATOM 2814 C C . LEU A 1 348 ? 24.942 17.647 -1.231 1.00 67.19 348 LEU A C 1
ATOM 2816 O O . LEU A 1 348 ? 25.288 16.478 -1.389 1.00 67.19 348 LEU A O 1
ATOM 2820 N N . ALA A 1 349 ? 25.754 18.668 -1.512 1.00 69.12 349 ALA A N 1
ATOM 2821 C CA . ALA A 1 349 ? 27.129 18.481 -1.969 1.00 69.12 349 ALA A CA 1
ATOM 2822 C C . ALA A 1 349 ? 27.999 17.812 -0.895 1.00 69.12 349 ALA A C 1
ATOM 2824 O O . ALA A 1 349 ? 28.848 16.989 -1.233 1.00 69.12 349 ALA A O 1
ATOM 2825 N N . SER A 1 350 ? 27.762 18.114 0.388 1.00 69.75 350 SER A N 1
ATOM 2826 C CA . SER A 1 350 ? 28.446 17.441 1.498 1.00 69.75 350 SER A CA 1
ATOM 2827 C C . SER A 1 350 ? 28.046 15.967 1.646 1.00 69.75 350 SER A C 1
ATOM 2829 O O . SER A 1 350 ? 28.900 15.138 1.950 1.00 69.75 350 SER A O 1
ATOM 2831 N N . LEU A 1 351 ? 26.780 15.628 1.376 1.00 67.31 351 LEU A N 1
ATOM 2832 C CA . LEU A 1 351 ? 26.271 14.252 1.428 1.00 67.31 351 LEU A CA 1
ATOM 2833 C C . LEU A 1 351 ? 26.743 13.432 0.222 1.00 67.31 351 LEU A C 1
ATOM 2835 O O . LEU A 1 351 ? 27.102 12.265 0.345 1.00 67.31 351 LEU A O 1
ATOM 2839 N N . LEU A 1 352 ? 26.805 14.061 -0.952 1.00 73.25 352 LEU A N 1
ATOM 2840 C CA . LEU A 1 352 ? 27.289 13.476 -2.203 1.00 73.25 352 LEU A CA 1
ATOM 2841 C C . LEU A 1 352 ? 28.791 13.731 -2.414 1.00 73.25 352 LEU A C 1
ATOM 2843 O O . LEU A 1 352 ? 29.246 14.001 -3.533 1.00 73.25 352 LEU A O 1
ATOM 2847 N N . ALA A 1 353 ? 29.558 13.657 -1.329 1.00 73.38 353 ALA A N 1
ATOM 2848 C CA . ALA A 1 353 ? 31.001 13.807 -1.367 1.00 73.38 353 ALA A CA 1
ATOM 2849 C C . ALA A 1 353 ? 31.673 12.601 -2.034 1.00 73.38 353 ALA A C 1
ATOM 2851 O O . ALA A 1 353 ? 31.163 11.474 -2.057 1.00 73.38 353 ALA A O 1
ATOM 2852 N N . ARG A 1 354 ? 32.870 12.833 -2.567 1.00 80.94 354 ARG A N 1
ATOM 2853 C CA . ARG A 1 354 ? 33.721 11.771 -3.091 1.00 80.94 354 ARG A CA 1
ATOM 2854 C C . ARG A 1 354 ? 33.938 10.660 -2.055 1.00 80.94 354 ARG A C 1
ATOM 2856 O O . ARG A 1 354 ? 34.068 10.905 -0.862 1.00 80.94 354 ARG A O 1
ATOM 2863 N N . ASP A 1 355 ? 34.041 9.433 -2.560 1.00 77.88 355 ASP A N 1
ATOM 2864 C CA . ASP A 1 355 ? 34.239 8.192 -1.808 1.00 77.88 355 ASP A CA 1
ATOM 2865 C C . ASP A 1 355 ? 33.034 7.718 -0.973 1.00 77.88 355 ASP A C 1
ATOM 2867 O O . ASP A 1 355 ? 33.099 6.614 -0.431 1.00 77.88 355 ASP A O 1
ATOM 2871 N N . MET A 1 356 ? 31.918 8.458 -0.970 1.00 77.56 356 MET A N 1
ATOM 2872 C CA . MET A 1 356 ? 30.635 7.999 -0.425 1.00 77.56 356 MET A CA 1
ATOM 2873 C C . MET A 1 356 ? 29.961 6.953 -1.316 1.00 77.56 356 MET A C 1
ATOM 2875 O O . MET A 1 356 ? 30.248 6.841 -2.513 1.00 77.56 356 MET A O 1
ATOM 2879 N N . PHE A 1 357 ? 29.049 6.184 -0.723 1.00 71.75 357 PHE A N 1
ATOM 2880 C CA . PHE A 1 357 ? 28.240 5.186 -1.416 1.00 71.75 357 PHE A CA 1
ATOM 2881 C C . PHE A 1 357 ? 26.788 5.626 -1.497 1.00 71.75 357 PHE A C 1
ATOM 2883 O O . PHE A 1 357 ? 26.273 6.246 -0.571 1.00 71.75 357 PHE A O 1
ATOM 2890 N N . VAL A 1 358 ? 26.152 5.285 -2.615 1.00 69.94 358 VAL A N 1
ATOM 2891 C CA . VAL A 1 358 ? 24.760 5.618 -2.882 1.00 69.94 358 VAL A CA 1
ATOM 2892 C C . VAL A 1 358 ? 24.011 4.469 -3.538 1.00 69.94 358 VAL A C 1
ATOM 2894 O O . VAL A 1 358 ? 24.544 3.782 -4.410 1.00 69.94 358 VAL A O 1
ATOM 2897 N N . ASP A 1 359 ? 22.750 4.311 -3.168 1.00 67.75 359 ASP A N 1
ATOM 2898 C CA . ASP A 1 359 ? 21.791 3.499 -3.912 1.00 67.75 359 ASP A CA 1
ATOM 2899 C C . ASP A 1 359 ? 21.090 4.385 -4.954 1.00 67.75 359 ASP A C 1
ATOM 2901 O O . ASP A 1 359 ? 20.836 5.565 -4.714 1.00 67.75 359 ASP A O 1
ATOM 2905 N N . ALA A 1 360 ? 20.845 3.853 -6.153 1.00 72.81 360 ALA A N 1
ATOM 2906 C CA . ALA A 1 360 ? 20.239 4.603 -7.247 1.00 72.81 360 ALA A CA 1
ATOM 2907 C C . ALA A 1 360 ? 19.232 3.761 -8.033 1.00 72.81 360 ALA A C 1
ATOM 2909 O O . ALA A 1 360 ? 19.483 2.601 -8.364 1.00 72.81 360 ALA A O 1
ATOM 2910 N N . PHE A 1 361 ? 18.120 4.400 -8.385 1.00 73.12 361 PHE A N 1
ATOM 2911 C CA . PHE A 1 361 ? 17.030 3.843 -9.177 1.00 73.12 361 PHE A CA 1
ATOM 2912 C C . PHE A 1 361 ? 16.824 4.749 -10.388 1.00 73.12 361 PHE A C 1
ATOM 2914 O O . PHE A 1 361 ? 16.681 5.963 -10.226 1.00 73.12 361 PHE A O 1
ATOM 2921 N N . PHE A 1 362 ? 16.858 4.192 -11.595 1.00 73.50 362 PHE A N 1
ATOM 2922 C CA . PHE A 1 362 ? 16.743 4.991 -12.816 1.00 73.50 362 PHE A CA 1
ATOM 2923 C C . PHE A 1 362 ? 16.121 4.211 -13.971 1.00 73.50 362 PHE A C 1
ATOM 2925 O O . PHE A 1 362 ? 16.292 2.996 -14.103 1.00 73.50 362 PHE A O 1
ATOM 2932 N N . ASP A 1 363 ? 15.418 4.948 -14.825 1.00 77.25 363 ASP A N 1
ATOM 2933 C CA . ASP A 1 363 ? 14.892 4.452 -16.089 1.00 77.25 363 ASP A CA 1
ATOM 2934 C C . ASP A 1 363 ? 15.941 4.634 -17.190 1.00 77.25 363 ASP A C 1
ATOM 2936 O O . ASP A 1 363 ? 16.718 5.595 -17.181 1.00 77.25 363 ASP A O 1
ATOM 2940 N N . LEU A 1 364 ? 15.938 3.738 -18.177 1.00 82.31 364 LEU A N 1
ATOM 2941 C CA . LEU A 1 364 ? 16.801 3.860 -19.345 1.00 82.31 364 LEU A CA 1
ATOM 2942 C C . LEU A 1 364 ? 15.994 4.374 -20.538 1.00 82.31 364 LEU A C 1
ATOM 2944 O O . LEU A 1 364 ? 15.198 3.654 -21.149 1.00 82.31 364 LEU A O 1
ATOM 2948 N N . TYR A 1 365 ? 16.249 5.627 -20.903 1.00 80.94 365 TYR A N 1
ATOM 2949 C CA . TYR A 1 365 ? 15.672 6.259 -22.086 1.00 80.94 365 TYR A CA 1
ATOM 2950 C C . TYR A 1 365 ? 16.752 6.612 -23.093 1.00 80.94 365 TYR A C 1
ATOM 2952 O O . TYR A 1 365 ? 17.936 6.688 -22.773 1.00 80.94 365 TYR A O 1
ATOM 2960 N N . ILE A 1 366 ? 16.323 6.869 -24.325 1.00 80.00 366 ILE A N 1
ATOM 2961 C CA . ILE A 1 366 ? 17.208 7.438 -25.332 1.00 80.00 366 ILE A CA 1
ATOM 2962 C C . ILE A 1 366 ? 16.862 8.910 -25.502 1.00 80.00 366 ILE A C 1
ATOM 2964 O O . ILE A 1 366 ? 15.726 9.255 -25.851 1.00 80.00 366 ILE A O 1
ATOM 2968 N N . HIS A 1 367 ? 17.846 9.765 -25.244 1.00 79.00 367 HIS A N 1
ATOM 2969 C CA . HIS A 1 367 ? 17.749 11.201 -25.458 1.00 79.00 367 HIS A CA 1
ATOM 2970 C C . HIS A 1 367 ? 18.441 11.612 -26.744 1.00 79.00 367 HIS A C 1
ATOM 2972 O O . HIS A 1 367 ? 19.401 10.990 -27.192 1.00 79.00 367 HIS A O 1
ATOM 2978 N N . GLU A 1 368 ? 17.907 12.674 -27.336 1.00 74.56 368 GLU A N 1
ATOM 2979 C CA . GLU A 1 368 ? 18.392 13.284 -28.566 1.00 74.56 368 GLU A CA 1
ATOM 2980 C C . GLU A 1 368 ? 18.281 14.804 -28.400 1.00 74.56 368 GLU A C 1
ATOM 2982 O O . GLU A 1 368 ? 17.225 15.302 -27.994 1.00 74.56 368 GLU A O 1
ATOM 2987 N N . ASP A 1 369 ? 19.339 15.538 -28.737 1.00 71.56 369 ASP A N 1
ATOM 2988 C CA . ASP A 1 369 ? 19.290 16.986 -28.950 1.00 71.56 369 ASP A CA 1
ATOM 2989 C C . ASP A 1 369 ? 19.511 17.317 -30.440 1.00 71.56 369 ASP A C 1
ATOM 2991 O O . ASP A 1 369 ? 19.402 16.449 -31.302 1.00 71.56 369 ASP A O 1
ATOM 2995 N N . ASN A 1 370 ? 19.775 18.578 -30.796 1.00 67.88 370 ASN A N 1
ATOM 2996 C CA . ASN A 1 370 ? 19.948 18.971 -32.202 1.00 67.88 370 ASN A CA 1
ATOM 2997 C C . ASN A 1 370 ? 21.227 18.414 -32.871 1.00 67.88 370 ASN A C 1
ATOM 2999 O O . ASN A 1 370 ? 21.388 18.585 -34.082 1.00 67.88 370 ASN A O 1
ATOM 3003 N N . GLN A 1 371 ? 22.157 17.822 -32.118 1.00 73.62 371 GLN A N 1
ATOM 3004 C CA . GLN A 1 371 ? 23.483 17.390 -32.581 1.00 73.62 371 GLN A CA 1
ATOM 3005 C C . GLN A 1 371 ? 23.866 15.979 -32.092 1.00 73.62 371 GLN A C 1
ATOM 3007 O O . GLN A 1 371 ? 24.634 15.298 -32.773 1.00 73.62 371 GLN A O 1
ATOM 3012 N N . ARG A 1 372 ? 23.336 15.519 -30.953 1.00 78.38 372 ARG A N 1
ATOM 3013 C CA . ARG A 1 372 ? 23.778 14.311 -30.243 1.00 78.38 372 ARG A CA 1
ATOM 3014 C C . ARG A 1 372 ? 22.630 13.397 -29.836 1.00 78.38 372 ARG A C 1
ATOM 3016 O O . ARG A 1 372 ? 21.495 13.845 -29.689 1.00 78.38 372 ARG A O 1
ATOM 3023 N N . ALA A 1 373 ? 22.956 12.129 -29.603 1.00 74.50 373 ALA A N 1
ATOM 3024 C CA . ALA A 1 373 ? 22.066 11.145 -28.993 1.00 74.50 373 ALA A CA 1
ATOM 3025 C C . ALA A 1 373 ? 22.829 10.248 -28.005 1.00 74.50 373 ALA A C 1
ATOM 3027 O O . ALA A 1 373 ? 23.996 9.938 -28.245 1.00 74.50 373 ALA A O 1
ATOM 3028 N N . TRP A 1 374 ? 22.178 9.838 -26.914 1.00 76.06 374 TRP A N 1
ATOM 3029 C CA . TRP A 1 374 ? 22.771 8.976 -25.882 1.00 76.06 374 TRP A CA 1
ATOM 3030 C C . TRP A 1 374 ? 21.711 8.197 -25.100 1.00 76.06 374 TRP A C 1
ATOM 3032 O O . TRP A 1 374 ? 20.535 8.576 -25.059 1.00 76.06 374 TRP A O 1
ATOM 3042 N N . VAL A 1 375 ? 22.130 7.118 -24.434 1.00 75.12 375 VAL A N 1
ATOM 3043 C CA . VAL A 1 375 ? 21.313 6.474 -23.396 1.00 75.12 375 VAL A CA 1
ATOM 3044 C C . VAL A 1 375 ? 21.396 7.311 -22.125 1.00 75.12 375 VAL A C 1
ATOM 3046 O O . VAL A 1 375 ? 22.461 7.431 -21.520 1.00 75.12 375 VAL A O 1
ATOM 3049 N N . ALA A 1 376 ? 20.270 7.891 -21.718 1.00 72.06 376 ALA A N 1
ATOM 3050 C CA . ALA A 1 376 ? 20.165 8.627 -20.471 1.00 72.06 376 ALA A CA 1
ATOM 3051 C C . ALA A 1 376 ? 19.664 7.716 -19.353 1.00 72.06 376 ALA A C 1
ATOM 3053 O O . ALA A 1 376 ? 18.745 6.914 -19.536 1.00 72.06 376 ALA A O 1
ATOM 3054 N N . LEU A 1 377 ? 20.262 7.908 -18.184 1.00 69.81 377 LEU A N 1
ATOM 3055 C CA . LEU A 1 377 ? 19.821 7.333 -16.922 1.00 69.81 377 LEU A CA 1
ATOM 3056 C C . LEU A 1 377 ? 18.979 8.409 -16.251 1.00 69.81 377 LEU A C 1
ATOM 3058 O O . LEU A 1 377 ? 19.470 9.197 -15.441 1.00 69.81 377 LEU A O 1
ATOM 3062 N N . ASP A 1 378 ? 17.748 8.523 -16.733 1.00 64.19 378 ASP A N 1
ATOM 3063 C CA . ASP A 1 378 ? 16.853 9.605 -16.358 1.00 64.19 378 ASP A CA 1
ATOM 3064 C C . ASP A 1 378 ? 16.148 9.253 -15.051 1.00 64.19 378 ASP A C 1
ATOM 3066 O O . ASP A 1 378 ? 15.495 8.215 -14.916 1.00 64.19 378 ASP A O 1
ATOM 3070 N N . TYR A 1 379 ? 16.262 10.166 -14.092 1.00 47.94 379 TYR A N 1
ATOM 3071 C CA . TYR A 1 379 ? 15.423 10.189 -12.908 1.00 47.94 379 TYR A CA 1
ATOM 3072 C C . TYR A 1 379 ? 14.153 10.982 -13.246 1.00 47.94 379 TYR A C 1
ATOM 3074 O O . TYR A 1 379 ? 14.189 12.211 -13.324 1.00 47.94 379 TYR A O 1
ATOM 3082 N N . LEU A 1 380 ? 13.029 10.300 -13.485 1.00 32.22 380 LEU A N 1
ATOM 3083 C CA . LEU A 1 380 ? 11.735 10.955 -13.691 1.00 32.22 380 LEU A CA 1
ATOM 3084 C C . LEU A 1 380 ? 10.976 11.088 -12.363 1.00 32.22 380 LEU A C 1
ATOM 3086 O O . LEU A 1 380 ? 10.789 10.131 -11.615 1.00 32.22 380 LEU A O 1
ATOM 3090 N N . MET A 1 381 ? 10.536 12.321 -12.108 1.00 27.20 381 MET A N 1
ATOM 3091 C CA . MET A 1 381 ? 9.696 12.776 -11.001 1.00 27.20 381 MET A CA 1
ATOM 3092 C C . MET A 1 381 ? 8.630 11.753 -10.565 1.00 27.20 381 MET A C 1
ATOM 3094 O O . MET A 1 381 ? 7.826 11.288 -11.374 1.00 27.20 381 MET A O 1
ATOM 3098 N N . GLY A 1 382 ? 8.556 11.485 -9.256 1.00 29.84 382 GLY A N 1
ATOM 3099 C CA . GLY A 1 382 ? 7.405 10.822 -8.629 1.00 29.84 382 GLY A CA 1
ATOM 3100 C C . GLY A 1 382 ? 7.582 9.362 -8.199 1.00 29.84 382 GLY A C 1
ATOM 3101 O O . GLY A 1 382 ? 6.603 8.756 -7.757 1.00 29.84 382 GLY A O 1
ATOM 3102 N N . ARG A 1 383 ? 8.789 8.786 -8.270 1.00 26.78 383 ARG A N 1
ATOM 3103 C CA . ARG A 1 383 ? 9.115 7.507 -7.614 1.00 26.78 383 ARG A CA 1
ATOM 3104 C C . ARG A 1 383 ? 10.510 7.567 -6.976 1.00 26.78 383 ARG A C 1
ATOM 3106 O O . ARG A 1 383 ? 11.503 7.561 -7.682 1.00 26.78 383 ARG A O 1
ATOM 3113 N N . TRP A 1 384 ? 10.505 7.644 -5.644 1.00 30.92 384 TRP A N 1
ATOM 3114 C CA . TRP A 1 384 ? 11.535 7.220 -4.685 1.00 30.92 384 TRP A CA 1
ATOM 3115 C C . TRP A 1 384 ? 13.008 7.499 -5.055 1.00 30.92 384 TRP A C 1
ATOM 3117 O O . TRP A 1 384 ? 13.647 6.726 -5.764 1.00 30.92 384 TRP A O 1
ATOM 3127 N N . LYS A 1 385 ? 13.587 8.561 -4.472 1.00 30.92 385 LYS A N 1
ATOM 3128 C CA . LYS A 1 385 ? 15.035 8.631 -4.215 1.00 30.92 385 LYS A CA 1
ATOM 3129 C C . LYS A 1 385 ? 15.295 7.882 -2.912 1.00 30.92 385 LYS A C 1
ATOM 3131 O O . LYS A 1 385 ? 15.031 8.423 -1.851 1.00 30.92 385 LYS A O 1
ATOM 3136 N N . GLU A 1 386 ? 15.801 6.659 -2.977 1.00 31.78 386 GLU A N 1
ATOM 3137 C CA . GLU A 1 386 ? 16.488 6.046 -1.836 1.00 31.78 386 GLU A CA 1
ATOM 3138 C C . GLU A 1 386 ? 17.981 6.053 -2.141 1.00 31.78 386 GLU A C 1
ATOM 3140 O O . GLU A 1 386 ? 18.491 5.178 -2.833 1.00 31.78 386 GLU A O 1
ATOM 3145 N N . PHE A 1 387 ? 18.670 7.082 -1.652 1.00 38.56 387 PHE A N 1
ATOM 3146 C CA . PHE A 1 387 ? 20.119 7.071 -1.516 1.00 38.56 387 PHE A CA 1
ATOM 3147 C C . PHE A 1 387 ? 20.400 6.635 -0.077 1.00 38.56 387 PHE A C 1
ATOM 3149 O O . PHE A 1 387 ? 20.175 7.419 0.843 1.00 38.56 387 PHE A O 1
ATOM 3156 N N . ILE A 1 388 ? 20.807 5.379 0.118 1.00 37.91 388 ILE A N 1
ATOM 3157 C CA . ILE A 1 388 ? 21.252 4.872 1.420 1.00 37.91 388 ILE A CA 1
ATOM 3158 C C . ILE A 1 388 ? 22.740 5.196 1.541 1.00 37.91 388 ILE A C 1
ATOM 3160 O O . ILE A 1 388 ? 23.554 4.694 0.762 1.00 37.91 388 ILE A O 1
ATOM 3164 N N . PHE A 1 389 ? 23.071 6.091 2.469 1.00 42.41 389 PHE A N 1
ATOM 3165 C CA . PHE A 1 389 ? 24.442 6.526 2.715 1.00 42.41 389 PHE A CA 1
ATOM 3166 C C . PHE A 1 389 ? 25.094 5.679 3.806 1.00 42.41 389 PHE A C 1
ATOM 3168 O O . PHE A 1 389 ? 24.576 5.580 4.918 1.00 42.41 389 PHE A O 1
ATOM 3175 N N . ASP A 1 390 ? 26.270 5.146 3.484 1.00 38.53 390 ASP A N 1
ATOM 3176 C CA . ASP A 1 390 ? 27.140 4.408 4.401 1.00 38.53 390 ASP A CA 1
ATOM 3177 C C . ASP A 1 390 ? 28.374 5.300 4.688 1.00 38.53 390 ASP A C 1
ATOM 3179 O O . ASP A 1 390 ? 29.181 5.516 3.769 1.00 38.53 390 ASP A O 1
ATOM 3183 N N . PRO A 1 391 ? 28.516 5.913 5.884 1.00 33.91 391 PRO A N 1
ATOM 3184 C CA . PRO A 1 391 ? 29.754 6.595 6.269 1.00 33.91 391 PRO A CA 1
ATOM 3185 C C . PRO A 1 391 ? 30.911 5.578 6.422 1.00 33.91 391 PRO A C 1
ATOM 3187 O O . PRO A 1 391 ? 30.656 4.381 6.537 1.00 33.91 391 PRO A O 1
ATOM 3190 N N . PRO A 1 392 ? 32.186 6.019 6.370 1.00 37.31 392 PRO A N 1
ATOM 3191 C CA . PRO A 1 392 ? 33.347 5.129 6.249 1.00 37.31 392 PRO A CA 1
ATOM 3192 C C . PRO A 1 392 ? 33.567 4.169 7.423 1.00 37.31 392 PRO A C 1
ATOM 3194 O O . PRO A 1 392 ? 33.261 4.544 8.581 1.00 37.31 392 PRO A O 1
#

Organism: Macleaya cordata (NCBI:txid56857)

Radius of gyration: 25.48 Å; chains: 1; bounding box: 74×62×65 Å

Foldseek 3Di:
DPPDAKEKEKDFDWDDPPDPPDDIATQKIKIFIADPVVRDTDDIDMFGAADPDDPVLVVPPDLLPDHSVRNVPTYHCVVCVVVVQVRAAAHEYEYACCVVPVVVNQCVSQVVVVHHGHDYPHYHHLNVVCVVQPDQLVDPQCVRVDLQSLCVVQVVDGDSSHTHVRSVSSSVSVVVSVVLSVVCVVCVVVRPDPDPDDDPPPDDPPVPDDDDDDDADELVRQDLVQWADDAFAIDGVNHFHKHKDFWWAFAAQKDWDQDDDVGFTKIKTKTADDPSVVVNQVSVLVNHCVVCCVVPVQADEDGQWDDDDPGTIGMAMDPDLQQDWEFEPPDPDTDTDRQDDPCSVVVVSVQSHGRKTFIDIFTWTWDDDPHHIYTHRDDDPDDDDYTYTDDD

Secondary structure (DSSP, 8-state):
---S--EEEEEEEE---SSTTSPP-EEEEEEEEEETTTTEEEEEEEEE-B-SS-TTGGG---TT---HHHHHTSPBHHHHHHHHHHHHTTSEEEESSTTTTHHHHHHHHHHHTT-PPP--SEEEEHHHHHHHHTHHHH-GGGTT--HHHHHHHHT-------HHHHHHHHHHHHHHHHHHHHHHHH-HHHHS---S--S------TTS-------PBPTTT--GGGEEEETTEEEETTEE-EEEEEEEEEEEEEEEEE-STT--EEEEEEEE--HHHHHHHHHHHHHHHHHHHHH-TTPEEEPSEEEETTEEEEEEEE--GGG--EEE-TTSS--EE---STTHHHHHHHHT-TT-EEEEEEEEEEEE-SSEEEEEEE--TTS----EE---

InterPro domains:
  IPR012337 Ribonuclease H-like superfamily [SSF53098] (7-181)
  IPR013520 Ribonuclease H-like domain [PF00929] (8-173)
  IPR013520 Ribonuclease H-like domain [SM00479] (6-183)
  IPR036397 Ribonuclease H superfamily [G3DSA:3.30.420.10] (4-182)

pLDDT: mean 73.33, std 19.83, range [26.78, 98.44]